Protein 6G00 (pdb70)

Radius of gyration: 19.4 Å; Cα contacts (8 Å, |Δi|>4): 869; chains: 1; bounding box: 45×53×47 Å

Sequence (393 aa):
GAVATGEYRNLFAEIGKSEIDIQQRKIDEAFQHLFYGDAKDAAVYYQAGGNENGPLAYVYDVNSNDVRSEGMSYGMMITVQMDKKAEFDAIWNWAKTYMMYQDSPTHPAFGYFAWSMRRDGVANDDMPAPDGEEYFVTALYFAAARWGNGEGIFNYQQEADTILSRMRHRQVITGPTNRRGVMTATNLFHPEEAQVRFTPDINNADHTDASYHLPSFYEIWARVAPQEDRAFWAKAADVSRDYFAKAAHPVTALTPDYGNFDGTPWAASWRPESVDFRYDAWRSVMNWSMDYAWWGKDSGAPARSDKLLAFFETQEGKMMNHLYSLDGKPLGGGPTLGLISMNATAAMAATDPRWHNFVEKLWQQQPPTGQYRYYDGVLYLMALLHCAGEYKAWIPD

Secondary structure (DSSP, 8-state):
-HHHH-----HHHHTT--HHHHHHHHHHHHHHHHHS-TTTT--EEEEEEETTEEEEEEEETTTTEEEHHHHHHHHHHHHHTT-HHHHHHHHHHIIIIIB---TTSTTTT-B-SEEETTS-EEE-S--HHHHHHHHHHHHHHHHHH---SGGG-HHHHHHHHHHHHHHPPPEEE--BTBSEEE--SB-TTT--B-S--BGGG-S-B-GGG--HHHHHHHHHHS-GGGHHHHHHHHHHHHHHHHHHS-TTT----SSB-TTS-B--BTTBGGGGSB-TTGGGHHHHHHHHHHHH---TTHHHHHHHHHHHHHHTTTS--SEE-TTS-EEE----HHHHHHHHHGGGT--STTHHHHHHHHHT-----STTHHHHHHHHHHHHHHHTT--------

B-factor: mean 15.18, std 6.17, range [8.15, 49.48]

InterPro domains:
  IPR002037 Glycoside hydrolase, family 8 [PF01270] (106-423)
  IPR002037 Glycoside hydrolase, family 8 [PR00735] (107-120)
  IPR002037 Glycoside hydrolase, family 8 [PR00735] (168-186)
  IPR002037 Glycoside hydrolase, family 8 [PR00735] (315-324)
  IPR002037 Glycoside hydrolase, family 8 [PR00735] (411-425)
  IPR008928 Six-hairpin glycosidase superfamily [SSF48208] (43-432)
  IPR012341 Six-hairpin glycosidase-like superfamily [G3DSA:1.50.10.10] (38-426)

Nearest PDB structures (foldseek):
  6g09-assembly1_A  TM=1.002E+00  e=4.594E-72  Teredinibacter turnerae T7901
  6g0n-assembly1_A  TM=1.002E+00  e=1.537E-71  Teredinibacter turnerae T7901
  6sud-assembly2_B  TM=9.566E-01  e=4.449E-37  Paenibacillus barcinonensis
  6shy-assembly2_B  TM=9.570E-01  e=2.226E-36  Paenibacillus barcinonensis
  6srd-assembly2_B  TM=9.561E-01  e=2.462E-36  Paenibacillus barcinonensis

CATH classification: 1.50.10.10

Structure (mmCIF, N/CA/C/O backbone):
data_6G00
#
_entry.id   6G00
#
_cell.length_a   61.540
_cell.length_b   72.995
_cell.length_c   90.866
_cell.angle_alpha   90.00
_cell.angle_beta   90.00
_cell.angle_gamma   90.00
#
_symmetry.space_group_name_H-M   'P 21 21 21'
#
loop_
_entity.id
_entity.type
_entity.pdbx_description
1 polymer 'Glycoside hydrolase family 8 domain protein'
2 non-polymer 1,2-ETHANEDIOL
3 non-polymer 'SODIUM ION'
4 water water
#
loop_
_atom_site.group_PDB
_atom_site.id
_atom_site.type_symbol
_atom_site.label_atom_id
_atom_site.label_alt_id
_atom_site.label_comp_id
_atom_site.label_asym_id
_atom_site.label_entity_id
_atom_site.label_seq_id
_atom_site.pdbx_PDB_ins_code
_atom_site.Cartn_x
_atom_site.Cartn_y
_atom_site.Cartn_z
_atom_site.occupancy
_atom_site.B_iso_or_equiv
_atom_site.auth_seq_id
_atom_site.auth_comp_id
_atom_site.auth_asym_id
_atom_site.auth_atom_id
_atom_site.pdbx_PDB_model_num
ATOM 1 N N . GLY A 1 5 ? 35.513 10.207 18.554 1.00 23.99 5 GLY A N 1
ATOM 2 C CA . GLY A 1 5 ? 36.006 9.140 17.608 1.00 18.90 5 GLY A CA 1
ATOM 3 C C . GLY A 1 5 ? 34.912 8.776 16.609 1.00 16.89 5 GLY A C 1
ATOM 4 O O . GLY A 1 5 ? 33.742 8.923 16.867 1.00 16.36 5 GLY A O 1
ATOM 5 N N . ALA A 1 6 ? 35.292 8.228 15.470 1.00 13.38 6 ALA A N 1
ATOM 6 C CA . ALA A 1 6 ? 34.348 7.816 14.444 1.00 13.14 6 ALA A CA 1
ATOM 7 C C . ALA A 1 6 ? 33.399 6.741 14.893 1.00 13.45 6 ALA A C 1
ATOM 8 O O . ALA A 1 6 ? 32.239 6.718 14.442 1.00 13.91 6 ALA A O 1
ATOM 10 N N . VAL A 1 7 ? 33.816 5.854 15.777 1.00 13.52 7 VAL A N 1
ATOM 11 C CA . VAL A 1 7 ? 32.905 4.798 16.184 1.00 15.45 7 VAL A CA 1
ATOM 12 C C . VAL A 1 7 ? 31.701 5.415 16.963 1.00 17.02 7 VAL A C 1
ATOM 13 O O . VAL A 1 7 ? 30.528 5.074 16.701 1.00 20.20 7 VAL A O 1
ATOM 17 N N . ALA A 1 8 ? 31.982 6.347 17.856 1.00 17.10 8 ALA A N 1
ATOM 18 C CA . ALA A 1 8 ? 30.914 6.997 18.645 1.00 19.70 8 ALA A CA 1
ATOM 19 C C . ALA A 1 8 ? 29.963 7.832 17.815 1.00 21.03 8 ALA A C 1
ATOM 20 O O . ALA A 1 8 ? 28.764 7.857 18.121 1.00 22.28 8 ALA A O 1
ATOM 22 N N . THR A 1 9 ? 30.498 8.570 16.840 1.00 20.06 9 THR A N 1
ATOM 23 C CA . THR A 1 9 ? 29.695 9.450 15.998 1.00 21.31 9 THR A CA 1
ATOM 24 C C . THR A 1 9 ? 29.100 8.736 14.805 1.00 23.86 9 THR A C 1
ATOM 25 O O . THR A 1 9 ? 28.105 9.200 14.246 1.00 24.81 9 THR A O 1
ATOM 29 N N . GLY A 1 10 ? 29.723 7.630 14.358 1.00 18.89 10 GLY A N 1
ATOM 30 C CA . GLY A 1 10 ? 29.378 6.986 13.090 1.00 21.74 10 GLY A CA 1
ATOM 31 C C . GLY A 1 10 ? 29.851 7.755 11.868 1.00 20.37 10 GLY A C 1
ATOM 32 O O . GLY A 1 10 ? 29.532 7.365 10.759 1.00 22.64 10 GLY A O 1
ATOM 33 N N . GLU A 1 11 ? 30.663 8.793 12.046 1.00 18.39 11 GLU A N 1
ATOM 34 C CA . GLU A 1 11 ? 31.090 9.688 10.985 1.00 19.35 11 GLU A CA 1
ATOM 35 C C . GLU A 1 11 ? 32.547 9.389 10.745 1.00 17.87 11 GLU A C 1
ATOM 36 O O . GLU A 1 11 ? 33.399 9.807 11.529 1.00 20.62 11 GLU A O 1
ATOM 38 N N . TYR A 1 12 ? 32.857 8.684 9.658 1.00 14.88 12 TYR A N 1
ATOM 39 C CA . TYR A 1 12 ? 34.206 8.415 9.287 1.00 14.25 12 TYR A CA 1
ATOM 40 C C . TYR A 1 12 ? 34.678 9.439 8.274 1.00 14.84 12 TYR A C 1
ATOM 41 O O . TYR A 1 12 ? 33.967 9.735 7.310 1.00 17.70 12 TYR A O 1
ATOM 50 N N . ARG A 1 13 ? 35.900 9.906 8.418 1.00 13.88 13 ARG A N 1
ATOM 51 C CA . ARG A 1 13 ? 36.389 10.940 7.533 1.00 14.10 13 ARG A CA 1
ATOM 52 C C . ARG A 1 13 ? 36.715 10.388 6.154 1.00 13.66 13 ARG A C 1
ATOM 53 O O . ARG A 1 13 ? 37.380 9.399 6.022 1.00 14.31 13 ARG A O 1
ATOM 61 N N . ASN A 1 14 ? 36.247 11.114 5.136 1.00 13.20 14 ASN A N 1
ATOM 62 C CA . ASN A 1 14 ? 36.586 10.832 3.775 1.00 13.10 14 ASN A CA 1
ATOM 63 C C . ASN A 1 14 ? 37.681 11.824 3.414 1.00 12.79 14 ASN A C 1
ATOM 64 O O . ASN A 1 14 ? 37.434 12.986 2.995 1.00 13.49 14 ASN A O 1
ATOM 69 N N . LEU A 1 15 ? 38.928 11.382 3.557 1.00 13.04 15 LEU A N 1
ATOM 70 C CA . LEU A 1 15 ? 40.089 12.243 3.394 1.00 13.26 15 LEU A CA 1
ATOM 71 C C . LEU A 1 15 ? 40.258 12.620 1.943 1.00 13.95 15 LEU A C 1
ATOM 72 O O . LEU A 1 15 ? 40.728 13.741 1.662 1.00 14.04 15 LEU A O 1
ATOM 77 N N . PHE A 1 16 ? 39.865 11.732 1.009 1.00 13.25 16 PHE A N 1
ATOM 78 C CA . PHE A 1 16 ? 39.860 12.112 -0.390 1.00 12.23 16 PHE A CA 1
ATOM 79 C C . PHE A 1 16 ? 38.887 13.226 -0.684 1.00 13.36 16 PHE A C 1
ATOM 80 O O . PHE A 1 16 ? 39.264 14.153 -1.421 1.00 13.86 16 PHE A O 1
ATOM 88 N N . ALA A 1 17 ? 37.720 13.201 -0.074 1.00 13.09 17 ALA A N 1
ATOM 89 C CA . ALA A 1 17 ? 36.785 14.292 -0.281 1.00 14.55 17 ALA A CA 1
ATOM 90 C C . ALA A 1 17 ? 37.314 15.581 0.354 1.00 15.02 17 ALA A C 1
ATOM 91 O O . ALA A 1 17 ? 37.138 16.666 -0.230 1.00 15.68 17 ALA A O 1
ATOM 93 N N . GLU A 1 18 ? 38.000 15.487 1.492 1.00 14.32 18 GLU A N 1
ATOM 94 C CA . GLU A 1 18 ? 38.561 16.670 2.123 1.00 15.51 18 GLU A CA 1
ATOM 95 C C . GLU A 1 18 ? 39.647 17.316 1.294 1.00 17.94 18 GLU A C 1
ATOM 96 O O . GLU A 1 18 ? 39.867 18.536 1.459 1.00 21.70 18 GLU A O 1
ATOM 102 N N . ILE A 1 19 ? 40.325 16.588 0.410 1.00 15.52 19 ILE A N 1
ATOM 103 C CA . ILE A 1 19 ? 41.295 17.188 -0.495 1.00 17.02 19 ILE A CA 1
ATOM 104 C C . ILE A 1 19 ? 40.687 17.473 -1.886 1.00 16.57 19 ILE A C 1
ATOM 105 O O . ILE A 1 19 ? 41.418 17.815 -2.827 1.00 19.75 19 ILE A O 1
ATOM 110 N N . GLY A 1 20 ? 39.391 17.319 -2.012 1.00 16.86 20 GLY A N 1
ATOM 111 C CA . GLY A 1 20 ? 38.672 17.833 -3.196 1.00 16.92 20 GLY A CA 1
ATOM 112 C C . GLY A 1 20 ? 38.258 16.835 -4.225 1.00 17.89 20 GLY A C 1
ATOM 113 O O . GLY A 1 20 ? 37.892 17.215 -5.352 1.00 18.18 20 GLY A O 1
ATOM 114 N N . LYS A 1 21 ? 38.358 15.529 -3.938 1.00 15.63 21 LYS A N 1
ATOM 115 C CA . LYS A 1 21 ? 37.911 14.532 -4.916 1.00 15.13 21 LYS A CA 1
ATOM 116 C C . LYS A 1 21 ? 36.416 14.286 -4.852 1.00 14.85 21 LYS A C 1
ATOM 117 O O . LYS A 1 21 ? 35.817 14.277 -3.769 1.00 16.83 21 LYS A O 1
ATOM 123 N N . SER A 1 22 ? 35.790 14.075 -5.997 1.00 14.75 22 SER A N 1
ATOM 124 C CA . SER A 1 22 ? 34.381 13.775 -6.009 1.00 15.74 22 SER A CA 1
ATOM 125 C C . SER A 1 22 ? 34.079 12.351 -5.601 1.00 15.41 22 SER A C 1
ATOM 126 O O . SER A 1 22 ? 34.864 11.439 -5.804 1.00 15.84 22 SER A O 1
ATOM 129 N N . GLU A 1 23 ? 32.887 12.153 -5.082 1.00 17.11 23 GLU A N 1
ATOM 130 C CA . GLU A 1 23 ? 32.532 10.834 -4.625 1.00 17.93 23 GLU A CA 1
ATOM 131 C C . GLU A 1 23 ? 32.532 9.832 -5.795 1.00 17.44 23 GLU A C 1
ATOM 132 O O . GLU A 1 23 ? 32.943 8.693 -5.605 1.00 16.76 23 GLU A O 1
ATOM 138 N N . ILE A 1 24 ? 32.125 10.233 -6.981 1.00 16.74 24 ILE A N 1
ATOM 139 C CA . ILE A 1 24 ? 32.133 9.310 -8.112 1.00 17.63 24 ILE A CA 1
ATOM 140 C C . ILE A 1 24 ? 33.581 8.896 -8.398 1.00 15.00 24 ILE A C 1
ATOM 141 O O . ILE A 1 24 ? 33.846 7.718 -8.633 1.00 14.34 24 ILE A O 1
ATOM 146 N N . ASP A 1 25 ? 34.522 9.834 -8.374 1.00 13.94 25 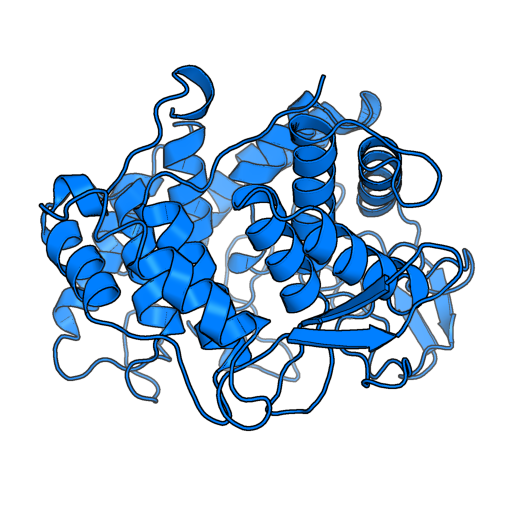ASP A N 1
ATOM 147 C CA . ASP A 1 25 ? 35.884 9.455 -8.689 1.00 13.55 25 ASP A CA 1
ATOM 148 C C . ASP A 1 25 ? 36.496 8.574 -7.568 1.00 12.13 25 ASP A C 1
ATOM 149 O O . ASP A 1 25 ? 37.296 7.687 -7.886 1.00 11.74 25 ASP A O 1
ATOM 154 N N . ILE A 1 26 ? 36.128 8.833 -6.331 1.00 11.65 26 ILE A N 1
ATOM 155 C CA . ILE A 1 26 ? 36.589 8.052 -5.212 1.00 12.39 26 ILE A CA 1
ATOM 156 C C . ILE A 1 26 ? 36.083 6.623 -5.376 1.00 11.86 26 ILE A C 1
ATOM 157 O O . ILE A 1 26 ? 36.870 5.614 -5.259 1.00 12.06 26 ILE A O 1
ATOM 162 N N . GLN A 1 27 ? 34.799 6.482 -5.693 1.00 13.07 27 GLN A N 1
ATOM 163 C CA A GLN A 1 27 ? 34.254 5.145 -5.869 0.50 14.20 27 GLN A CA 1
ATOM 164 C CA B GLN A 1 27 ? 34.232 5.142 -5.912 0.50 14.19 27 GLN A CA 1
ATOM 165 C C . GLN A 1 27 ? 34.912 4.434 -7.041 1.00 14.25 27 GLN A C 1
ATOM 166 O O . GLN A 1 27 ? 35.185 3.243 -6.957 1.00 13.73 27 GLN A O 1
ATOM 177 N N . ARG A 1 28 ? 35.196 5.151 -8.128 1.00 13.34 28 ARG A N 1
ATOM 178 C CA . ARG A 1 28 ? 35.864 4.532 -9.256 1.00 13.37 28 ARG A CA 1
ATOM 179 C C . ARG A 1 28 ? 37.298 4.037 -8.869 1.00 12.36 28 ARG A C 1
ATOM 180 O O . ARG A 1 28 ? 37.753 2.991 -9.332 1.00 12.34 28 ARG A O 1
ATOM 188 N N . LYS A 1 29 ? 38.003 4.808 -8.038 1.00 11.15 29 LYS A N 1
ATOM 189 C CA . LYS A 1 29 ? 39.346 4.479 -7.585 1.00 11.88 29 LYS A CA 1
ATOM 190 C C . LYS A 1 29 ? 39.348 3.169 -6.816 1.00 11.61 29 LYS A C 1
ATOM 191 O O . LYS A 1 29 ? 40.147 2.254 -7.075 1.00 11.29 29 LYS A O 1
ATOM 197 N N . ILE A 1 30 ? 38.364 3.027 -5.927 1.00 11.58 30 ILE A N 1
ATOM 198 C CA . ILE A 1 30 ? 38.270 1.817 -5.128 1.00 12.31 30 ILE A CA 1
ATOM 199 C C . ILE A 1 30 ? 37.876 0.658 -6.001 1.00 11.87 30 ILE A C 1
ATOM 200 O O . ILE A 1 30 ? 38.427 -0.437 -5.885 1.00 11.40 30 ILE A O 1
ATOM 205 N N . ASP A 1 31 ? 36.885 0.871 -6.888 1.00 11.78 31 ASP A N 1
ATOM 206 C CA . ASP A 1 31 ? 36.404 -0.168 -7.745 1.00 13.17 31 ASP A CA 1
ATOM 207 C C . ASP A 1 31 ? 37.480 -0.688 -8.669 1.00 12.84 31 ASP A C 1
ATOM 208 O O . ASP A 1 31 ? 37.582 -1.899 -8.851 1.00 13.30 31 ASP A O 1
ATOM 211 N N . GLU A 1 32 ? 38.320 0.206 -9.205 1.00 11.35 32 GLU A N 1
ATOM 212 C CA . GLU A 1 32 ? 39.398 -0.228 -10.070 1.00 12.87 32 GLU A CA 1
ATOM 213 C C . GLU A 1 32 ? 40.442 -1.010 -9.311 1.00 11.81 32 GLU A C 1
ATOM 214 O O . GLU A 1 32 ? 40.993 -1.984 -9.822 1.00 11.88 32 GLU A O 1
ATOM 220 N N . ALA A 1 33 ? 40.721 -0.608 -8.074 1.00 11.58 33 ALA A N 1
ATOM 221 C CA . ALA A 1 33 ? 41.730 -1.340 -7.292 1.00 11.52 33 ALA A CA 1
ATOM 222 C C . ALA A 1 33 ? 41.227 -2.758 -7.020 1.00 10.98 33 ALA A C 1
ATOM 223 O O . ALA A 1 33 ? 41.945 -3.755 -7.181 1.00 10.74 33 ALA A O 1
ATOM 225 N N . PHE A 1 34 ? 39.983 -2.842 -6.582 1.00 10.82 34 PHE A N 1
ATOM 226 C CA . PHE A 1 34 ? 39.390 -4.126 -6.312 1.00 11.35 34 PHE A CA 1
ATOM 227 C C . PHE A 1 34 ? 39.332 -5.010 -7.569 1.00 11.50 34 PHE A C 1
ATOM 228 O O . PHE A 1 34 ? 39.677 -6.181 -7.553 1.00 11.72 34 PHE A O 1
ATOM 236 N N . GLN A 1 35 ? 38.880 -4.441 -8.664 1.00 11.42 35 GLN A N 1
ATOM 237 C CA . GLN A 1 35 ? 38.776 -5.202 -9.860 1.00 12.85 35 GLN A CA 1
ATOM 238 C C . GLN A 1 35 ? 40.101 -5.722 -10.349 1.00 11.49 35 GLN A C 1
ATOM 239 O O . GLN A 1 35 ? 40.193 -6.885 -10.808 1.00 12.64 35 GLN A O 1
ATOM 245 N N . HIS A 1 36 ? 41.139 -4.911 -10.290 1.00 11.38 36 HIS A N 1
ATOM 246 C CA . HIS A 1 36 ? 42.488 -5.324 -10.699 1.00 12.43 36 HIS A CA 1
ATOM 247 C C . HIS A 1 36 ? 43.011 -6.444 -9.792 1.00 12.20 36 HIS A C 1
ATOM 248 O O . HIS A 1 36 ? 43.477 -7.486 -10.255 1.00 12.61 36 HIS A O 1
ATOM 255 N N . LEU A 1 37 ? 42.980 -6.201 -8.481 1.00 10.75 37 LEU A N 1
ATOM 256 C CA . LEU A 1 37 ? 43.560 -7.155 -7.533 1.00 11.56 37 LEU A CA 1
ATOM 257 C C . LEU A 1 37 ? 42.806 -8.456 -7.421 1.00 10.11 37 LEU A C 1
ATOM 258 O O . LEU A 1 37 ? 43.394 -9.521 -7.166 1.00 10.65 37 LEU A O 1
ATOM 263 N N . PHE A 1 38 ? 41.478 -8.387 -7.540 1.00 9.78 38 PHE A N 1
ATOM 264 C CA . PHE A 1 38 ? 40.685 -9.600 -7.392 1.00 10.80 38 PHE A CA 1
ATOM 265 C C . PHE A 1 38 ? 40.380 -10.295 -8.713 1.00 10.64 38 PHE A C 1
ATOM 266 O O . PHE A 1 38 ? 40.275 -11.506 -8.727 1.00 12.53 38 PHE A O 1
ATOM 274 N N . TYR A 1 39 ? 40.216 -9.521 -9.788 1.00 10.82 39 TYR A N 1
ATOM 275 C CA . TYR A 1 39 ? 39.715 -10.057 -11.052 1.00 11.51 39 TYR A CA 1
ATOM 276 C C . TYR A 1 39 ? 40.524 -9.614 -12.243 1.00 12.02 39 TYR A C 1
ATOM 277 O O . TYR A 1 39 ? 40.063 -9.788 -13.378 1.00 13.98 39 TYR A O 1
ATOM 286 N N . GLY A 1 40 ? 41.740 -9.120 -12.045 1.00 11.97 40 GLY A N 1
ATOM 287 C CA . GLY A 1 40 ? 42.597 -8.653 -13.091 1.00 12.72 40 GLY A CA 1
ATOM 288 C C . GLY A 1 40 ? 43.326 -9.774 -13.771 1.00 13.69 40 GLY A C 1
ATOM 289 O O . GLY A 1 40 ? 43.151 -10.948 -13.492 1.00 13.85 40 GLY A O 1
ATOM 290 N N . ASP A 1 41 ? 44.196 -9.344 -14.687 1.00 15.13 41 ASP A N 1
ATOM 291 C CA . ASP A 1 41 ? 45.061 -10.270 -15.404 1.00 17.02 41 ASP A CA 1
ATOM 292 C C . ASP A 1 41 ? 45.767 -11.182 -14.416 1.00 15.29 41 ASP A C 1
ATOM 293 O O . ASP A 1 41 ? 46.438 -10.715 -13.498 1.00 13.39 41 ASP A O 1
ATOM 298 N N . ALA A 1 42 ? 45.579 -12.471 -14.556 1.00 15.59 42 ALA A N 1
ATOM 299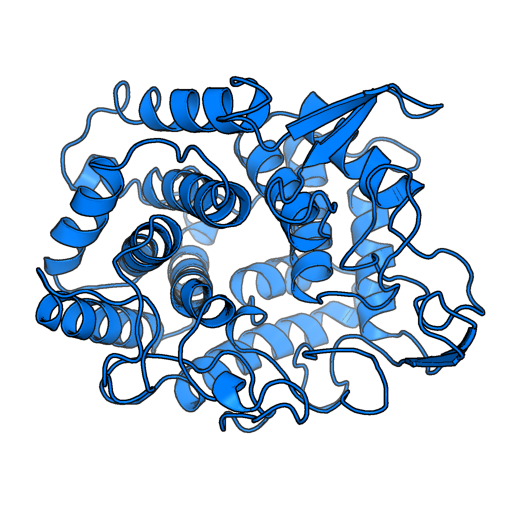 C CA . ALA A 1 42 ? 46.158 -13.452 -13.644 1.00 16.63 42 ALA A CA 1
ATOM 300 C C . ALA A 1 42 ? 47.677 -13.449 -13.499 1.00 17.16 42 ALA A C 1
ATOM 301 O O . ALA A 1 42 ? 48.188 -13.749 -12.426 1.00 18.91 42 ALA A O 1
ATOM 303 N N . LYS A 1 43 ? 48.392 -13.121 -14.555 1.00 17.46 43 LYS A N 1
ATOM 304 C CA . LYS A 1 43 ? 49.846 -13.106 -14.543 1.00 19.02 43 LYS A CA 1
ATOM 305 C C . LYS A 1 43 ? 50.415 -11.755 -14.056 1.00 19.52 43 LYS A C 1
ATOM 306 O O . LYS A 1 43 ? 51.534 -11.716 -13.543 1.00 24.56 43 LYS A O 1
ATOM 308 N N . ASP A 1 44 ? 49.695 -10.662 -14.211 1.00 16.64 44 ASP A N 1
ATOM 309 C CA . ASP A 1 44 ? 50.285 -9.375 -13.985 1.00 17.12 44 ASP A CA 1
ATOM 310 C C . ASP A 1 44 ? 49.570 -8.507 -12.966 1.00 14.60 44 ASP A C 1
ATOM 311 O O . ASP A 1 44 ? 50.147 -7.526 -12.519 1.00 15.67 44 ASP A O 1
ATOM 316 N N . ALA A 1 45 ? 48.307 -8.789 -12.640 1.00 12.69 45 ALA A N 1
ATOM 317 C CA . ALA A 1 45 ? 47.501 -7.873 -11.845 1.00 11.79 45 ALA A CA 1
ATOM 318 C C . ALA A 1 45 ? 46.818 -8.501 -10.642 1.00 11.58 45 ALA A C 1
ATOM 319 O O . ALA A 1 45 ? 46.830 -7.920 -9.556 1.00 12.41 45 ALA A O 1
ATOM 321 N N . ALA A 1 46 ? 46.187 -9.642 -10.814 1.00 11.10 46 ALA A N 1
ATOM 322 C CA . ALA A 1 46 ? 45.427 -10.217 -9.742 1.00 10.37 46 ALA A CA 1
ATOM 323 C C . ALA A 1 46 ? 46.305 -10.854 -8.663 1.00 10.67 46 ALA A C 1
ATOM 324 O O . ALA A 1 46 ? 47.421 -11.349 -8.923 1.00 11.42 46 ALA A O 1
ATOM 326 N N . VAL A 1 47 ? 45.771 -10.864 -7.444 1.00 10.57 47 VAL A N 1
ATOM 327 C CA . VAL A 1 47 ? 46.382 -11.589 -6.323 1.00 11.21 47 VAL A CA 1
ATOM 328 C C . VAL A 1 47 ? 45.378 -12.546 -5.741 1.00 11.61 47 VAL A C 1
ATOM 329 O O . VAL A 1 47 ? 45.684 -13.172 -4.751 1.00 12.22 47 VAL A O 1
ATOM 333 N N . TYR A 1 48 ? 44.227 -12.704 -6.369 1.00 12.37 48 TYR A N 1
ATOM 334 C CA . TYR A 1 48 ? 43.126 -13.535 -5.896 1.00 11.81 48 TYR A CA 1
ATOM 335 C C . TYR A 1 48 ? 42.917 -14.612 -6.881 1.00 12.35 48 TYR A C 1
ATOM 336 O O . TYR A 1 48 ? 42.975 -14.369 -8.080 1.00 14.23 48 TYR A O 1
ATOM 345 N N . TYR A 1 49 ? 42.733 -15.833 -6.410 1.00 11.01 49 TYR A N 1
ATOM 346 C CA . TYR A 1 49 ? 42.614 -16.987 -7.244 1.00 11.47 49 TYR A CA 1
ATOM 347 C C . TYR A 1 49 ? 41.423 -17.812 -6.793 1.00 11.95 49 TYR A C 1
ATOM 348 O O . TYR A 1 49 ? 41.347 -18.197 -5.607 1.00 11.45 49 TYR A O 1
ATOM 357 N N . GLN A 1 50 ? 40.511 -18.084 -7.713 1.00 12.12 50 GLN A N 1
ATOM 358 C CA . GLN A 1 50 ? 39.391 -18.947 -7.434 1.00 12.41 50 GLN A CA 1
ATOM 359 C C . GLN A 1 50 ? 39.803 -20.398 -7.550 1.00 14.22 50 GLN A C 1
ATOM 360 O O . GLN A 1 50 ? 40.191 -20.836 -8.629 1.00 15.77 50 GLN A O 1
ATOM 366 N N . ALA A 1 51 ? 39.662 -21.137 -6.455 1.00 12.83 51 ALA A N 1
ATOM 367 C CA . ALA A 1 51 ? 40.283 -22.434 -6.224 1.00 14.60 51 ALA A CA 1
ATOM 368 C C . ALA A 1 51 ? 39.271 -23.559 -6.035 1.00 13.87 51 ALA A C 1
ATOM 369 O O . ALA A 1 51 ? 39.381 -24.346 -5.092 1.00 15.10 51 ALA A O 1
ATOM 371 N N . GLY A 1 52 ? 38.268 -23.612 -6.880 1.00 12.15 52 GLY A N 1
ATOM 372 C CA . GLY A 1 52 ? 37.264 -24.639 -6.780 1.00 12.10 52 GLY A CA 1
ATOM 373 C C . GLY A 1 52 ? 36.336 -24.425 -5.617 1.00 12.05 52 GLY A C 1
ATOM 374 O O . GLY A 1 52 ? 35.973 -23.295 -5.303 1.00 12.80 52 GLY A O 1
ATOM 375 N N . GLY A 1 53 ? 35.932 -25.532 -5.010 1.00 11.97 53 GLY A N 1
ATOM 376 C CA . GLY A 1 53 ? 34.972 -25.465 -3.926 1.00 11.74 53 GLY A CA 1
ATOM 377 C C . GLY A 1 53 ? 34.944 -26.743 -3.136 1.00 12.38 53 GLY A C 1
ATOM 378 O O . GLY A 1 53 ? 35.549 -27.754 -3.505 1.00 13.45 53 GLY A O 1
ATOM 379 N N . ASN A 1 54 ? 34.215 -26.716 -2.038 1.00 11.06 54 ASN A N 1
ATOM 380 C CA . ASN A 1 54 ? 34.059 -27.902 -1.185 1.00 11.54 54 ASN A CA 1
ATOM 381 C C . ASN A 1 54 ? 32.641 -27.907 -0.626 1.00 11.50 54 ASN A C 1
ATOM 382 O O . ASN A 1 54 ? 31.763 -27.259 -1.174 1.00 12.32 54 ASN A O 1
ATOM 387 N N . GLU A 1 55 ? 32.422 -28.629 0.454 1.00 12.18 55 GLU A N 1
ATOM 388 C CA . GLU A 1 55 ? 31.112 -28.684 1.092 1.00 14.28 55 GLU A CA 1
ATOM 389 C C . GLU A 1 55 ? 30.572 -27.334 1.577 1.00 13.82 55 GLU A C 1
ATOM 390 O O . GLU A 1 55 ? 29.358 -27.160 1.704 1.00 14.81 55 GLU A O 1
ATOM 396 N N . ASN A 1 56 ? 31.472 -26.372 1.770 1.00 13.09 56 ASN A N 1
ATOM 397 C CA . ASN A 1 56 ? 31.102 -25.044 2.191 1.00 12.54 56 ASN A CA 1
ATOM 398 C C . ASN A 1 56 ? 30.826 -24.092 1.033 1.00 13.59 56 ASN A C 1
ATOM 399 O O . ASN A 1 56 ? 30.520 -22.894 1.282 1.00 17.08 56 ASN A O 1
ATOM 404 N N . GLY A 1 57 ? 30.957 -24.539 -0.213 1.00 12.02 57 GLY A N 1
ATOM 405 C CA . GLY A 1 57 ? 30.884 -23.684 -1.341 1.00 12.21 57 GLY A CA 1
ATOM 406 C C . GLY A 1 57 ? 32.257 -23.288 -1.862 1.00 11.16 57 GLY A C 1
ATOM 407 O O . GLY A 1 57 ? 33.270 -23.960 -1.619 1.00 12.08 57 GLY A O 1
ATOM 408 N N . PRO A 1 58 ? 32.325 -22.205 -2.636 1.00 12.26 58 PRO A N 1
ATOM 409 C CA . PRO A 1 58 ? 33.563 -21.792 -3.272 1.00 11.98 58 PRO A CA 1
ATOM 410 C C . PRO A 1 58 ? 34.726 -21.578 -2.296 1.00 11.81 58 PRO A C 1
ATOM 411 O O . PRO A 1 58 ? 34.532 -21.196 -1.125 1.00 11.45 58 PRO A O 1
ATOM 415 N N . LEU A 1 59 ? 35.899 -21.866 -2.825 1.00 10.90 59 LEU A N 1
ATOM 416 C CA . LEU A 1 59 ? 37.208 -21.656 -2.218 1.00 10.81 59 LEU A CA 1
ATOM 417 C C . LEU A 1 59 ? 37.960 -20.627 -3.015 1.00 10.94 59 LEU A C 1
ATOM 418 O O . LEU A 1 59 ? 37.906 -20.658 -4.287 1.00 11.03 59 LEU A O 1
ATOM 423 N N . ALA A 1 60 ? 38.712 -19.757 -2.356 1.00 10.60 60 ALA A N 1
ATOM 424 C CA . ALA A 1 60 ? 39.588 -18.828 -3.041 1.00 10.43 60 ALA A CA 1
ATOM 425 C C . ALA A 1 60 ? 40.662 -18.402 -2.125 1.00 10.55 60 ALA A C 1
ATOM 426 O O . ALA A 1 60 ? 40.538 -18.543 -0.912 1.00 10.46 60 ALA A O 1
ATOM 428 N N . TYR A 1 61 ? 41.704 -17.848 -2.687 1.00 11.09 61 TYR A N 1
ATOM 429 C CA . TYR A 1 61 ? 42.743 -17.305 -1.853 1.00 11.55 61 TYR A CA 1
ATOM 430 C C . TYR A 1 61 ? 43.394 -16.136 -2.464 1.00 11.96 61 TYR A C 1
ATOM 431 O O . TYR A 1 61 ? 43.401 -15.934 -3.642 1.00 11.49 61 TYR A O 1
ATOM 440 N N . VAL A 1 62 ? 43.941 -15.310 -1.573 1.00 12.91 62 VAL A N 1
ATOM 441 C CA . VAL A 1 62 ? 44.818 -14.237 -1.897 1.00 13.03 62 VAL A CA 1
ATOM 442 C C . VAL A 1 62 ? 46.209 -14.829 -1.779 1.00 14.16 62 VAL A C 1
ATOM 443 O O . VAL A 1 62 ? 46.520 -15.514 -0.806 1.00 16.81 62 VAL A O 1
ATOM 447 N N . TYR A 1 63 ? 47.099 -14.554 -2.702 1.00 13.35 63 TYR A N 1
ATOM 448 C CA . TYR A 1 63 ? 48.407 -15.128 -2.584 1.00 15.37 63 TYR A CA 1
ATOM 449 C C . TYR A 1 63 ? 49.502 -14.194 -2.977 1.00 13.18 63 TYR A C 1
ATOM 450 O O . TYR A 1 63 ? 49.326 -13.198 -3.670 1.00 11.60 63 TYR A O 1
ATOM 459 N N . ASP A 1 64 ? 50.675 -14.474 -2.407 1.00 11.74 64 ASP A N 1
ATOM 460 C CA . ASP A 1 64 ? 51.884 -13.803 -2.832 1.00 15.28 64 ASP A CA 1
ATOM 461 C C . ASP A 1 64 ? 52.312 -14.390 -4.161 1.00 16.56 64 ASP A C 1
ATOM 462 O O . ASP A 1 64 ? 52.840 -15.513 -4.269 1.00 15.64 64 ASP A O 1
ATOM 467 N N . VAL A 1 65 ? 52.099 -13.602 -5.202 1.00 16.66 65 VAL A N 1
ATOM 468 C CA . VAL A 1 65 ? 52.396 -14.023 -6.569 1.00 16.72 65 VAL A CA 1
ATOM 469 C C . VAL A 1 65 ? 53.908 -14.141 -6.797 1.00 16.71 65 VAL A C 1
ATOM 470 O O . VAL A 1 65 ? 54.321 -14.802 -7.765 1.00 18.70 65 VAL A O 1
ATOM 474 N N . ASN A 1 66 ? 54.727 -13.534 -5.922 1.00 16.91 66 ASN A N 1
ATOM 475 C CA . ASN A 1 66 ? 56.156 -13.613 -6.090 1.00 15.94 66 ASN A CA 1
ATOM 476 C C . ASN A 1 66 ? 56.659 -14.996 -5.726 1.00 16.91 66 ASN A C 1
ATOM 477 O O . ASN A 1 66 ? 57.013 -15.773 -6.638 1.00 18.83 66 ASN A O 1
ATOM 482 N N . SER A 1 67 ? 56.521 -15.338 -4.436 1.00 17.46 67 SER A N 1
ATOM 483 C CA . SER A 1 67 ? 56.915 -16.655 -3.935 1.00 17.83 67 SER A CA 1
ATOM 484 C C . SER A 1 67 ? 55.973 -17.756 -4.373 1.00 17.08 67 SER A C 1
ATOM 485 O O . SER A 1 67 ? 56.274 -18.974 -4.233 1.00 18.76 67 SER A O 1
ATOM 488 N N . ASN A 1 68 ? 54.767 -17.367 -4.805 1.00 15.11 68 ASN A N 1
ATOM 489 C CA . ASN A 1 68 ? 53.713 -18.309 -5.211 1.00 16.66 68 ASN A CA 1
ATOM 490 C C . ASN A 1 68 ? 53.168 -19.062 -4.030 1.00 18.35 68 ASN A C 1
ATOM 491 O O . ASN A 1 68 ? 52.729 -20.219 -4.168 1.00 22.06 68 ASN A O 1
ATOM 496 N N . ASP A 1 69 ? 53.165 -18.412 -2.881 1.00 17.67 69 ASP A N 1
ATOM 497 C CA . ASP A 1 69 ? 52.677 -19.021 -1.639 1.00 17.85 69 ASP A CA 1
ATOM 498 C C . ASP A 1 69 ? 51.521 -18.184 -1.163 1.00 16.17 69 ASP A C 1
ATOM 499 O O . ASP A 1 69 ? 51.464 -16.973 -1.406 1.00 15.51 69 ASP A O 1
ATOM 504 N N . VAL A 1 70 ? 50.602 -18.864 -0.501 1.00 15.38 70 VAL A N 1
ATOM 505 C CA . VAL A 1 70 ? 49.455 -18.254 0.215 1.00 13.00 70 VAL A CA 1
ATOM 506 C C . VAL A 1 70 ? 49.985 -17.793 1.599 1.00 13.59 70 VAL A C 1
ATOM 507 O O . VAL A 1 70 ? 50.601 -18.570 2.301 1.00 13.98 70 VAL A O 1
ATOM 511 N N . ARG A 1 71 ? 49.736 -16.564 1.987 1.00 13.56 71 ARG A N 1
ATOM 512 C CA . ARG A 1 71 ? 50.163 -16.044 3.273 1.00 13.50 71 ARG A CA 1
ATOM 513 C C . ARG A 1 71 ? 48.935 -15.794 4.150 1.00 11.86 71 ARG A C 1
ATOM 514 O O . ARG A 1 71 ? 47.939 -15.246 3.679 1.00 11.03 71 ARG A O 1
ATOM 522 N N . SER A 1 72 ? 49.007 -16.175 5.417 1.00 10.71 72 SER A N 1
ATOM 523 C CA . SER A 1 72 ? 47.891 -15.914 6.308 1.00 10.66 72 SER A CA 1
ATOM 524 C C . SER A 1 72 ? 47.547 -14.451 6.391 1.00 10.39 72 SER A C 1
ATOM 525 O O . SER A 1 72 ? 46.347 -14.099 6.417 1.00 10.65 72 SER A O 1
ATOM 528 N N . GLU A 1 73 ? 48.547 -13.576 6.343 1.00 11.53 73 GLU A N 1
ATOM 529 C CA . GLU A 1 73 ? 48.251 -12.130 6.433 1.00 11.75 73 GLU A CA 1
ATOM 530 C C . GLU A 1 73 ? 47.407 -11.695 5.270 1.00 11.14 73 GLU A C 1
ATOM 531 O O . GLU A 1 73 ? 46.393 -11.009 5.419 1.00 11.80 73 GLU A O 1
ATOM 537 N N . GLY A 1 74 ? 47.789 -12.100 4.065 1.00 11.38 74 GLY A N 1
ATOM 538 C CA . GLY A 1 74 ? 47.020 -11.725 2.880 1.00 10.97 74 GLY A CA 1
ATOM 539 C C . GLY A 1 74 ? 45.633 -12.229 2.855 1.00 9.96 74 GLY A C 1
ATOM 540 O O . GLY A 1 74 ? 44.711 -11.527 2.416 1.00 10.14 74 GLY A O 1
ATOM 541 N N . MET A 1 75 ? 45.425 -13.438 3.381 1.00 9.65 75 MET A N 1
ATOM 542 C CA . MET A 1 75 ? 44.079 -13.982 3.526 1.00 9.51 75 MET A CA 1
ATOM 543 C C . MET A 1 75 ? 43.248 -13.138 4.456 1.00 9.33 75 MET A C 1
ATOM 544 O O . MET A 1 75 ? 42.108 -12.794 4.171 1.00 9.38 75 MET A O 1
ATOM 549 N N . SER A 1 76 ? 43.850 -12.780 5.593 1.00 9.16 76 SER A N 1
ATOM 550 C CA . SER A 1 76 ? 43.140 -11.992 6.588 1.00 9.69 76 SER A CA 1
ATOM 551 C C . SER A 1 76 ? 42.873 -10.571 6.087 1.00 9.22 76 SER A C 1
ATOM 552 O O . SER A 1 76 ? 41.790 -10.036 6.340 1.00 9.69 76 SER A O 1
ATOM 555 N N . TYR A 1 77 ? 43.780 -9.976 5.331 1.00 9.32 77 TYR A N 1
ATOM 556 C CA . TYR A 1 77 ? 43.527 -8.667 4.735 1.00 10.07 77 TYR A CA 1
ATOM 557 C C . TYR A 1 77 ? 42.464 -8.776 3.666 1.00 9.78 77 TYR A C 1
ATOM 558 O O . TYR A 1 77 ? 41.661 -7.874 3.510 1.00 10.18 77 TYR A O 1
ATOM 567 N N . GLY A 1 78 ? 42.481 -9.866 2.884 1.00 10.22 78 GLY A N 1
ATOM 568 C CA . GLY A 1 78 ? 41.440 -10.099 1.934 1.00 10.05 78 GLY A CA 1
ATOM 569 C C . GLY A 1 78 ? 40.071 -10.151 2.543 1.00 9.74 78 GLY A C 1
ATOM 570 O O . GLY A 1 78 ? 39.117 -9.594 2.008 1.00 10.42 78 GLY A O 1
ATOM 571 N N . MET A 1 79 ? 39.979 -10.848 3.663 1.00 8.94 79 MET A N 1
ATOM 572 C CA . MET A 1 79 ? 38.709 -10.874 4.420 1.00 9.60 79 MET A CA 1
ATOM 573 C C . MET A 1 79 ? 38.333 -9.492 4.918 1.00 9.69 79 MET A C 1
ATOM 574 O O . MET A 1 79 ? 37.159 -9.072 4.846 1.00 9.72 79 MET A O 1
ATOM 579 N N . MET A 1 80 ? 39.294 -8.731 5.462 1.00 8.97 80 MET A N 1
ATOM 580 C CA . MET A 1 80 ? 38.951 -7.405 5.923 1.00 9.49 80 MET A CA 1
ATOM 581 C C . MET A 1 80 ? 38.499 -6.495 4.770 1.00 8.99 80 MET A C 1
ATOM 582 O O . MET A 1 80 ? 37.460 -5.806 4.862 1.00 9.91 80 MET A O 1
ATOM 587 N N . ILE A 1 81 ? 39.197 -6.546 3.650 1.00 8.86 81 ILE A N 1
ATOM 588 C CA . ILE A 1 81 ? 38.816 -5.731 2.495 1.00 9.65 81 ILE A CA 1
ATOM 589 C C . ILE A 1 81 ? 37.384 -6.098 2.065 1.00 9.51 81 ILE A C 1
ATOM 590 O O . ILE A 1 81 ? 36.546 -5.223 1.810 1.00 10.07 81 ILE A O 1
ATOM 595 N N . THR A 1 82 ? 37.129 -7.399 1.895 1.00 8.77 82 THR A N 1
ATOM 596 C CA . THR A 1 82 ? 35.848 -7.836 1.408 1.00 9.74 82 THR A CA 1
ATOM 597 C C . THR A 1 82 ? 34.692 -7.560 2.337 1.00 10.40 82 THR A C 1
ATOM 598 O O . THR A 1 82 ? 33.632 -7.150 1.892 1.00 10.51 82 THR A O 1
ATOM 602 N N . VAL A 1 83 ? 34.887 -7.696 3.663 1.00 9.78 83 VAL A N 1
ATOM 603 C CA . VAL A 1 83 ? 33.785 -7.260 4.533 1.00 10.08 83 VAL A CA 1
ATOM 604 C C . VAL A 1 83 ? 33.549 -5.767 4.468 1.00 10.04 83 VAL A C 1
ATOM 605 O O . VAL A 1 83 ? 32.394 -5.306 4.448 1.00 10.22 83 VAL A O 1
ATOM 609 N N . GLN A 1 84 ? 34.612 -4.979 4.429 1.00 9.74 84 GLN A N 1
ATOM 610 C CA . GLN A 1 84 ? 34.448 -3.522 4.290 1.00 10.66 84 GLN A CA 1
ATOM 611 C C . GLN A 1 84 ? 33.745 -3.129 3.028 1.00 10.87 84 GLN A C 1
ATOM 612 O O . GLN A 1 84 ? 32.963 -2.172 2.996 1.00 12.25 84 GLN A O 1
ATOM 618 N N . MET A 1 85 ? 33.948 -3.911 1.972 1.00 10.18 85 MET A N 1
ATOM 619 C CA . MET A 1 85 ? 33.345 -3.610 0.680 1.00 11.13 85 MET A CA 1
ATOM 620 C C . MET A 1 85 ? 32.007 -4.347 0.485 1.00 11.16 85 MET A C 1
ATOM 621 O O . MET A 1 85 ? 31.450 -4.282 -0.665 1.00 12.16 85 MET A O 1
ATOM 626 N N . ASP A 1 86 ? 31.500 -5.060 1.512 1.00 11.07 86 ASP A N 1
ATOM 627 C CA . ASP A 1 86 ? 30.238 -5.789 1.405 1.00 11.68 86 ASP A CA 1
ATOM 628 C C . ASP A 1 86 ? 30.258 -6.908 0.350 1.00 12.66 86 ASP A C 1
ATOM 629 O O . ASP A 1 86 ? 29.252 -7.129 -0.347 1.00 13.66 86 ASP A O 1
ATOM 634 N N . LYS A 1 87 ? 31.412 -7.534 0.184 1.00 10.85 87 LYS A N 1
ATOM 635 C CA . LYS A 1 87 ? 31.621 -8.608 -0.806 1.00 11.42 87 LYS A CA 1
ATOM 636 C C . LYS A 1 87 ? 31.581 -9.946 -0.095 1.00 11.60 87 LYS A C 1
ATOM 637 O O . LYS A 1 87 ? 32.624 -10.596 0.142 1.00 11.87 87 LYS A O 1
ATOM 643 N N . LYS A 1 88 ? 30.384 -10.403 0.287 1.00 10.57 88 LYS A N 1
ATOM 644 C CA . LYS A 1 88 ? 30.227 -11.632 1.045 1.00 11.05 88 LYS A CA 1
ATOM 645 C C . LYS A 1 88 ? 30.718 -12.870 0.328 1.00 10.23 88 LYS A C 1
ATOM 646 O O . LYS A 1 88 ? 31.305 -13.729 0.934 1.00 10.97 88 LYS A O 1
ATOM 652 N N . ALA A 1 89 ? 30.482 -12.954 -0.969 1.00 11.06 89 ALA A N 1
ATOM 653 C CA . ALA A 1 89 ? 30.899 -14.145 -1.691 1.00 10.78 89 ALA A CA 1
ATOM 654 C C . ALA A 1 89 ? 32.392 -14.383 -1.653 1.00 10.43 89 ALA A C 1
ATOM 655 O O . ALA A 1 89 ? 32.854 -15.505 -1.387 1.00 10.85 89 ALA A O 1
ATOM 657 N N . GLU A 1 90 ? 33.128 -13.312 -1.900 1.00 9.83 90 GLU A N 1
ATOM 658 C CA . GLU A 1 90 ? 34.592 -13.369 -1.837 1.00 9.76 90 GLU A CA 1
ATOM 659 C C . GLU A 1 90 ? 35.087 -13.600 -0.419 1.00 8.85 90 GLU A C 1
ATOM 660 O O . GLU A 1 90 ? 35.984 -14.424 -0.216 1.00 9.74 90 GLU A O 1
ATOM 666 N N . PHE A 1 91 ? 34.488 -12.910 0.540 1.00 8.56 91 PHE A N 1
ATOM 667 C CA . PHE A 1 91 ? 34.845 -13.160 1.942 1.00 9.08 91 PHE A CA 1
ATOM 668 C C . PHE A 1 91 ? 34.704 -14.602 2.302 1.00 9.63 91 PHE A C 1
ATOM 669 O O . PHE A 1 91 ? 35.605 -15.200 2.875 1.00 9.47 91 PHE A O 1
ATOM 677 N N . ASP A 1 92 ? 33.560 -15.183 1.961 1.00 9.64 92 ASP A N 1
ATOM 678 C CA . ASP A 1 92 ? 33.259 -16.558 2.345 1.00 10.29 92 ASP A CA 1
ATOM 679 C C . ASP A 1 92 ? 34.222 -17.518 1.657 1.00 10.19 92 ASP A C 1
ATOM 680 O O . ASP A 1 92 ? 34.660 -18.514 2.293 1.00 10.28 92 ASP A O 1
ATOM 685 N N . ALA A 1 93 ? 34.569 -17.225 0.403 1.00 9.61 93 ALA A N 1
ATOM 686 C CA . ALA A 1 93 ? 35.492 -18.070 -0.362 1.00 12.13 93 ALA A CA 1
ATOM 687 C C . ALA A 1 93 ? 36.896 -18.107 0.293 1.00 10.25 93 ALA A C 1
ATOM 688 O O . ALA A 1 93 ? 37.518 -19.159 0.426 1.00 9.88 93 ALA A O 1
ATOM 690 N N . ILE A 1 94 ? 37.353 -16.922 0.643 1.00 9.06 94 ILE A N 1
ATOM 691 C CA . ILE A 1 94 ? 38.680 -16.765 1.292 1.00 8.97 94 ILE A CA 1
ATOM 692 C C . ILE A 1 94 ? 38.669 -17.460 2.641 1.00 9.25 94 ILE A C 1
ATOM 693 O O . ILE A 1 94 ? 39.575 -18.222 2.968 1.00 9.20 94 ILE A O 1
ATOM 698 N N . TRP A 1 95 ? 37.648 -17.184 3.415 1.00 8.62 95 TRP A N 1
ATOM 699 C CA . TRP A 1 95 ? 37.539 -17.813 4.743 1.00 9.25 95 TRP A CA 1
ATOM 700 C C . TRP A 1 95 ? 37.495 -19.317 4.672 1.00 8.77 95 TRP A C 1
ATOM 701 O O . TRP A 1 95 ? 38.144 -20.023 5.420 1.00 9.51 95 TRP A O 1
ATOM 712 N N . ASN A 1 96 ? 36.749 -19.849 3.700 1.00 8.81 96 ASN A N 1
ATOM 713 C CA . ASN A 1 96 ? 36.679 -21.269 3.498 1.00 9.49 96 ASN A CA 1
ATOM 714 C C . ASN A 1 96 ? 38.046 -21.853 3.246 1.00 8.22 96 ASN A C 1
ATOM 715 O O . ASN A 1 96 ? 38.436 -22.844 3.850 1.00 9.46 96 ASN A O 1
ATOM 720 N N . TRP A 1 97 ? 38.848 -21.203 2.411 1.00 8.15 97 TRP A N 1
ATOM 721 C CA . TRP A 1 97 ? 40.204 -21.781 2.150 1.00 8.54 97 TRP A CA 1
ATOM 722 C C . TRP A 1 97 ? 41.095 -21.659 3.404 1.00 8.80 97 TRP A C 1
ATOM 723 O O . TRP A 1 97 ? 41.792 -22.597 3.760 1.00 8.95 97 TRP A O 1
ATOM 734 N N . ALA A 1 98 ? 41.026 -20.501 4.074 1.00 9.75 98 ALA A N 1
ATOM 735 C CA . ALA A 1 98 ? 41.790 -20.352 5.313 1.00 10.08 98 ALA A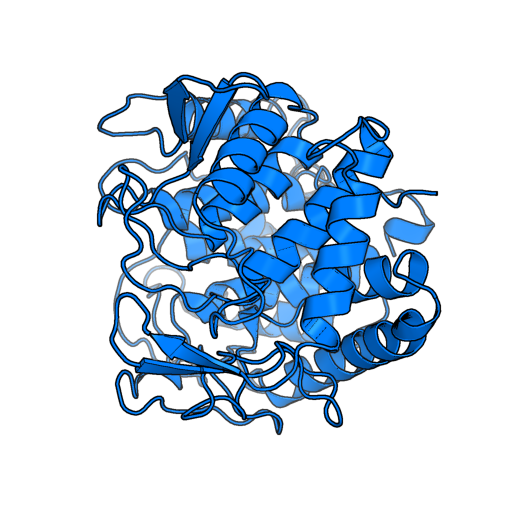 CA 1
ATOM 736 C C . ALA A 1 98 ? 41.440 -21.361 6.343 1.00 10.72 98 ALA A C 1
ATOM 737 O O . ALA A 1 98 ? 42.309 -22.008 6.922 1.00 11.29 98 ALA A O 1
ATOM 739 N N . LYS A 1 99 ? 40.149 -21.531 6.598 1.00 11.04 99 LYS A N 1
ATOM 740 C CA . LYS A 1 99 ? 39.753 -22.421 7.647 1.00 13.15 99 LYS A CA 1
ATOM 741 C C . LYS A 1 99 ? 39.964 -23.862 7.225 1.00 12.65 99 LYS A C 1
ATOM 742 O O . LYS A 1 99 ? 40.335 -24.722 8.068 1.00 15.44 99 LYS A O 1
ATOM 748 N N . THR A 1 100 ? 39.783 -24.199 5.953 1.00 11.83 100 THR A N 1
ATOM 749 C CA . THR A 1 100 ? 39.941 -25.568 5.456 1.00 13.21 100 THR A CA 1
ATOM 750 C C . THR A 1 100 ? 41.398 -26.000 5.453 1.00 14.49 100 THR A C 1
ATOM 751 O O . THR A 1 100 ? 41.693 -27.088 5.927 1.00 16.07 100 THR A O 1
ATOM 755 N N . TYR A 1 101 ? 42.285 -25.173 4.895 1.00 12.39 101 TYR A N 1
ATOM 756 C CA . TYR A 1 101 ? 43.661 -25.584 4.578 1.00 11.99 101 TYR A CA 1
ATOM 757 C C . TYR A 1 101 ? 44.689 -24.995 5.536 1.00 12.37 101 TYR A C 1
ATOM 758 O O . TYR A 1 101 ? 45.720 -25.645 5.783 1.00 13.53 101 TYR A O 1
ATOM 767 N N . MET A 1 102 ? 44.451 -23.810 6.089 1.00 11.46 102 MET A N 1
ATOM 768 C CA A MET A 1 102 ? 45.521 -23.114 6.865 0.50 11.28 102 MET A CA 1
ATOM 769 C CA B MET A 1 102 ? 45.514 -23.105 6.872 0.50 11.51 102 MET A CA 1
ATOM 770 C C . MET A 1 102 ? 45.406 -23.295 8.363 1.00 12.02 102 MET A C 1
ATOM 771 O O . MET A 1 102 ? 46.412 -23.273 9.057 1.00 11.26 102 MET A O 1
ATOM 780 N N . TYR A 1 103 ? 44.183 -23.461 8.865 1.00 11.16 103 TYR A N 1
ATOM 781 C CA . TYR A 1 103 ? 43.928 -23.492 10.318 1.00 12.23 103 TYR A CA 1
ATOM 782 C C . TYR A 1 103 ? 44.269 -24.896 10.874 1.00 13.32 103 TYR A C 1
ATOM 783 O O . TYR A 1 103 ? 43.821 -25.907 10.349 1.00 14.97 103 TYR A O 1
ATOM 792 N N . GLN A 1 104 ? 45.061 -24.933 11.946 1.00 12.19 104 GLN A N 1
ATOM 793 C CA . GLN A 1 104 ? 45.412 -26.180 12.592 1.00 12.39 104 GLN A CA 1
ATOM 794 C C . GLN A 1 104 ? 44.392 -26.557 13.658 1.00 13.47 104 GLN A C 1
ATOM 795 O O . GLN A 1 104 ? 44.293 -25.893 14.696 1.00 13.01 104 GLN A O 1
ATOM 801 N N . ASP A 1 105 ? 43.665 -27.644 13.433 1.00 16.54 105 ASP A N 1
ATOM 802 C CA . ASP A 1 105 ? 42.574 -28.022 14.352 1.00 19.16 105 ASP A CA 1
ATOM 803 C C . ASP A 1 105 ? 42.940 -29.167 15.276 1.00 19.05 105 ASP A C 1
ATOM 804 O O . ASP A 1 105 ? 42.111 -29.535 16.076 1.00 22.88 105 ASP A O 1
ATOM 809 N N . SER A 1 106 ? 44.144 -29.722 15.170 1.00 17.19 106 SER A N 1
ATOM 810 C CA . SER A 1 106 ? 44.536 -30.871 16.032 1.00 18.40 106 SER A CA 1
ATOM 811 C C . SER A 1 106 ? 45.033 -30.341 17.390 1.00 19.35 106 SER A C 1
ATOM 812 O O . SER A 1 106 ? 46.018 -29.601 17.426 1.00 16.27 106 SER A O 1
ATOM 815 N N . PRO A 1 107 ? 44.380 -30.723 18.503 1.00 19.62 107 PRO A N 1
ATOM 816 C CA . PRO A 1 107 ? 44.786 -30.210 19.812 1.00 20.89 107 PRO A CA 1
ATOM 817 C C . PRO A 1 107 ? 46.147 -30.690 20.303 1.00 18.53 107 PRO A C 1
ATOM 818 O O . PRO A 1 107 ? 46.618 -30.158 21.293 1.00 20.74 107 PRO A O 1
ATOM 822 N N . THR A 1 108 ? 46.766 -31.654 19.640 1.00 18.49 108 THR A N 1
ATOM 823 C CA . THR A 1 108 ? 48.102 -32.126 19.962 1.00 18.56 108 THR A CA 1
ATOM 824 C C . THR A 1 108 ? 49.196 -31.580 19.056 1.00 17.57 108 THR A C 1
ATOM 825 O O . THR A 1 108 ? 50.363 -31.952 19.136 1.00 17.15 108 THR A O 1
ATOM 829 N N . HIS A 1 109 ? 48.810 -30.710 18.107 1.00 15.42 109 HIS A N 1
ATOM 830 C CA . HIS A 1 109 ? 49.774 -30.096 17.188 1.00 14.18 109 HIS A CA 1
ATOM 831 C C . HIS A 1 109 ? 50.180 -28.768 17.784 1.00 12.79 109 HIS A C 1
ATOM 832 O O . HIS A 1 109 ? 49.343 -28.044 18.324 1.00 12.21 109 HIS A O 1
ATOM 839 N N . PRO A 1 110 ? 51.473 -28.444 17.742 1.00 12.18 110 PRO A N 1
ATOM 840 C CA . PRO A 1 110 ? 51.919 -27.200 18.354 1.00 12.73 110 PRO A CA 1
ATOM 841 C C . PRO A 1 110 ? 51.362 -25.927 17.804 1.00 11.89 110 PRO A C 1
ATOM 842 O O . PRO A 1 110 ? 51.356 -24.918 18.468 1.00 11.99 110 PRO A O 1
ATOM 846 N N . ALA A 1 111 ? 50.872 -25.991 16.584 1.00 11.68 111 ALA A N 1
ATOM 847 C CA . ALA A 1 111 ? 50.167 -24.866 15.968 1.00 11.12 111 ALA A CA 1
ATOM 848 C C . ALA A 1 111 ? 48.664 -24.835 16.201 1.00 10.70 111 ALA A C 1
ATOM 849 O O . ALA A 1 111 ? 47.990 -24.054 15.555 1.00 11.29 111 ALA A O 1
ATOM 851 N N . PHE A 1 112 ? 48.136 -25.704 17.056 1.00 10.46 112 PHE A N 1
ATOM 852 C CA . PHE A 1 112 ? 46.692 -25.718 17.385 1.00 11.58 112 PHE A CA 1
ATOM 853 C C . PHE A 1 112 ? 46.107 -24.350 17.569 1.00 11.46 112 PHE A C 1
ATOM 854 O O . PHE A 1 112 ? 46.553 -23.582 18.404 1.00 11.03 112 PHE A O 1
ATOM 862 N N . GLY A 1 113 ? 45.042 -24.060 16.790 1.00 11.91 113 GLY A N 1
ATOM 863 C CA . GLY A 1 113 ? 44.363 -22.799 16.847 1.00 12.57 113 GLY A CA 1
ATOM 864 C C . GLY A 1 113 ? 44.935 -21.713 15.982 1.00 12.79 113 GLY A C 1
ATOM 865 O O . GLY A 1 113 ? 44.470 -20.565 16.020 1.00 14.45 113 GLY A O 1
ATOM 866 N N . TYR A 1 114 ? 46.024 -21.982 15.273 1.00 11.46 114 TYR A N 1
ATOM 867 C CA . TYR A 1 114 ? 46.646 -20.960 14.496 1.00 11.22 114 TYR A CA 1
ATOM 868 C C . TYR A 1 114 ? 46.598 -21.297 12.992 1.00 10.68 114 TYR A C 1
ATOM 869 O O . TYR A 1 114 ? 46.517 -22.454 12.585 1.00 11.78 114 TYR A O 1
ATOM 878 N N . PHE A 1 115 ? 46.713 -20.230 12.210 1.00 10.67 115 PHE A N 1
ATOM 879 C CA . PHE A 1 115 ? 46.750 -20.329 10.772 1.00 10.08 115 PHE A CA 1
ATOM 880 C C . PHE A 1 115 ? 48.212 -20.296 10.289 1.00 9.97 115 PHE A C 1
ATOM 881 O O . PHE A 1 115 ? 48.961 -19.373 10.574 1.00 10.77 115 PHE A O 1
ATOM 889 N N . ALA A 1 116 ? 48.591 -21.259 9.459 1.00 9.96 116 ALA A N 1
ATOM 890 C CA . ALA A 1 116 ? 49.938 -21.345 8.929 1.00 10.96 116 ALA A CA 1
ATOM 891 C C . ALA A 1 116 ? 50.298 -20.074 8.183 1.00 11.15 116 ALA A C 1
ATOM 892 O O . ALA A 1 116 ? 49.577 -19.650 7.305 1.00 11.37 116 ALA A O 1
ATOM 894 N N . TRP A 1 117 ? 51.452 -19.467 8.485 1.00 10.91 117 TRP A N 1
ATOM 895 C CA . TRP A 1 117 ? 51.753 -18.155 7.895 1.00 10.96 117 TRP A CA 1
ATOM 896 C C . TRP A 1 117 ? 52.073 -18.257 6.417 1.00 11.12 117 TRP A C 1
ATOM 897 O O . TRP A 1 117 ? 51.796 -17.335 5.671 1.00 11.93 117 TRP A O 1
ATOM 908 N N . SER A 1 118 ? 52.647 -19.375 6.009 1.00 11.34 118 SER A N 1
ATOM 909 C CA . SER A 1 118 ? 53.082 -19.542 4.636 1.00 11.61 118 SER A CA 1
ATOM 910 C C . SER A 1 118 ? 52.678 -20.954 4.179 1.00 11.31 118 SER A C 1
ATOM 911 O O . SER A 1 118 ? 53.113 -21.941 4.770 1.00 11.22 118 SER A O 1
ATOM 914 N N . MET A 1 119 ? 51.843 -21.026 3.140 1.00 10.95 119 MET A N 1
ATOM 915 C CA . MET A 1 119 ? 51.329 -22.312 2.643 1.00 11.71 119 MET A CA 1
ATOM 916 C C . MET A 1 119 ? 51.419 -22.347 1.110 1.00 12.30 119 MET A C 1
ATOM 917 O O . MET A 1 119 ? 51.140 -21.371 0.463 1.00 14.76 119 MET A O 1
ATOM 922 N N . ARG A 1 120 ? 51.784 -23.478 0.576 1.00 11.45 120 ARG A N 1
ATOM 923 C CA . ARG A 1 120 ? 51.833 -23.612 -0.856 1.00 12.20 120 ARG A CA 1
ATOM 924 C C . ARG A 1 120 ? 50.382 -23.671 -1.358 1.00 13.68 120 ARG A C 1
ATOM 925 O O . ARG A 1 120 ? 49.434 -24.004 -0.623 1.00 12.68 120 ARG A O 1
ATOM 933 N N . ARG A 1 121 ? 50.236 -23.462 -2.662 1.00 14.21 121 ARG A N 1
ATOM 934 C CA . ARG A 1 121 ? 48.885 -23.411 -3.271 1.00 14.05 121 ARG A CA 1
ATOM 935 C C . ARG A 1 121 ? 48.171 -24.714 -3.330 1.00 16.44 121 ARG A C 1
ATOM 936 O O . ARG A 1 121 ? 46.912 -24.738 -3.489 1.00 19.49 121 ARG A O 1
ATOM 944 N N . ASP A 1 122 ? 48.872 -25.797 -3.067 1.00 15.45 122 ASP A N 1
ATOM 945 C CA . ASP A 1 122 ? 48.263 -27.122 -2.946 1.00 17.96 122 ASP A CA 1
ATOM 946 C C . ASP A 1 122 ? 47.822 -27.472 -1.528 1.00 18.70 122 ASP A C 1
ATOM 947 O O . ASP A 1 122 ? 47.508 -28.639 -1.227 1.00 20.70 122 ASP A O 1
ATOM 952 N N . GLY A 1 123 ? 47.954 -26.503 -0.605 1.00 17.25 123 GLY A N 1
ATOM 953 C CA . GLY A 1 123 ? 47.721 -26.746 0.793 1.00 16.74 123 GLY A CA 1
ATOM 954 C C . GLY A 1 123 ? 48.790 -27.329 1.669 1.00 16.67 123 GLY A C 1
ATOM 955 O O . GLY A 1 123 ? 48.504 -27.659 2.849 1.00 19.47 123 GLY A O 1
ATOM 956 N N . VAL A 1 124 ? 49.991 -27.492 1.148 1.00 16.07 124 VAL A N 1
ATOM 957 C CA . VAL A 1 124 ? 51.089 -28.015 1.933 1.00 15.96 124 VAL A CA 1
ATOM 958 C C . VAL A 1 124 ? 51.699 -26.822 2.678 1.00 14.93 124 VAL A C 1
ATOM 959 O O . VAL A 1 124 ? 52.148 -25.869 2.028 1.00 15.30 124 VAL A O 1
ATOM 963 N N . ALA A 1 125 ? 51.740 -26.850 4.005 1.00 13.47 125 ALA A N 1
ATOM 964 C CA . ALA A 1 125 ? 52.341 -25.729 4.748 1.00 12.87 125 ALA A CA 1
ATOM 965 C C . ALA A 1 125 ? 53.839 -25.671 4.521 1.00 13.00 125 ALA A C 1
ATOM 966 O O . ALA A 1 125 ? 54.504 -26.699 4.582 1.00 14.94 125 ALA A O 1
ATOM 968 N N . ASN A 1 126 ? 54.351 -24.469 4.300 1.00 12.09 126 ASN A N 1
ATOM 969 C CA . ASN A 1 126 ? 55.774 -24.222 4.413 1.00 12.37 126 ASN A CA 1
ATOM 970 C C . ASN A 1 126 ? 56.164 -24.095 5.887 1.00 13.74 126 ASN A C 1
ATOM 971 O O . ASN A 1 126 ? 57.251 -24.528 6.300 1.00 15.52 126 ASN A O 1
ATOM 976 N N . ASP A 1 127 ? 55.290 -23.495 6.681 1.00 13.10 127 ASP A N 1
ATOM 977 C CA . ASP A 1 127 ? 55.551 -23.241 8.099 1.00 14.00 127 ASP A CA 1
ATOM 978 C C . ASP A 1 127 ? 54.213 -23.177 8.758 1.00 12.68 127 ASP A C 1
ATOM 979 O O . ASP A 1 127 ? 53.354 -22.388 8.343 1.00 12.53 127 ASP A O 1
ATOM 984 N N . ASP A 1 128 ? 54.009 -24.008 9.771 1.00 12.21 128 ASP A N 1
ATOM 985 C CA . ASP A 1 128 ? 52.750 -24.076 10.485 1.00 12.40 128 ASP A CA 1
ATOM 986 C C . ASP A 1 128 ? 52.598 -22.972 11.509 1.00 12.21 128 ASP A C 1
ATOM 987 O O . ASP A 1 128 ? 51.492 -22.739 11.986 1.00 12.46 128 ASP A O 1
ATOM 992 N N . MET A 1 129 ? 53.706 -22.311 11.881 1.00 11.45 129 MET A N 1
ATOM 993 C CA . MET A 1 129 ? 53.608 -21.202 12.819 1.00 12.76 129 MET A CA 1
ATOM 994 C C . MET A 1 129 ? 52.859 -20.036 12.205 1.00 12.47 129 MET A C 1
ATOM 995 O O . MET A 1 129 ? 52.950 -19.844 10.988 1.00 11.93 129 MET A O 1
ATOM 10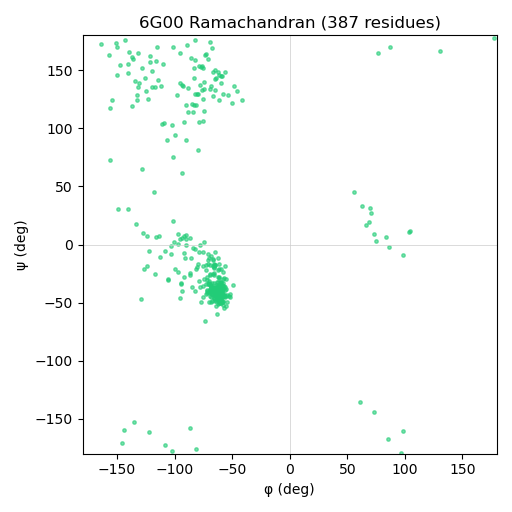00 N N . PRO A 1 130 ? 52.129 -19.259 13.005 1.00 11.57 130 PRO A N 1
ATOM 1001 C CA . PRO A 1 130 ? 51.369 -18.115 12.508 1.00 11.47 130 PRO A CA 1
ATOM 1002 C C . PRO A 1 130 ? 52.155 -16.856 12.408 1.00 12.67 130 PRO A C 1
ATOM 1003 O O . PRO A 1 130 ? 53.219 -16.748 13.036 1.00 14.68 130 PRO A O 1
ATOM 1007 N N . ALA A 1 131 ? 51.641 -15.934 11.616 1.00 12.00 131 ALA A N 1
ATOM 1008 C CA . ALA A 1 131 ? 52.083 -14.516 11.587 1.00 13.43 131 ALA A CA 1
ATOM 1009 C C . ALA A 1 131 ? 50.922 -13.893 12.397 1.00 12.87 131 ALA A C 1
ATOM 1010 O O . ALA A 1 131 ? 49.825 -13.733 11.876 1.00 13.76 131 ALA A O 1
ATOM 1012 N N . PRO A 1 132 ? 51.142 -13.559 13.680 1.00 12.00 132 PRO A N 1
ATOM 1013 C CA . PRO A 1 132 ? 50.021 -13.246 14.546 1.00 11.54 132 PRO A CA 1
ATOM 1014 C C . PRO A 1 132 ? 49.110 -12.115 14.078 1.00 10.42 132 PRO A C 1
ATOM 1015 O O . PRO A 1 132 ? 47.922 -12.139 14.498 1.00 10.52 132 PRO A O 1
ATOM 1019 N N . ASP A 1 133 ? 49.562 -11.122 13.333 1.00 10.91 133 ASP A N 1
ATOM 1020 C CA . ASP A 1 133 ? 48.635 -10.140 12.841 1.00 11.35 133 ASP A CA 1
ATOM 1021 C C . ASP A 1 133 ? 47.564 -10.750 11.928 1.00 10.92 133 ASP A C 1
ATOM 1022 O O . ASP A 1 133 ? 46.440 -10.201 11.846 1.00 11.12 133 ASP A O 1
ATOM 1027 N N . GLY A 1 134 ? 47.880 -11.859 11.254 1.00 11.04 134 GLY A N 1
ATOM 1028 C CA . GLY A 1 134 ? 46.857 -12.591 10.518 1.00 10.54 134 GLY A CA 1
ATOM 1029 C C . GLY A 1 134 ? 45.702 -13.012 11.403 1.00 10.20 134 GLY A C 1
ATOM 1030 O O . GLY A 1 134 ? 44.571 -12.659 11.130 1.00 9.72 134 GLY A O 1
ATOM 1031 N N . GLU A 1 135 ? 45.973 -13.717 12.490 1.00 9.65 135 GLU A N 1
ATOM 1032 C CA . GLU A 1 135 ? 44.964 -14.071 13.434 1.00 9.92 135 GLU A CA 1
ATOM 1033 C C . GLU A 1 135 ? 44.162 -12.824 13.872 1.00 9.74 135 GLU A C 1
ATOM 1034 O O . GLU A 1 135 ? 42.963 -12.862 14.016 1.00 9.86 135 GLU A O 1
ATOM 1040 N N . GLU A 1 136 ? 44.868 -11.740 14.167 1.00 9.12 136 GLU A N 1
ATOM 1041 C CA . GLU A 1 136 ? 44.197 -10.548 14.670 1.00 8.78 136 GLU A CA 1
ATOM 1042 C C . GLU A 1 136 ? 43.218 -9.986 13.648 1.00 8.75 136 GLU A C 1
ATOM 1043 O O . GLU A 1 136 ? 42.095 -9.620 14.015 1.00 9.05 136 GLU A O 1
ATOM 1049 N N . TYR A 1 137 ? 43.647 -9.942 12.375 1.00 8.82 137 TYR A N 1
ATOM 1050 C CA . TYR A 1 137 ? 42.724 -9.508 11.319 1.00 8.98 137 TYR A CA 1
ATOM 1051 C C . TYR A 1 137 ? 41.624 -10.522 11.079 1.00 9.18 137 TYR A C 1
ATOM 1052 O O . TYR A 1 137 ? 40.471 -10.135 10.807 1.00 9.20 137 TYR A O 1
ATOM 1061 N N . PHE A 1 138 ? 41.937 -11.814 11.114 1.00 9.30 138 PHE A N 1
ATOM 1062 C CA . PHE A 1 138 ? 40.883 -12.846 10.930 1.00 9.50 138 PHE A CA 1
ATOM 1063 C C . PHE A 1 138 ? 39.756 -12.654 11.921 1.00 9.37 138 PHE A C 1
ATOM 1064 O O . PHE A 1 138 ? 38.560 -12.624 11.563 1.00 10.06 138 PHE A O 1
ATOM 1072 N N . VAL A 1 139 ? 40.106 -12.574 13.211 1.00 9.17 139 VAL A N 1
ATOM 1073 C CA . VAL A 1 139 ? 39.068 -12.467 14.222 1.00 10.05 139 VAL A CA 1
ATOM 1074 C C . VAL A 1 139 ? 38.221 -11.216 14.034 1.00 9.30 139 VAL A C 1
ATOM 1075 O O . VAL A 1 139 ? 37.008 -11.251 14.132 1.00 9.14 139 VAL A O 1
ATOM 1079 N N . THR A 1 140 ? 38.863 -10.089 13.761 1.00 8.59 140 THR A N 1
ATOM 1080 C CA . THR A 1 140 ? 38.182 -8.827 13.667 1.00 8.54 140 THR A CA 1
ATOM 1081 C C . THR A 1 140 ? 37.294 -8.867 12.422 1.00 9.17 140 THR A C 1
ATOM 1082 O O . THR A 1 140 ? 36.148 -8.438 12.484 1.00 8.93 140 THR A O 1
ATOM 1086 N N . ALA A 1 141 ? 37.838 -9.355 11.304 1.00 8.84 141 ALA A N 1
ATOM 1087 C CA . ALA A 1 141 ? 37.007 -9.453 10.097 1.00 8.88 141 ALA A CA 1
ATOM 1088 C C . ALA A 1 141 ? 35.806 -10.338 10.282 1.00 9.04 141 ALA A C 1
ATOM 1089 O O . ALA A 1 141 ? 34.744 -10.044 9.730 1.00 9.44 141 ALA A O 1
ATOM 1091 N N . LEU A 1 142 ? 35.956 -11.4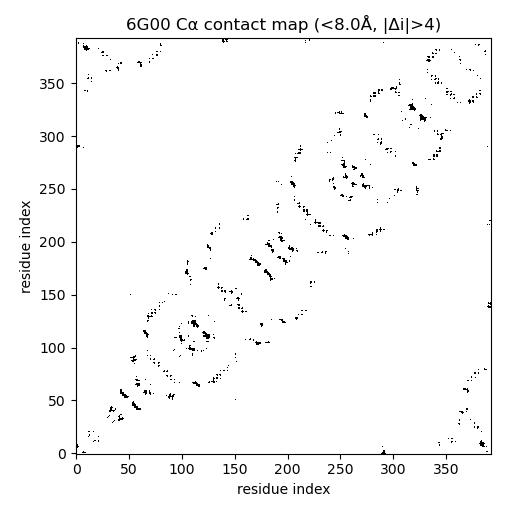26 11.016 1.00 9.04 142 LEU A N 1
ATOM 1092 C CA . LEU A 1 142 ? 34.855 -12.284 11.351 1.00 9.58 142 LEU A CA 1
ATOM 1093 C C . LEU A 1 142 ? 33.804 -11.585 12.199 1.00 9.77 142 LEU A C 1
ATOM 1094 O O . LEU A 1 142 ? 32.599 -11.717 11.928 1.00 9.50 142 LEU A O 1
ATOM 1099 N N . TYR A 1 143 ? 34.208 -10.834 13.209 1.00 9.17 143 TYR A N 1
ATOM 1100 C CA . TYR A 1 143 ? 33.202 -10.072 13.955 1.00 9.51 143 TYR A CA 1
ATOM 1101 C C . TYR A 1 143 ? 32.486 -9.070 13.055 1.00 9.58 143 TYR A C 1
ATOM 1102 O O . TYR A 1 143 ? 31.288 -8.885 13.201 1.00 9.92 143 TYR A O 1
ATOM 1111 N N . PHE A 1 144 ? 33.227 -8.435 12.157 1.00 8.78 144 PHE A N 1
ATOM 1112 C CA . PHE A 1 144 ? 32.607 -7.462 11.251 1.00 8.85 144 PHE A CA 1
ATOM 1113 C C . PHE A 1 144 ? 31.623 -8.153 10.291 1.00 9.50 144 PHE A C 1
ATOM 1114 O O . PHE A 1 144 ? 30.568 -7.586 9.981 1.00 10.27 144 PHE A O 1
ATOM 1122 N N . ALA A 1 145 ? 31.973 -9.350 9.838 1.00 9.36 145 ALA A N 1
ATOM 1123 C CA . ALA A 1 145 ? 31.086 -10.139 9.009 1.00 10.24 145 ALA A CA 1
ATOM 1124 C C . ALA A 1 145 ? 29.807 -10.479 9.731 1.00 10.48 145 ALA A C 1
ATOM 1125 O O . ALA A 1 145 ? 28.698 -10.347 9.176 1.00 11.24 145 ALA A O 1
ATOM 1127 N N . ALA A 1 146 ? 29.908 -10.889 10.980 1.00 11.15 146 ALA A N 1
ATOM 1128 C CA . ALA A 1 146 ? 28.712 -11.118 11.804 1.00 11.44 146 ALA A CA 1
ATOM 1129 C C . ALA A 1 146 ? 27.868 -9.886 11.858 1.00 12.05 146 ALA A C 1
ATOM 1130 O O . ALA A 1 146 ? 26.635 -9.938 11.656 1.00 12.56 146 ALA A O 1
ATOM 1132 N N . ALA A 1 147 ? 28.482 -8.742 12.075 1.00 11.19 147 ALA A N 1
ATOM 1133 C CA . ALA A 1 147 ? 27.708 -7.507 12.152 1.00 12.55 147 ALA A CA 1
ATOM 1134 C C . ALA A 1 147 ? 27.047 -7.113 10.851 1.00 13.94 147 ALA A C 1
ATOM 1135 O O . ALA A 1 147 ? 25.904 -6.630 10.865 1.00 14.55 147 ALA A O 1
ATOM 1137 N N . ARG A 1 148 ? 27.730 -7.291 9.735 1.00 11.53 148 ARG A N 1
ATOM 1138 C CA . ARG A 1 148 ? 27.168 -6.804 8.451 1.00 11.98 148 ARG A CA 1
ATOM 1139 C C . ARG A 1 148 ? 26.181 -7.772 7.869 1.00 13.35 148 ARG A C 1
ATOM 1140 O O . ARG A 1 148 ? 25.194 -7.327 7.246 1.00 14.65 148 ARG A O 1
ATOM 1148 N N . TRP A 1 149 ? 26.464 -9.064 7.961 1.00 12.22 149 TRP A N 1
ATOM 1149 C CA . TRP A 1 149 ? 25.695 -10.074 7.209 1.00 12.24 149 TRP A CA 1
ATOM 1150 C C . TRP A 1 149 ? 24.877 -10.977 8.106 1.00 12.93 149 TRP A C 1
ATOM 1151 O O . TRP A 1 149 ? 24.071 -11.770 7.593 1.00 15.26 149 TRP A O 1
ATOM 1162 N N . GLY A 1 150 ? 25.109 -10.904 9.422 1.00 12.21 150 GLY A N 1
ATOM 1163 C CA . GLY A 1 150 ? 24.550 -11.891 10.331 1.00 12.76 150 GLY A CA 1
ATOM 1164 C C . GLY A 1 150 ? 25.287 -13.208 10.293 1.00 12.45 150 GLY A C 1
ATOM 1165 O O . GLY A 1 150 ? 26.064 -13.470 9.371 1.00 13.60 150 GLY A O 1
ATOM 1166 N N . ASN A 1 151 ? 25.055 -14.045 11.288 1.00 12.05 151 ASN A N 1
ATOM 1167 C CA . ASN A 1 151 ? 25.745 -15.305 11.376 1.00 12.28 151 ASN A CA 1
ATOM 1168 C C . ASN A 1 151 ? 25.030 -16.391 10.638 1.00 13.98 151 ASN A C 1
ATOM 1169 O O . ASN A 1 151 ? 23.801 -16.517 10.726 1.00 14.42 151 ASN A O 1
ATOM 1174 N N . GLY A 1 152 ? 25.791 -17.138 9.886 1.00 12.59 152 GLY A N 1
ATOM 1175 C CA . GLY A 1 152 ? 25.396 -18.412 9.311 1.00 12.70 152 GLY A CA 1
ATOM 1176 C C . GLY A 1 152 ? 25.666 -19.540 10.310 1.00 12.88 152 GLY A C 1
ATOM 1177 O O . GLY A 1 152 ? 25.757 -19.292 11.534 1.00 13.74 152 GLY A O 1
ATOM 1178 N N . GLU A 1 153 ? 25.787 -20.762 9.798 1.00 12.55 153 GLU A N 1
ATOM 1179 C CA . GLU A 1 153 ? 26.184 -21.903 10.609 1.00 14.11 153 GLU A CA 1
ATOM 1180 C C . GLU A 1 153 ? 27.516 -22.487 10.190 1.00 13.47 153 GLU A C 1
ATOM 1181 O O . GLU A 1 153 ? 28.104 -22.135 9.166 1.00 12.64 153 GLU A O 1
ATOM 1187 N N . GLY A 1 154 ? 28.036 -23.395 11.019 1.00 14.21 154 GLY A N 1
ATOM 1188 C CA . GLY A 1 154 ? 29.292 -23.995 10.699 1.00 13.01 154 GLY A CA 1
ATOM 1189 C C . GLY A 1 154 ? 30.368 -22.966 10.615 1.00 12.94 154 GLY A C 1
ATOM 1190 O O . GLY A 1 154 ? 30.488 -22.087 11.509 1.00 13.85 154 GLY A O 1
ATOM 1191 N N . ILE A 1 155 ? 31.199 -23.061 9.574 1.00 12.62 155 ILE A N 1
ATOM 1192 C CA . ILE A 1 155 ? 32.300 -22.077 9.453 1.00 13.45 155 ILE A CA 1
ATOM 1193 C C . ILE A 1 155 ? 31.787 -20.680 9.216 1.00 12.80 155 ILE A C 1
ATOM 1194 O O . ILE A 1 155 ? 32.481 -19.729 9.434 1.00 12.42 155 ILE A O 1
ATOM 1199 N N . PHE A 1 156 ? 30.539 -20.540 8.764 1.00 12.13 156 PHE A N 1
ATOM 1200 C CA . PHE A 1 156 ? 29.982 -19.228 8.546 1.00 11.91 156 PHE A CA 1
ATOM 1201 C C . PHE A 1 156 ? 29.236 -18.656 9.741 1.00 12.05 156 PHE A C 1
ATOM 1202 O O . PHE A 1 156 ? 28.555 -17.632 9.591 1.00 11.67 156 PHE A O 1
ATOM 1210 N N . ASN A 1 157 ? 29.301 -19.339 10.897 1.00 11.82 157 ASN A N 1
ATOM 1211 C CA . ASN A 1 157 ? 28.879 -18.683 12.130 1.00 11.61 157 ASN A CA 1
ATOM 1212 C C . ASN A 1 157 ? 30.071 -17.804 12.546 1.00 11.08 157 ASN A C 1
ATOM 1213 O O . ASN A 1 157 ? 30.912 -18.174 13.372 1.00 11.51 157 ASN A O 1
ATOM 1218 N N . TYR A 1 158 ? 30.133 -16.652 11.906 1.00 10.97 158 TYR A N 1
ATOM 1219 C CA . TYR A 1 158 ? 31.296 -15.823 11.961 1.00 10.44 158 TYR A CA 1
ATOM 1220 C C . TYR A 1 158 ? 31.645 -15.451 13.410 1.00 10.81 158 TYR A C 1
ATOM 1221 O O . TYR A 1 158 ? 32.824 -15.507 13.814 1.00 10.05 158 TYR A O 1
ATOM 1230 N N . GLN A 1 159 ? 30.624 -15.121 14.173 1.00 10.85 159 GLN A N 1
ATOM 1231 C CA . GLN A 1 159 ? 30.818 -14.703 15.555 1.00 11.24 159 GLN A CA 1
ATOM 1232 C C . GLN A 1 159 ? 31.302 -15.795 16.465 1.00 11.34 159 GLN A C 1
ATOM 1233 O O . GLN A 1 159 ? 32.223 -15.587 17.307 1.00 11.20 159 GLN A O 1
ATOM 1239 N N . GLN A 1 160 ? 30.760 -16.984 16.290 1.00 11.24 160 GLN A N 1
ATOM 1240 C CA . GLN A 1 160 ? 31.232 -18.128 17.073 1.00 13.28 160 GLN A CA 1
ATOM 1241 C C . GLN A 1 160 ? 32.682 -18.513 16.700 1.00 12.27 160 GLN A C 1
ATOM 1242 O O . GLN A 1 160 ? 33.520 -18.879 17.544 1.00 11.94 160 GLN A O 1
ATOM 1248 N N . GLU A 1 161 ? 32.998 -18.472 15.398 1.00 11.90 161 GLU A N 1
ATOM 1249 C CA . GLU A 1 161 ? 34.364 -18.727 14.976 1.00 12.04 161 GLU A CA 1
ATOM 1250 C C . GLU A 1 161 ? 35.346 -17.715 15.593 1.00 11.55 161 GLU A C 1
ATOM 1251 O O . GLU A 1 161 ? 36.399 -18.106 16.134 1.00 11.52 161 GLU A O 1
ATOM 1257 N N . ALA A 1 162 ? 35.014 -16.450 15.518 1.00 10.73 162 ALA A N 1
ATOM 1258 C CA . ALA A 1 162 ? 35.838 -15.395 16.108 1.00 11.02 162 ALA A CA 1
ATOM 1259 C C . ALA A 1 162 ? 36.024 -15.635 17.604 1.00 11.76 162 ALA A C 1
ATOM 1260 O O . ALA A 1 162 ? 37.132 -15.553 18.109 1.00 11.46 162 ALA A O 1
ATOM 1262 N N . ASP A 1 163 ? 34.933 -15.882 18.296 1.00 11.25 163 ASP A N 1
ATOM 1263 C CA . ASP A 1 163 ? 34.987 -16.059 19.766 1.00 12.10 163 ASP A CA 1
ATOM 1264 C C . ASP A 1 163 ? 35.925 -17.195 20.093 1.00 11.87 163 ASP A C 1
ATOM 1265 O O . ASP A 1 163 ? 36.760 -17.054 21.023 1.00 12.16 163 ASP A O 1
ATOM 1270 N N . THR A 1 164 ? 35.774 -18.344 19.426 1.00 11.88 164 THR A N 1
ATOM 1271 C CA . THR A 1 164 ? 36.566 -19.522 19.734 1.00 12.55 164 THR A CA 1
ATOM 1272 C C . THR A 1 164 ? 38.029 -19.260 19.405 1.00 11.60 164 THR A C 1
ATOM 1273 O O . THR A 1 164 ? 38.960 -19.557 20.186 1.00 11.64 164 THR A O 1
ATOM 1277 N N . ILE A 1 165 ? 38.275 -18.700 18.239 1.00 11.45 165 ILE A N 1
ATOM 1278 C CA . ILE A 1 165 ? 39.636 -18.475 17.796 1.00 10.95 165 ILE A CA 1
ATOM 1279 C C . ILE A 1 165 ? 40.329 -17.486 18.712 1.00 10.42 165 ILE A C 1
ATOM 1280 O O . ILE A 1 165 ? 41.486 -17.724 19.114 1.00 10.84 165 ILE A O 1
ATOM 1285 N N . LEU A 1 166 ? 39.638 -16.442 19.108 1.00 10.16 166 LEU A N 1
ATOM 1286 C CA . LEU A 1 166 ? 40.226 -15.424 19.957 1.00 10.61 166 LEU A CA 1
ATOM 1287 C C . LEU A 1 166 ? 40.462 -15.934 21.368 1.00 10.74 166 LEU A C 1
ATOM 1288 O O . LEU A 1 166 ? 41.518 -15.683 21.922 1.00 11.18 166 LEU A O 1
ATOM 1293 N N . SER A 1 167 ? 39.530 -16.686 21.903 1.00 10.83 167 SER A N 1
ATOM 1294 C CA . SER A 1 167 ? 39.719 -17.273 23.216 1.00 11.53 167 SER A CA 1
ATOM 1295 C C . SER A 1 167 ? 40.950 -18.157 23.211 1.00 11.60 167 SER A C 1
ATOM 1296 O O . SER A 1 167 ? 41.767 -18.082 24.149 1.00 12.14 167 SER A O 1
ATOM 1299 N N . ARG A 1 168 ? 41.143 -18.943 22.157 1.00 11.37 168 ARG A N 1
ATOM 1300 C CA . ARG A 1 168 ? 42.274 -19.836 22.102 1.00 12.44 168 ARG A CA 1
ATOM 1301 C C . ARG A 1 168 ? 43.589 -19.087 21.920 1.00 12.50 168 ARG A C 1
ATOM 1302 O O . ARG A 1 168 ? 44.676 -19.469 22.415 1.00 12.37 168 ARG A O 1
ATOM 1310 N N . MET A 1 169 ? 43.572 -17.973 21.186 1.00 11.02 169 MET A N 1
ATOM 1311 C CA . MET A 1 169 ? 44.756 -17.150 21.086 1.00 12.26 169 MET A CA 1
ATOM 1312 C C . MET A 1 169 ? 45.282 -16.723 22.443 1.00 11.92 169 MET A C 1
ATOM 1313 O O . MET A 1 169 ? 46.507 -16.615 22.652 1.00 12.42 169 MET A O 1
ATOM 1318 N N . ARG A 1 170 ? 44.384 -16.422 23.345 1.00 11.31 170 ARG A N 1
ATOM 1319 C CA . ARG A 1 170 ? 44.763 -16.064 24.700 1.00 10.86 170 ARG A CA 1
ATOM 1320 C C . ARG A 1 170 ? 45.154 -17.287 25.544 1.00 11.44 170 ARG A C 1
ATOM 1321 O O . ARG A 1 170 ? 46.160 -17.264 26.241 1.00 11.91 170 ARG A O 1
ATOM 1329 N N . HIS A 1 171 ? 44.305 -18.289 25.512 1.00 10.55 171 HIS A N 1
ATOM 1330 C CA . HIS A 1 171 ? 44.376 -19.372 26.501 1.00 11.81 171 HIS A CA 1
ATOM 1331 C C . HIS A 1 171 ? 45.129 -20.600 26.038 1.00 13.07 171 HIS A C 1
ATOM 1332 O O . HIS A 1 171 ? 45.211 -21.578 26.834 1.00 13.39 171 HIS A O 1
ATOM 1339 N N . ARG A 1 172 ? 45.654 -20.600 24.807 1.00 12.44 172 ARG A N 1
ATOM 1340 C CA . ARG A 1 172 ? 46.453 -21.715 24.296 1.00 13.61 172 ARG A CA 1
ATOM 1341 C C . ARG A 1 172 ? 47.536 -22.138 25.299 1.00 13.01 172 ARG A C 1
ATOM 1342 O O . ARG A 1 172 ? 48.192 -21.301 25.881 1.00 13.27 172 ARG A O 1
ATOM 1350 N N . GLN A 1 173 ? 47.667 -23.448 25.458 1.00 13.92 173 GLN A N 1
ATOM 1351 C CA . GLN A 1 173 ? 48.681 -24.021 26.294 1.00 14.81 173 GLN A CA 1
ATOM 1352 C C . GLN A 1 173 ? 49.963 -24.258 25.498 1.00 13.21 173 GLN A C 1
ATOM 1353 O O . GLN A 1 173 ? 50.016 -24.114 24.248 1.00 13.47 173 GLN A O 1
ATOM 1359 N N . VAL A 1 174 ? 51.040 -24.628 26.189 1.00 12.39 174 VAL A N 1
ATOM 1360 C CA . VAL A 1 174 ? 52.252 -25.020 25.538 1.00 12.55 174 VAL A CA 1
ATOM 1361 C C . VAL A 1 174 ? 52.083 -26.413 24.962 1.00 12.22 174 VAL A C 1
ATOM 1362 O O . VAL A 1 174 ? 51.668 -27.343 25.686 1.00 12.99 174 VAL A O 1
ATOM 1366 N N . ILE A 1 175 ? 52.337 -26.572 23.668 1.00 11.81 175 ILE A N 1
ATOM 1367 C CA . ILE A 1 175 ? 52.210 -27.851 22.977 1.00 12.03 175 ILE A CA 1
ATOM 1368 C C . ILE A 1 175 ? 53.469 -28.101 22.184 1.00 11.86 175 ILE A C 1
ATOM 1369 O O . ILE A 1 175 ? 53.940 -27.223 21.503 1.00 12.01 175 ILE A O 1
ATOM 1374 N N . THR A 1 176 ? 53.959 -29.350 22.188 1.00 12.42 176 THR A N 1
ATOM 1375 C CA . THR A 1 176 ? 55.093 -29.782 21.430 1.00 13.62 176 THR A CA 1
ATOM 1376 C C . THR A 1 176 ? 54.715 -30.895 20.461 1.00 13.33 176 THR A C 1
ATOM 1377 O O . THR A 1 176 ? 54.037 -31.841 20.874 1.00 15.70 176 THR A O 1
ATOM 1381 N N . GLY A 1 177 ? 55.172 -30.819 19.241 1.00 12.51 177 GLY A N 1
ATOM 1382 C CA . GLY A 1 177 ? 54.982 -31.934 18.309 1.00 13.50 177 GLY A CA 1
ATOM 1383 C C . GLY A 1 177 ? 55.493 -31.686 16.930 1.00 15.53 177 GLY A C 1
ATOM 1384 O O . GLY A 1 177 ? 56.008 -30.636 16.651 1.00 14.43 177 GLY A O 1
ATOM 1385 N N . PRO A 1 178 ? 55.401 -32.680 16.035 1.00 16.36 178 PRO A N 1
ATOM 1386 C CA . PRO A 1 178 ? 55.854 -32.550 14.663 1.00 17.16 178 PRO A CA 1
ATOM 1387 C C . PRO A 1 178 ? 55.151 -31.458 13.897 1.00 16.12 178 PRO A C 1
ATOM 1388 O O . PRO A 1 178 ? 53.955 -31.212 14.085 1.00 17.35 178 PRO A O 1
ATOM 1392 N N . THR A 1 179 ? 55.905 -30.830 13.018 1.00 17.59 179 THR A N 1
ATOM 1393 C CA . THR A 1 179 ? 55.391 -29.845 12.082 1.00 16.78 179 THR A CA 1
ATOM 1394 C C . THR A 1 179 ? 56.138 -30.005 10.770 1.00 19.04 179 THR A C 1
ATOM 1395 O O . THR A 1 179 ? 57.134 -30.771 10.642 1.00 19.71 179 THR A O 1
ATOM 1399 N N . ASN A 1 180 ? 55.722 -29.220 9.792 1.00 18.66 180 ASN A N 1
ATOM 1400 C CA . ASN A 1 180 ? 56.427 -29.237 8.533 1.00 19.75 180 ASN A CA 1
ATOM 1401 C C . ASN A 1 180 ? 57.858 -28.688 8.587 1.00 20.37 180 ASN A C 1
ATOM 1402 O O . ASN A 1 180 ? 58.652 -28.952 7.659 1.00 21.87 180 ASN A O 1
ATOM 1407 N N . ARG A 1 181 ? 58.227 -28.025 9.694 1.00 19.00 181 ARG A N 1
ATOM 1408 C CA A ARG A 1 181 ? 59.606 -27.585 9.887 0.50 19.16 181 ARG A CA 1
ATOM 1409 C CA B ARG A 1 181 ? 59.593 -27.562 9.922 0.50 18.73 181 ARG A CA 1
ATOM 1410 C C . ARG A 1 181 ? 60.331 -28.388 10.964 1.00 19.85 181 ARG A C 1
ATOM 1411 O O . ARG A 1 181 ? 61.372 -27.946 11.484 1.00 23.78 181 ARG A O 1
ATOM 1426 N N . GLY A 1 182 ? 59.820 -29.575 11.260 1.00 19.89 182 GLY A N 1
ATOM 1427 C CA . GLY A 1 182 ? 60.382 -30.404 12.340 1.00 19.30 182 GLY A CA 1
ATOM 1428 C C . GLY A 1 182 ? 59.618 -30.228 13.639 1.00 19.17 182 GLY A C 1
ATOM 1429 O O . GLY A 1 182 ? 58.616 -29.492 13.688 1.00 18.08 182 GLY A O 1
ATOM 1430 N N . VAL A 1 183 ? 60.042 -30.915 14.683 1.00 17.53 183 VAL A N 1
ATOM 1431 C CA . VAL A 1 183 ? 59.365 -30.801 15.957 1.00 16.63 183 VAL A CA 1
ATOM 1432 C C . VAL A 1 183 ? 59.509 -29.381 16.494 1.00 15.32 183 VAL A C 1
ATOM 1433 O O . VAL A 1 183 ? 60.573 -28.775 16.464 1.00 16.87 183 VAL A O 1
ATOM 1437 N N . MET A 1 184 ? 58.393 -28.831 16.945 1.00 14.84 184 MET A N 1
ATOM 1438 C CA . MET A 1 184 ? 58.378 -27.476 17.486 1.00 13.83 184 MET A CA 1
ATOM 1439 C C . MET A 1 184 ? 57.564 -27.459 18.745 1.00 13.20 184 MET A C 1
ATOM 1440 O O . MET A 1 184 ? 56.683 -28.307 18.974 1.00 14.27 184 MET A O 1
ATOM 1445 N N . THR A 1 185 ? 57.790 -26.437 19.565 1.00 12.50 185 THR A N 1
ATOM 1446 C CA . THR A 1 185 ? 56.977 -26.179 20.758 1.00 12.00 185 THR A CA 1
ATOM 1447 C C . THR A 1 185 ? 56.469 -24.754 20.643 1.00 12.29 185 THR A C 1
ATOM 1448 O O . THR A 1 185 ? 57.217 -23.829 20.317 1.00 12.49 185 THR A O 1
ATOM 1452 N N . ALA A 1 186 ? 55.175 -24.564 20.869 1.00 11.70 186 ALA A N 1
ATOM 1453 C CA . ALA A 1 186 ? 54.614 -23.208 20.792 1.00 10.96 186 ALA A CA 1
ATOM 1454 C C . ALA A 1 186 ? 53.655 -22.963 21.927 1.00 11.46 186 ALA A C 1
ATOM 1455 O O . ALA A 1 186 ? 53.147 -23.898 22.543 1.00 11.02 186 ALA A O 1
ATOM 1457 N N . THR A 1 187 ? 53.382 -21.702 22.191 1.00 10.23 187 THR A N 1
ATOM 1458 C CA . THR A 1 187 ? 52.601 -21.220 23.295 1.00 10.59 187 THR A CA 1
ATOM 1459 C C . THR A 1 187 ? 51.415 -20.387 22.794 1.00 10.35 187 THR A C 1
ATOM 1460 O O . THR A 1 187 ? 51.031 -20.519 21.636 1.00 11.09 187 THR A O 1
ATOM 1464 N N . ASN A 1 188 ? 50.855 -19.592 23.670 1.00 10.00 188 ASN A N 1
ATOM 1465 C CA . ASN A 1 188 ? 49.761 -18.643 23.340 1.00 10.14 188 ASN A CA 1
ATOM 1466 C C . ASN A 1 188 ? 50.266 -17.498 22.445 1.00 11.02 188 ASN A C 1
ATOM 1467 O O . ASN A 1 188 ? 51.458 -17.372 22.170 1.00 9.31 188 ASN A O 1
ATOM 1472 N N . LEU A 1 189 ? 49.358 -16.673 21.993 1.00 10.07 189 LEU A N 1
ATOM 1473 C CA . LEU A 1 189 ? 49.706 -15.630 21.002 1.00 11.04 189 LEU A CA 1
ATOM 1474 C C . LEU A 1 189 ? 49.829 -14.251 21.622 1.00 10.55 189 LEU A C 1
ATOM 1475 O O . LEU A 1 189 ? 50.351 -13.333 20.996 1.00 10.47 189 LEU A O 1
ATOM 1480 N N . PHE A 1 190 ? 49.458 -14.123 22.888 1.00 10.08 190 PHE A N 1
ATOM 1481 C CA . PHE A 1 190 ? 49.580 -12.868 23.660 1.00 11.27 190 PHE A CA 1
ATOM 1482 C C . PHE A 1 190 ? 50.221 -13.209 24.973 1.00 11.06 190 PHE A C 1
ATOM 1483 O O . PHE A 1 190 ? 49.867 -14.206 25.579 1.00 10.97 190 PHE A O 1
ATOM 1491 N N . HIS A 1 191 ? 51.178 -12.395 25.374 1.00 10.50 191 HIS A N 1
ATOM 1492 C CA . HIS A 1 191 ? 51.813 -12.615 26.675 1.00 10.87 191 HIS A CA 1
ATOM 1493 C C . HIS A 1 191 ? 50.814 -12.377 27.769 1.00 11.09 191 HIS A C 1
ATOM 1494 O O . HIS A 1 191 ? 50.187 -11.347 27.790 1.00 11.59 191 HIS A O 1
ATOM 1501 N N . PRO A 1 192 ? 50.645 -13.343 28.714 1.00 11.22 192 PRO A N 1
ATOM 1502 C CA . PRO A 1 192 ? 49.558 -13.198 29.683 1.00 11.65 192 PRO A CA 1
ATOM 1503 C C . PRO A 1 192 ? 49.746 -12.065 30.685 1.00 11.76 192 PRO A C 1
ATOM 1504 O O . PRO A 1 192 ? 48.751 -11.611 31.223 1.00 13.22 192 PRO A O 1
ATOM 1508 N N . GLU A 1 193 ? 50.970 -11.695 30.954 1.00 12.13 193 GLU A N 1
ATOM 1509 C CA . GLU A 1 193 ? 51.204 -10.619 31.920 1.00 12.75 193 GLU A CA 1
ATOM 1510 C C . GLU A 1 193 ? 51.329 -9.283 31.260 1.00 13.81 193 GLU A C 1
ATOM 1511 O O . GLU A 1 193 ? 50.818 -8.280 31.763 1.00 15.51 193 GLU A O 1
ATOM 1517 N N . GLU A 1 194 ? 52.010 -9.239 30.113 1.00 11.74 194 GLU A N 1
ATOM 1518 C CA . GLU A 1 194 ? 52.249 -7.993 29.403 1.00 12.41 194 GLU A CA 1
ATOM 1519 C C . GLU A 1 194 ? 51.032 -7.575 28.547 1.00 12.98 194 GLU A C 1
ATOM 1520 O O . GLU A 1 194 ? 50.917 -6.410 28.140 1.00 12.32 194 GLU A O 1
ATOM 1526 N N . ALA A 1 195 ? 50.169 -8.531 28.228 1.00 11.62 195 ALA A N 1
ATOM 1527 C CA . ALA A 1 195 ? 49.017 -8.257 27.360 1.00 11.80 195 ALA A CA 1
ATOM 1528 C C . ALA A 1 195 ? 49.440 -7.664 26.039 1.00 11.32 195 ALA A C 1
ATOM 1529 O O . ALA A 1 195 ? 48.809 -6.704 25.578 1.00 11.11 195 ALA A O 1
ATOM 1531 N N . GLN A 1 196 ? 50.466 -8.251 25.432 1.00 9.90 196 GLN A N 1
ATOM 1532 C CA . GLN A 1 196 ? 50.969 -7.846 24.135 1.00 10.28 196 GLN A CA 1
ATOM 1533 C C . GLN A 1 196 ? 50.990 -9.048 23.227 1.00 9.77 196 GLN A C 1
ATOM 1534 O O . GLN A 1 196 ? 51.329 -10.180 23.643 1.00 9.89 196 GLN A O 1
ATOM 1540 N N . VAL A 1 197 ? 50.675 -8.812 21.945 1.00 9.19 197 VAL A N 1
ATOM 1541 C CA . VAL A 1 197 ? 50.794 -9.840 20.935 1.00 9.37 197 VAL A CA 1
ATOM 1542 C C . VAL A 1 197 ? 52.277 -10.193 20.796 1.00 9.69 197 VAL A C 1
ATOM 1543 O O . VAL A 1 197 ? 53.151 -9.356 20.903 1.00 9.87 197 VAL A O 1
ATOM 1547 N N . ARG A 1 198 ? 52.546 -11.469 20.584 1.00 9.29 198 ARG A N 1
ATOM 1548 C CA . ARG A 1 198 ? 53.856 -11.970 20.293 1.00 9.49 198 ARG A CA 1
ATOM 1549 C C . ARG A 1 198 ? 54.201 -11.830 18.809 1.00 9.40 198 ARG A C 1
ATOM 1550 O O . ARG A 1 198 ? 53.343 -11.864 17.948 1.00 9.60 198 ARG A O 1
ATOM 1558 N N . PHE A 1 199 ? 55.482 -11.708 18.531 1.00 9.12 199 PHE A N 1
ATOM 1559 C CA . PHE A 1 199 ? 55.982 -11.854 17.181 1.00 9.84 199 PHE A CA 1
ATOM 1560 C C . PHE A 1 199 ? 55.684 -13.300 16.717 1.00 9.58 199 PHE A C 1
ATOM 1561 O O . PHE A 1 199 ? 55.332 -13.536 15.541 1.00 10.34 199 PHE A O 1
ATOM 1569 N N . THR A 1 200 ? 55.914 -14.285 17.583 1.00 8.99 200 THR A N 1
ATOM 1570 C CA . THR A 1 200 ? 55.726 -15.697 17.268 1.00 9.18 200 THR A CA 1
ATOM 1571 C C . THR A 1 200 ? 55.354 -16.440 18.534 1.00 9.83 200 THR A C 1
ATOM 1572 O O . THR A 1 200 ? 55.873 -16.103 19.613 1.00 9.96 200 THR A O 1
ATOM 1576 N N . PRO A 1 201 ? 54.505 -17.473 18.433 1.00 10.72 201 PRO A N 1
ATOM 1577 C CA . PRO A 1 201 ? 54.285 -18.369 19.596 1.00 9.59 201 PRO A CA 1
ATOM 1578 C C . PRO A 1 201 ? 55.364 -19.431 19.717 1.00 10.58 201 PRO A C 1
ATOM 1579 O O . PRO A 1 201 ? 55.310 -20.180 20.711 1.00 11.09 201 PRO A O 1
ATOM 1583 N N . ASP A 1 202 ? 56.302 -19.511 18.773 1.00 10.51 202 ASP A N 1
ATOM 1584 C CA . ASP A 1 202 ? 57.379 -20.512 18.884 1.00 12.11 202 ASP A CA 1
ATOM 1585 C C . ASP A 1 202 ? 58.159 -20.210 20.138 1.00 12.39 202 ASP A C 1
ATOM 1586 O O . ASP A 1 202 ? 58.625 -19.089 20.367 1.00 12.23 202 ASP A O 1
ATOM 1591 N N . ILE A 1 203 ? 58.276 -21.200 21.015 1.00 12.65 203 ILE A N 1
ATOM 1592 C CA . ILE A 1 203 ? 58.773 -20.974 22.330 1.00 13.26 203 ILE A CA 1
ATOM 1593 C C . ILE A 1 203 ? 60.201 -20.448 22.294 1.00 13.26 203 ILE A C 1
ATOM 1594 O O . ILE A 1 203 ? 60.585 -19.738 23.227 1.00 15.09 203 ILE A O 1
ATOM 1599 N N . ASN A 1 204 ? 60.969 -20.790 21.281 1.00 13.72 204 ASN A N 1
ATOM 1600 C CA . ASN A 1 204 ? 62.354 -20.324 21.203 1.00 16.75 204 ASN A CA 1
ATOM 1601 C C . ASN A 1 204 ? 62.487 -18.802 21.019 1.00 16.17 204 ASN A C 1
ATOM 1602 O O . ASN A 1 204 ? 63.550 -18.243 21.296 1.00 16.07 204 ASN A O 1
ATOM 1607 N N . ASN A 1 205 ? 61.445 -18.133 20.549 1.00 13.22 205 ASN A N 1
ATOM 1608 C CA . ASN A 1 205 ? 61.496 -16.675 20.354 1.00 11.50 205 ASN A CA 1
ATOM 1609 C C . ASN A 1 205 ? 60.170 -16.012 20.769 1.00 11.77 205 ASN A C 1
ATOM 1610 O O . ASN A 1 205 ? 59.825 -14.949 20.266 1.00 10.50 205 ASN A O 1
ATOM 1615 N N . ALA A 1 206 ? 59.479 -16.591 21.734 1.00 10.64 206 ALA A N 1
ATOM 1616 C CA . ALA A 1 206 ? 58.135 -16.148 22.070 1.00 10.50 206 ALA A CA 1
ATOM 1617 C C . ALA A 1 206 ? 58.059 -14.798 22.778 1.00 10.60 206 ALA A C 1
ATOM 1618 O O . ALA A 1 206 ? 57.061 -14.123 22.660 1.00 10.86 206 ALA A O 1
ATOM 1620 N N . ASP A 1 207 ? 59.104 -14.415 23.524 1.00 11.14 207 ASP A N 1
ATOM 1621 C CA . ASP A 1 207 ? 58.983 -13.219 24.350 1.00 11.95 207 ASP A CA 1
ATOM 1622 C C . ASP A 1 207 ? 59.485 -11.965 23.632 1.00 11.00 207 ASP A C 1
ATOM 1623 O O . ASP A 1 207 ? 60.411 -11.281 24.072 1.00 12.38 207 ASP A O 1
ATOM 1628 N N . HIS A 1 208 ? 58.816 -11.665 22.521 1.00 10.07 208 HIS A N 1
ATOM 1629 C CA . HIS A 1 208 ? 59.108 -10.481 21.696 1.00 9.90 208 HIS A CA 1
ATOM 1630 C C . HIS A 1 208 ? 57.821 -10.097 21.047 1.00 9.42 208 HIS A C 1
ATOM 1631 O O . HIS A 1 208 ? 56.808 -10.812 21.154 1.00 9.73 208 HIS A O 1
ATOM 1638 N N . THR A 1 209 ? 57.844 -8.968 20.359 1.00 9.44 209 THR A N 1
ATOM 1639 C CA . THR A 1 209 ? 56.626 -8.428 19.712 1.00 9.39 209 THR A CA 1
ATOM 1640 C C . THR A 1 209 ? 57.043 -7.742 18.411 1.00 9.56 209 THR A C 1
ATOM 1641 O O . THR A 1 209 ? 58.195 -7.926 17.921 1.00 9.21 209 THR A O 1
ATOM 1645 N N . ASP A 1 210 ? 56.091 -7.036 17.795 1.00 9.04 210 ASP A N 1
ATOM 1646 C CA . ASP A 1 210 ? 56.299 -6.397 16.500 1.00 9.17 210 ASP A CA 1
ATOM 1647 C C . ASP A 1 210 ? 55.286 -5.266 16.468 1.00 9.49 210 ASP A C 1
ATOM 1648 O O . ASP A 1 210 ? 54.097 -5.515 16.609 1.00 9.27 210 ASP A O 1
ATOM 1653 N N . ALA A 1 211 ? 55.759 -4.012 16.381 1.00 9.15 211 ALA A N 1
ATOM 1654 C CA . ALA A 1 211 ? 54.873 -2.887 16.512 1.00 9.38 211 ALA A CA 1
ATOM 1655 C C . ALA A 1 211 ? 53.732 -2.932 15.490 1.00 9.12 211 ALA A C 1
ATOM 1656 O O . ALA A 1 211 ? 52.602 -2.605 15.827 1.00 9.69 211 ALA A O 1
ATOM 1658 N N . SER A 1 212 ? 54.000 -3.409 14.287 1.00 9.55 212 SER A N 1
ATOM 1659 C CA . SER A 1 212 ? 52.952 -3.488 13.274 1.00 9.34 212 SER A CA 1
ATOM 1660 C C . SER A 1 212 ? 51.900 -4.542 13.541 1.00 9.29 212 SER A C 1
ATOM 1661 O O . SER A 1 212 ? 50.874 -4.584 12.869 1.00 10.46 212 SER A O 1
ATOM 1664 N N . TYR A 1 213 ? 52.102 -5.392 14.545 1.00 8.56 213 TYR A N 1
ATOM 1665 C CA . TYR A 1 213 ? 51.082 -6.325 14.968 1.00 8.37 213 TYR A CA 1
ATOM 1666 C C . TYR A 1 213 ? 50.190 -5.719 16.094 1.00 8.77 213 TYR A C 1
ATOM 1667 O O . TYR A 1 213 ? 49.179 -6.331 16.493 1.00 9.16 213 TYR A O 1
ATOM 1676 N N . HIS A 1 214 ? 50.594 -4.592 16.660 1.00 8.24 214 HIS A N 1
ATOM 1677 C CA . HIS A 1 214 ? 49.773 -3.937 17.712 1.00 8.62 214 HIS A CA 1
ATOM 1678 C C . HIS A 1 214 ? 48.550 -3.262 17.068 1.00 8.35 214 HIS A C 1
ATOM 1679 O O . HIS A 1 214 ? 48.713 -2.307 16.294 1.00 8.90 214 HIS A O 1
ATOM 1686 N N . LEU A 1 215 ? 47.335 -3.749 17.395 1.00 8.76 215 LEU A N 1
ATOM 1687 C CA . LEU A 1 215 ? 46.107 -3.280 16.769 1.00 9.35 215 LEU A CA 1
ATOM 1688 C C . LEU A 1 215 ? 45.076 -2.880 17.797 1.00 8.84 215 LEU A C 1
ATOM 1689 O O . LEU A 1 215 ? 44.015 -3.471 17.917 1.00 8.76 215 LEU A O 1
ATOM 1694 N N . PRO A 1 216 ? 45.416 -1.809 18.577 1.00 8.66 216 PRO A N 1
ATOM 1695 C CA . PRO A 1 216 ? 44.448 -1.320 19.548 1.00 9.02 216 PRO A CA 1
ATOM 1696 C C . PRO A 1 216 ? 43.100 -0.964 18.988 1.00 9.54 216 PRO A C 1
ATOM 1697 O O . PRO A 1 216 ? 42.098 -1.136 19.660 1.00 9.79 216 PRO A O 1
ATOM 1701 N N . SER A 1 217 ? 43.023 -0.534 17.729 1.00 9.50 217 SER A N 1
ATOM 1702 C CA . SER A 1 217 ? 41.743 -0.268 17.143 1.00 9.81 217 SER A CA 1
ATOM 1703 C C . SER A 1 217 ? 40.826 -1.499 17.137 1.00 9.98 217 SER A C 1
ATOM 1704 O O . SER A 1 217 ? 39.607 -1.362 17.305 1.00 10.83 217 SER A O 1
ATOM 1707 N N . PHE A 1 218 ? 41.431 -2.664 16.950 1.00 9.55 218 PHE A N 1
ATOM 1708 C CA . PHE A 1 218 ? 40.710 -3.915 16.953 1.00 9.62 218 PHE A CA 1
ATOM 1709 C C . PHE A 1 218 ? 40.520 -4.459 18.379 1.00 9.24 218 PHE A C 1
ATOM 1710 O O . PHE A 1 218 ? 39.458 -5.076 18.693 1.00 10.26 218 PHE A O 1
ATOM 1718 N N . TYR A 1 219 ? 41.518 -4.265 19.243 1.00 9.20 219 TYR A N 1
ATOM 1719 C CA . TYR A 1 219 ? 41.369 -4.761 20.625 1.00 9.71 219 TYR A CA 1
ATOM 1720 C C . TYR A 1 219 ? 40.167 -4.110 21.295 1.00 11.07 219 TYR A C 1
ATOM 1721 O O . TYR A 1 219 ? 39.476 -4.754 22.102 1.00 11.30 219 TYR A O 1
ATOM 1730 N N . GLU A 1 220 ? 39.887 -2.878 20.935 1.00 10.89 220 GLU A N 1
ATOM 1731 C CA . GLU A 1 220 ? 38.681 -2.211 21.445 1.00 11.59 220 GLU A CA 1
ATOM 1732 C C . GLU A 1 220 ? 37.387 -2.894 21.011 1.00 11.93 220 GLU A C 1
ATOM 1733 O O . GLU A 1 220 ? 36.415 -2.891 21.752 1.00 12.61 220 GLU A O 1
ATOM 1739 N N . ILE A 1 221 ? 37.374 -3.498 19.819 1.00 11.04 221 ILE A N 1
ATOM 1740 C CA . ILE A 1 221 ? 36.216 -4.254 19.356 1.00 11.39 221 ILE A CA 1
ATOM 1741 C C . ILE A 1 221 ? 36.101 -5.475 20.245 1.00 11.55 221 ILE A C 1
ATOM 1742 O O . ILE A 1 221 ? 35.034 -5.815 20.747 1.00 11.71 221 ILE A O 1
ATOM 1747 N N . TRP A 1 222 ? 37.213 -6.167 20.417 1.00 9.76 222 TRP A N 1
ATOM 1748 C CA . TRP A 1 222 ? 37.221 -7.393 21.190 1.00 10.17 222 TRP A CA 1
ATOM 1749 C C . TRP A 1 222 ? 36.840 -7.127 22.640 1.00 10.04 222 TRP A C 1
ATOM 1750 O O . TRP A 1 222 ? 36.190 -7.957 23.269 1.00 11.68 222 TRP A O 1
ATOM 1761 N N . ALA A 1 223 ? 37.242 -5.996 23.174 1.00 10.50 223 ALA A N 1
ATOM 1762 C CA . ALA A 1 223 ? 36.888 -5.622 24.562 1.00 10.71 223 ALA A CA 1
ATOM 1763 C C . ALA A 1 223 ? 35.369 -5.479 24.718 1.00 12.06 223 ALA A C 1
ATOM 1764 O O . ALA A 1 223 ? 34.862 -5.496 25.857 1.00 12.62 223 ALA A O 1
ATOM 1766 N N . ARG A 1 224 ? 34.681 -5.256 23.611 1.00 11.63 224 ARG A N 1
ATOM 1767 C CA . ARG A 1 224 ? 33.226 -5.115 23.610 1.00 12.64 224 ARG A CA 1
ATOM 1768 C C . ARG A 1 224 ? 32.502 -6.372 23.307 1.00 13.52 224 ARG A C 1
ATOM 1769 O O . ARG A 1 224 ? 31.384 -6.552 23.867 1.00 15.27 224 ARG A O 1
ATOM 1777 N N . VAL A 1 225 ? 33.034 -7.245 22.448 1.00 12.75 225 VAL A N 1
ATOM 1778 C CA . VAL A 1 225 ? 32.267 -8.372 21.951 1.00 13.58 225 VAL A CA 1
ATOM 1779 C C . VAL A 1 225 ? 32.871 -9.756 22.211 1.00 13.48 225 VAL A C 1
ATOM 1780 O O . VAL A 1 225 ? 32.214 -10.763 21.985 1.00 14.92 225 VAL A O 1
ATOM 1784 N N . ALA A 1 226 ? 34.087 -9.852 22.753 1.00 13.25 226 ALA A N 1
ATOM 1785 C CA . ALA A 1 226 ? 34.678 -11.144 23.004 1.00 14.20 226 ALA A CA 1
ATOM 1786 C C . ALA A 1 226 ? 33.954 -11.889 24.082 1.00 14.57 226 ALA A C 1
ATOM 1787 O O . ALA A 1 226 ? 33.170 -11.292 24.820 1.00 15.14 226 ALA A O 1
ATOM 1789 N N . PRO A 1 227 ? 34.264 -13.166 24.246 1.00 16.43 227 PRO A N 1
ATOM 1790 C CA . PRO A 1 227 ? 33.846 -13.883 25.490 1.00 16.97 227 PRO A CA 1
ATOM 1791 C C . PRO A 1 227 ? 34.122 -13.063 26.732 1.00 17.78 227 PRO A C 1
ATOM 1792 O O . PRO A 1 227 ? 35.204 -12.462 26.879 1.00 15.84 227 PRO A O 1
ATOM 1796 N N . GLN A 1 228 ? 33.122 -12.975 27.613 1.00 16.89 228 GLN A N 1
ATOM 1797 C CA . GLN A 1 228 ? 33.129 -11.967 28.652 1.00 18.94 228 GLN A CA 1
ATOM 1798 C C . GLN A 1 228 ? 34.394 -12.062 29.508 1.00 16.13 228 GLN A C 1
ATOM 1799 O O . GLN A 1 228 ? 34.947 -11.004 29.891 1.00 16.91 228 GLN A O 1
ATOM 1805 N N . GLU A 1 229 ? 34.837 -13.290 29.808 1.00 14.68 229 GLU A N 1
ATOM 1806 C CA . GLU A 1 229 ? 35.986 -13.516 30.669 1.00 17.45 229 GLU A CA 1
ATOM 1807 C C . GLU A 1 229 ? 37.277 -12.929 30.139 1.00 15.74 229 GLU A C 1
ATOM 1808 O O . GLU A 1 229 ? 38.230 -12.748 30.899 1.00 16.77 229 GLU A O 1
ATOM 1814 N N . ASP A 1 230 ? 37.337 -12.589 28.847 1.00 13.19 230 ASP A N 1
ATOM 1815 C CA . ASP A 1 230 ? 38.548 -12.067 28.286 1.00 12.65 230 ASP A CA 1
ATOM 1816 C C . ASP A 1 230 ? 38.478 -10.564 27.959 1.00 11.65 230 ASP A C 1
ATOM 1817 O O . ASP A 1 230 ? 39.497 -9.970 27.533 1.00 11.91 230 ASP A O 1
ATOM 1822 N N . ARG A 1 231 ? 37.315 -9.926 28.115 1.00 12.20 231 ARG A N 1
ATOM 1823 C CA . ARG A 1 231 ? 37.182 -8.542 27.700 1.00 11.86 231 ARG A CA 1
ATOM 1824 C C . ARG A 1 231 ? 38.145 -7.584 28.389 1.00 11.95 231 ARG A C 1
ATOM 1825 O O . ARG A 1 231 ? 38.698 -6.656 27.761 1.00 11.69 231 ARG A O 1
ATOM 1833 N N . ALA A 1 232 ? 38.364 -7.815 29.674 1.00 11.27 232 ALA A N 1
ATOM 1834 C CA . ALA A 1 232 ? 39.284 -6.916 30.406 1.00 12.10 232 ALA A CA 1
ATOM 1835 C C . ALA A 1 232 ? 40.732 -7.054 29.915 1.00 10.73 232 ALA A C 1
ATOM 1836 O O . ALA A 1 232 ? 41.454 -6.067 29.895 1.00 11.41 232 ALA A O 1
ATOM 1838 N N . PHE A 1 233 ? 41.122 -8.254 29.503 1.00 10.65 233 PHE A N 1
ATOM 1839 C CA . PHE A 1 233 ? 42.434 -8.488 28.895 1.00 10.47 233 PHE A CA 1
ATOM 1840 C C . PHE A 1 233 ? 42.581 -7.746 27.578 1.00 10.57 233 PHE A C 1
ATOM 1841 O O . PHE A 1 233 ? 43.586 -7.093 27.347 1.00 10.60 233 PHE A O 1
ATOM 1849 N N . TRP A 1 234 ? 41.546 -7.780 26.728 1.00 10.42 234 TRP A N 1
ATOM 1850 C CA . TRP A 1 234 ? 41.671 -7.060 25.474 1.00 10.46 234 TRP A CA 1
ATOM 1851 C C . TRP A 1 234 ? 41.656 -5.539 25.687 1.00 10.75 234 TRP A C 1
ATOM 1852 O O . TRP A 1 234 ? 42.333 -4.794 24.998 1.00 10.96 234 TRP A O 1
ATOM 1863 N N . ALA A 1 235 ? 40.902 -5.049 26.697 1.00 10.27 235 ALA A N 1
ATOM 1864 C CA . ALA A 1 235 ? 40.954 -3.654 27.035 1.00 10.86 235 ALA A CA 1
ATOM 1865 C C . ALA A 1 235 ? 42.348 -3.252 27.494 1.00 10.62 235 ALA A C 1
ATOM 1866 O O . ALA A 1 235 ? 42.836 -2.195 27.135 1.00 12.01 235 ALA A O 1
ATOM 1868 N N . LYS A 1 236 ? 42.963 -4.085 28.331 1.00 10.45 236 LYS A N 1
ATOM 1869 C CA . LYS A 1 236 ? 44.356 -3.852 28.740 1.00 10.87 236 LYS A CA 1
ATOM 1870 C C . LYS A 1 236 ? 45.270 -3.821 27.517 1.00 10.23 236 LYS A C 1
ATOM 1871 O O . LYS A 1 236 ? 46.098 -2.924 27.388 1.00 10.24 236 LYS A O 1
ATOM 1877 N N . ALA A 1 237 ? 45.087 -4.788 26.593 1.00 10.07 237 ALA A N 1
ATOM 1878 C CA . ALA A 1 237 ? 45.940 -4.823 25.411 1.00 10.22 237 ALA A CA 1
ATOM 1879 C C . ALA A 1 237 ? 45.834 -3.512 24.606 1.00 9.75 237 ALA A C 1
ATOM 1880 O O . ALA A 1 237 ? 46.836 -2.997 24.071 1.00 9.22 237 ALA A O 1
ATOM 1882 N N . ALA A 1 238 ? 44.638 -2.965 24.503 1.00 9.86 238 ALA A N 1
ATOM 1883 C CA . ALA A 1 238 ? 44.470 -1.706 23.816 1.00 10.37 238 ALA A CA 1
ATOM 1884 C C . ALA A 1 238 ? 45.266 -0.584 24.487 1.00 11.25 238 ALA A C 1
ATOM 1885 O O . ALA A 1 238 ? 45.952 0.192 23.830 1.00 12.05 238 ALA A O 1
ATOM 1887 N N . ASP A 1 239 ? 45.163 -0.497 25.799 1.00 11.37 239 ASP A N 1
ATOM 1888 C CA . ASP A 1 239 ? 45.917 0.533 26.499 1.00 12.98 239 ASP A CA 1
ATOM 1889 C C . ASP A 1 239 ? 47.419 0.316 26.381 1.00 11.20 239 ASP A C 1
ATOM 1890 O O . ASP A 1 239 ? 48.188 1.274 26.160 1.00 11.68 239 ASP A O 1
ATOM 1895 N N . VAL A 1 240 ? 47.859 -0.914 26.544 1.00 9.70 240 VAL A N 1
ATOM 1896 C CA . VAL A 1 240 ? 49.254 -1.254 26.429 1.00 10.22 240 VAL A CA 1
ATOM 1897 C C . VAL A 1 240 ? 49.796 -0.853 25.057 1.00 10.21 240 VAL A C 1
ATOM 1898 O O . VAL A 1 240 ? 50.896 -0.312 24.982 1.00 10.30 240 VAL A O 1
ATOM 1902 N N . SER A 1 241 ? 49.055 -1.140 23.976 1.00 10.13 241 SER A N 1
ATOM 1903 C CA . SER A 1 241 ? 49.565 -0.834 22.658 1.00 10.23 241 SER A CA 1
ATOM 1904 C C . SER A 1 241 ? 49.772 0.668 22.417 1.00 10.16 241 SER A C 1
ATOM 1905 O O . SER A 1 241 ? 50.717 1.079 21.736 1.00 11.11 241 SER A O 1
ATOM 1908 N N . ARG A 1 242 ? 48.911 1.486 22.989 1.00 10.48 242 ARG A N 1
ATOM 1909 C CA . ARG A 1 242 ? 49.078 2.945 22.853 1.00 11.14 242 ARG A CA 1
ATOM 1910 C C . ARG A 1 242 ? 50.345 3.405 23.535 1.00 11.53 242 ARG A C 1
ATOM 1911 O O . ARG A 1 242 ? 51.115 4.192 22.976 1.00 13.11 242 ARG A O 1
ATOM 1919 N N . ASP A 1 243 ? 50.637 2.827 24.695 1.00 12.07 243 ASP A N 1
ATOM 1920 C CA . ASP A 1 243 ? 51.924 3.114 25.334 1.00 13.23 243 ASP A CA 1
ATOM 1921 C C . ASP A 1 243 ? 53.076 2.521 24.583 1.00 12.11 243 ASP A C 1
ATOM 1922 O O . ASP A 1 243 ? 54.179 3.101 24.489 1.00 12.76 243 ASP A O 1
ATOM 1927 N N . TYR A 1 244 ? 52.840 1.362 23.992 1.00 11.37 244 TYR A N 1
ATOM 1928 C CA . TYR A 1 244 ? 53.886 0.696 23.192 1.00 11.20 244 TYR A CA 1
ATOM 1929 C C . TYR A 1 244 ? 54.327 1.539 22.026 1.00 11.02 244 TYR A C 1
ATOM 1930 O O . TYR A 1 244 ? 55.507 1.747 21.835 1.00 11.44 244 TYR A O 1
ATOM 1939 N N . PHE A 1 245 ? 53.373 2.115 21.291 1.00 10.42 245 PHE A N 1
ATOM 1940 C CA . PHE A 1 245 ? 53.763 2.961 20.171 1.00 10.53 245 PHE A CA 1
ATOM 1941 C C . PHE A 1 245 ? 54.537 4.164 20.618 1.00 11.83 245 PHE A C 1
ATOM 1942 O O . PHE A 1 245 ? 55.467 4.600 19.942 1.00 12.54 245 PHE A O 1
ATOM 1950 N N . ALA A 1 246 ? 54.140 4.722 21.760 1.00 11.76 246 ALA A N 1
ATOM 1951 C CA . ALA A 1 246 ? 54.863 5.843 22.322 1.00 12.83 246 ALA A CA 1
ATOM 1952 C C . ALA A 1 246 ? 56.314 5.529 22.637 1.00 14.92 246 ALA A C 1
ATOM 1953 O O . ALA A 1 246 ? 57.207 6.358 22.425 1.00 19.00 246 ALA A O 1
ATOM 1955 N N . LYS A 1 247 ? 56.554 4.352 23.135 1.00 13.93 247 LYS A N 1
ATOM 1956 C CA . LYS A 1 247 ? 57.921 3.875 23.409 1.00 15.44 247 LYS A CA 1
ATOM 1957 C C . LYS A 1 247 ? 58.696 3.376 22.209 1.00 16.40 247 LYS A C 1
ATOM 1958 O O . LYS A 1 247 ? 59.919 3.490 22.192 1.00 20.41 247 LYS A O 1
ATOM 1964 N N . ALA A 1 248 ? 58.009 2.808 21.214 1.00 12.74 248 ALA A N 1
ATOM 1965 C CA . ALA A 1 248 ? 58.687 2.088 20.136 1.00 12.45 248 ALA A CA 1
ATOM 1966 C C . ALA A 1 248 ? 59.010 2.961 18.941 1.00 12.00 248 ALA A C 1
ATOM 1967 O O . ALA A 1 248 ? 59.931 2.654 18.190 1.00 12.76 248 ALA A O 1
ATOM 1969 N N . ALA A 1 249 ? 58.208 4.008 18.740 1.00 11.92 249 ALA A N 1
ATOM 1970 C CA . ALA A 1 249 ? 58.423 4.930 17.647 1.00 11.67 249 ALA A CA 1
ATOM 1971 C C . ALA A 1 249 ? 59.573 5.895 17.992 1.00 12.40 249 ALA A C 1
ATOM 1972 O O . ALA A 1 249 ? 59.628 6.416 19.109 1.00 13.34 249 ALA A O 1
ATOM 1974 N N . HIS A 1 250 ? 60.444 6.144 17.034 1.00 11.26 250 HIS A N 1
ATOM 1975 C CA . HIS A 1 250 ? 61.545 7.059 17.292 1.00 11.87 250 HIS A CA 1
ATOM 1976 C C . HIS A 1 250 ? 61.001 8.439 17.663 1.00 13.02 250 HIS A C 1
ATOM 1977 O O . HIS A 1 250 ? 60.049 8.931 17.062 1.00 12.38 250 HIS A O 1
ATOM 1984 N N . PRO A 1 251 ? 61.622 9.110 18.668 1.00 13.06 251 PRO A N 1
ATOM 1985 C CA . PRO A 1 251 ? 60.984 10.357 19.117 1.00 13.81 251 PRO A CA 1
ATOM 1986 C C . PRO A 1 251 ? 61.075 11.526 18.145 1.00 12.84 251 PRO A C 1
ATOM 1987 O O . PRO A 1 251 ? 60.312 12.452 18.314 1.00 15.71 251 PRO A O 1
ATOM 1991 N N . VAL A 1 252 ? 61.953 11.474 17.172 1.00 11.95 252 VAL A N 1
ATOM 1992 C CA . VAL A 1 252 ? 62.031 12.500 16.154 1.00 12.68 252 VAL A CA 1
ATOM 1993 C C . VAL A 1 252 ? 61.257 12.164 14.871 1.00 12.89 252 VAL A C 1
ATOM 1994 O O . VAL A 1 252 ? 60.475 12.999 14.388 1.00 15.14 252 VAL A O 1
ATOM 1998 N N . THR A 1 253 ? 61.416 10.941 14.383 1.00 12.12 253 THR A N 1
ATOM 1999 C CA . THR A 1 253 ? 60.882 10.573 13.084 1.00 12.23 253 THR A CA 1
ATOM 2000 C C . THR A 1 253 ? 59.570 9.803 13.161 1.00 11.48 253 THR A C 1
ATOM 2001 O O . THR A 1 253 ? 58.902 9.615 12.144 1.00 11.17 253 THR A O 1
ATOM 2005 N N . ALA A 1 254 ? 59.289 9.191 14.300 1.00 10.41 254 ALA A N 1
ATOM 2006 C CA . ALA A 1 254 ? 58.156 8.268 14.526 1.00 10.18 254 ALA A CA 1
ATOM 2007 C C . ALA A 1 254 ? 58.291 6.973 13.729 1.00 10.11 254 ALA A C 1
ATOM 2008 O O . ALA A 1 254 ? 57.320 6.217 13.631 1.00 11.04 254 ALA A O 1
ATOM 2010 N N . LEU A 1 255 ? 59.480 6.675 13.231 1.00 9.82 255 LEU A N 1
ATOM 2011 C CA . LEU A 1 255 ? 59.715 5.362 12.625 1.00 10.01 255 LEU A CA 1
ATOM 2012 C C . LEU A 1 255 ? 59.825 4.296 13.696 1.00 10.27 255 LEU A C 1
ATOM 2013 O O . LEU A 1 255 ? 60.406 4.529 14.766 1.00 10.69 255 LEU A O 1
ATOM 2018 N N . THR A 1 256 ? 59.232 3.134 13.419 1.00 9.72 256 THR A N 1
ATOM 2019 C CA . THR A 1 256 ? 59.266 1.976 14.276 1.00 9.44 256 THR A CA 1
ATOM 2020 C C . THR A 1 256 ? 60.115 0.886 13.637 1.00 9.40 256 THR A C 1
ATOM 2021 O O . THR A 1 256 ? 60.298 0.832 12.396 1.00 9.63 256 THR A O 1
ATOM 2025 N N . PRO A 1 257 ? 60.655 -0.010 14.458 1.00 9.66 257 PRO A N 1
ATOM 2026 C CA . PRO A 1 257 ? 61.389 -1.143 13.919 1.00 9.51 257 PRO A CA 1
ATOM 2027 C C . PRO A 1 257 ? 60.423 -2.252 13.507 1.00 9.41 257 PRO A C 1
ATOM 2028 O O . PRO A 1 257 ? 59.287 -2.305 14.006 1.00 9.87 257 PRO A O 1
ATOM 2032 N N . ASP A 1 258 ? 60.864 -3.139 12.627 1.00 9.89 258 ASP A N 1
ATOM 2033 C CA . ASP A 1 258 ? 60.063 -4.286 12.301 1.00 10.49 258 ASP A CA 1
ATOM 2034 C C . ASP A 1 258 ? 59.736 -5.116 13.507 1.00 10.28 258 ASP A C 1
ATOM 2035 O O . ASP A 1 258 ? 58.576 -5.439 13.714 1.00 9.34 258 ASP A O 1
ATOM 2040 N N . TYR A 1 259 ? 60.747 -5.509 14.299 1.00 9.74 259 TYR A N 1
ATOM 2041 C CA . TYR A 1 259 ? 60.469 -6.345 15.461 1.00 9.67 259 TYR A CA 1
ATOM 2042 C C . TYR A 1 259 ? 60.958 -5.652 16.734 1.00 10.15 259 TYR A C 1
ATOM 2043 O O . TYR A 1 259 ? 61.883 -4.812 16.680 1.00 10.69 259 TYR A O 1
ATOM 2052 N N . GLY A 1 260 ? 60.377 -6.041 17.850 1.00 9.40 260 GLY A N 1
ATOM 2053 C CA . GLY A 1 260 ? 60.653 -5.394 19.094 1.00 10.23 260 GLY A CA 1
ATOM 2054 C C . GLY A 1 260 ? 60.532 -6.257 20.303 1.00 9.83 260 GLY A C 1
ATOM 2055 O O . GLY A 1 260 ? 60.171 -7.415 20.245 1.00 10.37 260 GLY A O 1
ATOM 2056 N N . ASN A 1 261 ? 60.997 -5.690 21.405 1.00 10.78 261 ASN A N 1
ATOM 2057 C CA . ASN A 1 261 ? 60.816 -6.307 22.717 1.00 10.51 261 ASN A CA 1
ATOM 2058 C C . ASN A 1 261 ? 59.591 -5.710 23.368 1.00 10.12 261 ASN A C 1
ATOM 2059 O O . ASN A 1 261 ? 59.171 -4.623 23.010 1.00 10.86 261 ASN A O 1
ATOM 2064 N N . PHE A 1 262 ? 59.088 -6.351 24.428 1.00 10.18 262 PHE A N 1
ATOM 2065 C CA . PHE A 1 262 ? 57.893 -5.844 25.112 1.00 10.87 262 PHE A CA 1
ATOM 2066 C C . PHE A 1 262 ? 58.083 -4.439 25.738 1.00 11.44 262 PHE A C 1
ATOM 2067 O O . PHE A 1 262 ? 57.125 -3.708 25.900 1.00 12.66 262 PHE A O 1
ATOM 2075 N N . ASP A 1 263 ? 59.311 -4.128 26.101 1.00 12.39 263 ASP A N 1
ATOM 2076 C CA . ASP A 1 263 ? 59.626 -2.804 26.645 1.00 13.25 263 ASP A CA 1
ATOM 2077 C C . ASP A 1 263 ? 59.749 -1.714 25.631 1.00 13.83 263 ASP A C 1
ATOM 2078 O O . ASP A 1 263 ? 60.001 -0.550 25.992 1.00 15.47 263 ASP A O 1
ATOM 2083 N N . GLY A 1 264 ? 59.564 -2.041 24.348 1.00 13.40 264 GLY A N 1
ATOM 2084 C CA . GLY A 1 264 ? 59.579 -1.050 23.311 1.00 13.29 264 GLY A CA 1
ATOM 2085 C C . GLY A 1 264 ? 60.846 -0.888 22.539 1.00 13.98 264 GLY A C 1
ATOM 2086 O O . GLY A 1 264 ? 60.871 -0.168 21.521 1.00 15.72 264 GLY A O 1
ATOM 2087 N N . THR A 1 265 ? 61.898 -1.534 22.980 1.00 11.98 265 THR A N 1
ATOM 2088 C CA . THR A 1 265 ? 63.155 -1.462 22.288 1.00 12.17 265 THR A CA 1
ATOM 2089 C C . THR A 1 265 ? 63.172 -2.351 21.030 1.00 11.62 265 THR A C 1
ATOM 2090 O O . THR A 1 265 ? 62.412 -3.330 20.966 1.00 12.55 265 THR A O 1
ATOM 2094 N N . PRO A 1 266 ? 63.971 -2.006 20.038 1.00 10.91 266 PRO A N 1
ATOM 2095 C CA . PRO A 1 266 ? 64.071 -2.860 18.846 1.00 11.27 266 PRO A CA 1
ATOM 2096 C C . PRO A 1 266 ? 64.667 -4.208 19.185 1.00 11.44 266 PRO A C 1
ATOM 2097 O O . PRO A 1 266 ? 65.464 -4.330 20.109 1.00 12.54 266 PRO A O 1
ATOM 2101 N N . TRP A 1 267 ? 64.281 -5.236 18.440 1.00 10.65 267 TRP A N 1
ATOM 2102 C CA . TRP A 1 267 ? 64.768 -6.589 18.614 1.00 10.27 267 TRP A CA 1
ATOM 2103 C C . TRP A 1 267 ? 65.362 -7.046 17.296 1.00 11.71 267 TRP A C 1
ATOM 2104 O O . TRP A 1 267 ? 64.690 -7.004 16.278 1.00 11.20 267 TRP A O 1
ATOM 2115 N N . ALA A 1 268 ? 66.619 -7.489 17.354 1.00 10.88 268 ALA A N 1
ATOM 2116 C CA . ALA A 1 268 ? 67.335 -8.103 16.233 1.00 11.83 268 ALA A CA 1
ATOM 2117 C C . ALA A 1 268 ? 67.149 -9.597 16.266 1.00 12.56 268 ALA A C 1
ATOM 2118 O O . ALA A 1 268 ? 67.753 -10.328 17.105 1.00 14.01 268 ALA A O 1
ATOM 2120 N N . ALA A 1 269 ? 66.321 -10.090 15.369 1.00 12.07 269 ALA A N 1
ATOM 2121 C CA . ALA A 1 269 ? 66.109 -11.549 15.264 1.00 12.74 269 ALA A CA 1
ATOM 2122 C C . ALA A 1 269 ? 67.453 -12.213 14.844 1.00 13.51 269 ALA A C 1
ATOM 2123 O O . ALA A 1 269 ? 68.164 -11.689 14.015 1.00 13.74 269 ALA A O 1
ATOM 2125 N N . SER A 1 270 ? 67.763 -13.393 15.364 1.00 13.93 270 SER A N 1
ATOM 2126 C CA . SER A 1 270 ? 69.016 -14.066 15.017 1.00 15.45 270 SER A CA 1
ATOM 2127 C C . SER A 1 270 ? 69.142 -14.355 13.519 1.00 15.76 270 SER A C 1
ATOM 2128 O O . SER A 1 270 ? 70.235 -14.222 12.962 1.00 17.64 270 SER A O 1
ATOM 2131 N N . TRP A 1 271 ? 68.008 -14.631 12.857 1.00 13.10 271 TRP A N 1
ATOM 2132 C CA . TRP A 1 271 ? 67.974 -14.970 11.438 1.00 13.47 271 TRP A CA 1
ATOM 2133 C C . TRP A 1 271 ? 67.776 -13.713 10.570 1.00 13.23 271 TRP A C 1
ATOM 2134 O O . TRP A 1 271 ? 67.745 -13.798 9.335 1.00 14.08 271 TRP A O 1
ATOM 2145 N N . ARG A 1 272 ? 67.520 -12.579 11.210 1.00 12.66 272 ARG A N 1
ATOM 2146 C CA . ARG A 1 272 ? 67.225 -11.316 10.491 1.00 12.81 272 ARG A CA 1
ATOM 2147 C C . ARG A 1 272 ? 67.540 -10.119 11.368 1.00 12.41 272 ARG A C 1
ATOM 2148 O O . ARG A 1 272 ? 66.628 -9.414 11.869 1.00 12.40 272 ARG A O 1
ATOM 2156 N N . PRO A 1 273 ? 68.808 -9.855 11.564 1.00 13.45 273 PRO A N 1
ATOM 2157 C CA . PRO A 1 273 ? 69.168 -8.844 12.547 1.00 13.23 273 PRO A CA 1
ATOM 2158 C C . PRO A 1 273 ? 68.835 -7.417 12.109 1.00 12.37 273 PRO A C 1
ATOM 2159 O O . PRO A 1 273 ? 68.754 -6.533 12.952 1.00 12.65 273 PRO A O 1
ATOM 2163 N N . GLU A 1 274 ? 68.540 -7.252 10.835 1.00 12.75 274 GLU A N 1
ATOM 2164 C CA . GLU A 1 274 ? 68.063 -5.978 10.295 1.00 12.67 274 GLU A CA 1
ATOM 2165 C C . GLU A 1 274 ? 66.614 -5.673 10.667 1.00 10.35 274 GLU A C 1
ATOM 2166 O O . GLU A 1 274 ? 66.116 -4.623 10.306 1.00 10.82 274 GLU A O 1
ATOM 2172 N N . SER A 1 275 ? 65.997 -6.546 11.446 1.00 9.94 275 SER A N 1
ATOM 2173 C CA . SER A 1 275 ? 64.679 -6.287 12.013 1.00 9.70 275 SER A CA 1
ATOM 2174 C C . SER A 1 275 ? 64.599 -5.094 12.969 1.00 9.64 275 SER A C 1
ATOM 2175 O O . SER A 1 275 ? 63.510 -4.641 13.297 1.00 10.26 275 SER A O 1
ATOM 2178 N N . VAL A 1 276 ? 65.749 -4.576 13.373 1.00 9.86 276 VAL A N 1
ATOM 2179 C CA . VAL A 1 276 ? 65.770 -3.398 14.209 1.00 10.16 276 VAL A CA 1
ATOM 2180 C C . VAL A 1 276 ? 65.545 -2.106 13.435 1.00 9.67 276 VAL A C 1
ATOM 2181 O O . VAL A 1 276 ? 65.415 -1.012 14.045 1.00 11.09 276 VAL A O 1
ATOM 2185 N N . ASP A 1 277 ? 65.493 -2.186 12.111 1.00 9.37 277 ASP A N 1
ATOM 2186 C CA . ASP A 1 277 ? 65.238 -1.012 11.277 1.00 10.19 277 ASP A CA 1
ATOM 2187 C C . ASP A 1 277 ? 63.781 -0.973 10.795 1.00 9.89 277 ASP A C 1
ATOM 2188 O O . ASP A 1 277 ? 63.037 -1.933 10.998 1.00 10.29 277 ASP A O 1
ATOM 2193 N N . PHE A 1 278 ? 63.414 0.161 10.219 1.00 9.84 278 PHE A N 1
ATOM 2194 C CA . PHE A 1 278 ? 62.128 0.392 9.604 1.00 8.98 278 PHE A CA 1
ATOM 2195 C C . PHE A 1 278 ? 62.087 -0.246 8.224 1.00 9.73 278 PHE A C 1
ATOM 2196 O O . PHE A 1 278 ? 62.705 0.230 7.310 1.00 10.15 278 PHE A O 1
ATOM 2204 N N . ARG A 1 279 ? 61.381 -1.360 8.118 1.00 9.60 279 ARG A N 1
ATOM 2205 C CA . ARG A 1 279 ? 61.311 -2.104 6.848 1.00 10.07 279 ARG A CA 1
ATOM 2206 C C . ARG A 1 279 ? 59.848 -2.502 6.627 1.00 9.95 279 ARG A C 1
ATOM 2207 O O . ARG A 1 279 ? 58.964 -1.789 7.026 1.00 10.16 279 ARG A O 1
ATOM 2215 N N . TYR A 1 280 ? 59.618 -3.599 5.896 1.00 9.73 280 TYR A N 1
ATOM 2216 C CA . TYR A 1 280 ? 58.330 -3.946 5.335 1.00 10.51 280 TYR A CA 1
ATOM 2217 C C . TYR A 1 280 ? 57.241 -4.079 6.386 1.00 10.44 280 TYR A C 1
ATOM 2218 O O . TYR A 1 280 ? 56.154 -3.643 6.160 1.00 11.36 280 TYR A O 1
ATOM 2227 N N . ASP A 1 281 ? 57.563 -4.628 7.540 1.00 10.30 281 ASP A N 1
ATOM 2228 C CA . ASP A 1 281 ? 56.532 -4.771 8.574 1.00 11.09 281 ASP A CA 1
ATOM 2229 C C . ASP A 1 281 ? 56.137 -3.388 9.100 1.00 10.47 281 ASP A C 1
ATOM 2230 O O . ASP A 1 281 ? 54.954 -3.045 9.219 1.00 9.40 281 ASP A O 1
ATOM 2235 N N . ALA A 1 282 ? 57.177 -2.617 9.434 1.00 9.56 282 ALA A N 1
ATOM 2236 C CA . ALA A 1 282 ? 57.022 -1.335 10.143 1.00 9.45 282 ALA A CA 1
ATOM 2237 C C . ALA A 1 282 ? 56.321 -0.281 9.332 1.00 8.95 282 ALA A C 1
ATOM 2238 O O . ALA A 1 282 ? 55.764 0.614 9.917 1.00 9.49 282 ALA A O 1
ATOM 2240 N N . TRP A 1 283 ? 56.253 -0.444 8.013 1.00 8.92 283 TRP A N 1
ATOM 2241 C CA . TRP A 1 283 ? 55.410 0.467 7.212 1.00 9.20 283 TRP A CA 1
ATOM 2242 C C . TRP A 1 283 ? 54.006 0.618 7.762 1.00 9.66 283 TRP A C 1
ATOM 2243 O O . TRP A 1 283 ? 53.420 1.677 7.652 1.00 9.74 283 TRP A O 1
ATOM 2254 N N . ARG A 1 284 ? 53.452 -0.462 8.340 1.00 8.44 284 ARG A N 1
ATOM 2255 C CA . ARG A 1 284 ? 52.054 -0.512 8.768 1.00 9.53 284 ARG A CA 1
ATOM 2256 C C . ARG A 1 284 ? 51.795 0.178 10.128 1.00 9.48 284 ARG A C 1
ATOM 2257 O O . ARG A 1 284 ? 50.660 0.443 10.441 1.00 9.76 284 ARG A O 1
ATOM 2265 N N . SER A 1 285 ? 52.834 0.378 10.946 1.00 9.10 285 SER A N 1
ATOM 2266 C CA . SER A 1 285 ? 52.607 0.885 12.307 1.00 9.32 285 SER A CA 1
ATOM 2267 C C . SER A 1 285 ? 51.777 2.152 12.352 1.00 9.52 285 SER A C 1
ATOM 2268 O O . SER A 1 285 ? 50.873 2.261 13.173 1.00 9.55 285 SER A O 1
ATOM 2271 N N . VAL A 1 286 ? 52.091 3.089 11.474 1.00 8.99 286 VAL A N 1
ATOM 2272 C CA . VAL A 1 286 ? 51.353 4.350 11.441 1.00 9.69 286 VAL A CA 1
ATOM 2273 C C . VAL A 1 286 ? 49.859 4.148 11.158 1.00 9.36 286 VAL A C 1
ATOM 2274 O O . VAL A 1 286 ? 49.023 4.862 11.673 1.00 9.39 286 VAL A O 1
ATOM 2278 N N . MET A 1 287 ? 49.527 3.194 10.294 1.00 9.07 287 MET A N 1
ATOM 2279 C CA . MET A 1 287 ? 48.117 2.913 10.006 1.00 9.77 287 MET A CA 1
ATOM 2280 C C . MET A 1 287 ? 47.467 2.453 11.268 1.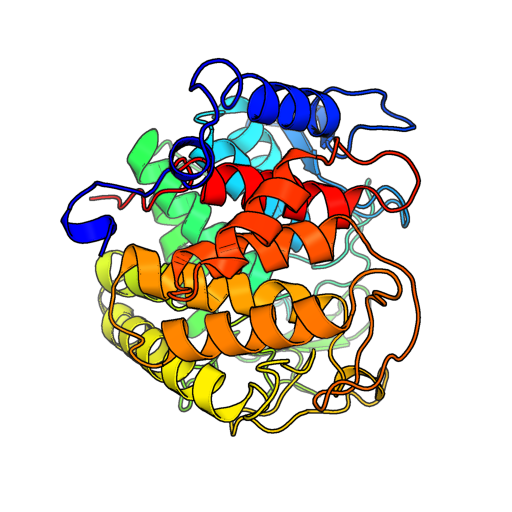00 9.29 287 MET A C 1
ATOM 2281 O O . MET A 1 287 ? 46.364 2.837 11.608 1.00 9.40 287 MET A O 1
ATOM 2286 N N . ASN A 1 288 ? 48.146 1.580 12.017 1.00 9.20 288 ASN A N 1
ATOM 2287 C CA . ASN A 1 288 ? 47.551 0.998 13.217 1.00 9.77 288 ASN A CA 1
ATOM 2288 C C . ASN A 1 288 ? 47.203 2.057 14.241 1.00 9.73 288 ASN A C 1
ATOM 2289 O O . ASN A 1 288 ? 46.083 2.082 14.765 1.00 9.99 288 ASN A O 1
ATOM 2294 N N . TRP A 1 289 ? 48.159 2.934 14.544 1.00 9.53 289 TRP A N 1
ATOM 2295 C CA . TRP A 1 289 ? 47.858 3.953 15.557 1.00 9.72 289 TRP A CA 1
ATOM 2296 C C . TRP A 1 289 ? 46.937 5.055 15.039 1.00 10.12 289 TRP A C 1
ATOM 2297 O O . TRP A 1 289 ? 46.139 5.639 15.800 1.00 10.30 289 TRP A O 1
ATOM 2308 N N . SER A 1 290 ? 47.020 5.335 13.744 1.00 9.12 290 SER A N 1
ATOM 2309 C CA . SER A 1 290 ? 46.158 6.369 13.192 1.00 9.91 290 SER A CA 1
ATOM 2310 C C . SER A 1 290 ? 44.717 5.924 13.118 1.00 10.08 290 SER A C 1
ATOM 2311 O O . SER A 1 290 ? 43.797 6.698 13.376 1.00 11.07 290 SER A O 1
ATOM 2314 N N . MET A 1 291 ? 44.517 4.676 12.709 1.00 10.80 291 MET A N 1
ATOM 2315 C CA . MET A 1 291 ? 43.208 4.070 12.737 1.00 10.32 291 MET A CA 1
ATOM 2316 C C . MET A 1 291 ? 42.628 4.057 14.140 1.00 10.44 291 MET A C 1
ATOM 2317 O O . MET A 1 291 ? 41.464 4.436 14.373 1.00 10.06 291 MET A O 1
ATOM 2322 N N . ASP A 1 292 ? 43.448 3.688 15.116 1.00 10.18 292 ASP A N 1
ATOM 2323 C CA . ASP A 1 292 ? 43.005 3.671 16.492 1.00 10.29 292 ASP A CA 1
ATOM 2324 C C . ASP A 1 292 ? 42.532 5.067 16.974 1.00 10.31 292 ASP A C 1
ATOM 2325 O O . ASP A 1 292 ? 41.492 5.194 17.579 1.00 10.54 292 ASP A O 1
ATOM 2330 N N . TYR A 1 293 ? 43.312 6.058 16.662 1.00 10.22 293 TYR A N 1
ATOM 2331 C CA . TYR A 1 293 ? 42.967 7.438 16.999 1.00 10.75 293 TYR A CA 1
ATOM 2332 C C . TYR A 1 293 ? 41.680 7.860 16.325 1.00 10.98 293 TYR A C 1
ATOM 2333 O O . TYR A 1 293 ? 40.802 8.411 16.971 1.00 12.29 293 TYR A O 1
ATOM 2342 N N . ALA A 1 294 ? 41.586 7.622 15.033 1.00 11.81 294 ALA A N 1
ATOM 2343 C CA . ALA A 1 294 ? 40.371 8.017 14.302 1.00 12.23 294 ALA A CA 1
ATOM 2344 C C . ALA A 1 294 ? 39.137 7.344 14.820 1.00 11.56 294 ALA A C 1
ATOM 2345 O O . ALA A 1 294 ? 38.061 7.981 14.883 1.00 11.95 294 ALA A O 1
ATOM 2347 N N . TRP A 1 295 ? 39.229 6.075 15.168 1.00 10.96 295 TRP A N 1
ATOM 2348 C CA . TRP A 1 295 ? 38.067 5.294 15.630 1.00 10.89 295 TRP A CA 1
ATOM 2349 C C . TRP A 1 295 ? 37.662 5.637 17.054 1.00 11.44 295 TRP A C 1
ATOM 2350 O O . TRP A 1 295 ? 36.453 5.783 17.357 1.00 11.24 295 TRP A O 1
ATOM 2361 N N . TRP A 1 296 ? 38.661 5.737 17.929 1.00 11.29 296 TRP A N 1
ATOM 2362 C CA . TRP A 1 296 ? 38.438 5.740 19.377 1.00 11.22 296 TRP A CA 1
ATOM 2363 C C . TRP A 1 296 ? 38.853 7.012 20.098 1.00 12.59 296 TRP A C 1
ATOM 2364 O O . TRP A 1 296 ? 38.356 7.276 21.210 1.00 13.71 296 TRP A O 1
ATOM 2375 N N . GLY A 1 297 ? 39.791 7.760 19.556 1.00 12.95 297 GLY A N 1
ATOM 2376 C CA . GLY A 1 297 ? 40.180 9.016 20.127 1.00 13.67 297 GLY A CA 1
ATOM 2377 C C . GLY A 1 297 ? 40.910 8.899 21.447 1.00 14.51 297 GLY A C 1
ATOM 2378 O O . GLY A 1 297 ? 40.960 9.919 22.187 1.00 17.08 297 GLY A O 1
ATOM 2379 N N . LYS A 1 298 ? 41.474 7.742 21.780 1.00 13.15 298 LYS A N 1
ATOM 2380 C CA . LYS A 1 298 ? 42.103 7.511 23.102 1.00 14.51 298 LYS A CA 1
ATOM 2381 C C . LYS A 1 298 ? 43.603 7.693 23.110 1.00 15.72 298 LYS A C 1
ATOM 2382 O O . LYS A 1 298 ? 44.190 7.992 24.179 1.00 17.92 298 LYS A O 1
ATOM 2388 N N . ASP A 1 299 ? 44.262 7.564 21.970 1.00 13.39 299 ASP A N 1
ATOM 2389 C CA . ASP A 1 299 ? 45.713 7.603 21.921 1.00 15.10 299 ASP A CA 1
ATOM 2390 C C . ASP A 1 299 ? 46.105 9.046 21.710 1.00 14.93 299 ASP A C 1
ATOM 2391 O O . ASP A 1 299 ? 46.260 9.548 20.602 1.00 14.47 299 ASP A O 1
ATOM 2396 N N . SER A 1 300 ? 46.290 9.751 22.809 1.00 15.75 300 SER A N 1
ATOM 2397 C CA . SER A 1 300 ? 46.552 11.177 22.720 1.00 18.02 300 SER A CA 1
ATOM 2398 C C . SER A 1 300 ? 47.896 11.507 22.042 1.00 17.02 300 SER A C 1
ATOM 2399 O O . SER A 1 300 ? 48.048 12.616 21.527 1.00 19.49 300 SER A O 1
ATOM 2402 N N . GLY A 1 301 ? 48.811 10.538 21.930 1.00 14.91 301 GLY A N 1
ATOM 2403 C CA . GLY A 1 301 ? 50.060 10.735 21.240 1.00 15.38 301 GLY A CA 1
ATOM 2404 C C . GLY A 1 301 ? 50.000 10.493 19.725 1.00 14.43 301 GLY A C 1
ATOM 2405 O O . GLY A 1 301 ? 50.945 10.817 19.032 1.00 15.06 301 GLY A O 1
ATOM 2406 N N . ALA A 1 302 ? 48.913 9.920 19.233 1.00 13.79 302 ALA A N 1
ATOM 2407 C CA . ALA A 1 302 ? 48.874 9.504 17.804 1.00 13.72 302 ALA A CA 1
ATOM 2408 C C . ALA A 1 302 ? 48.963 10.707 16.848 1.00 12.89 302 ALA A C 1
ATOM 2409 O O . ALA A 1 302 ? 49.702 10.643 15.889 1.00 12.64 302 ALA A O 1
ATOM 2411 N N . PRO A 1 303 ? 48.254 11.816 17.127 1.00 13.49 303 PRO A N 1
ATOM 2412 C CA . PRO A 1 303 ? 48.408 12.922 16.166 1.00 13.67 303 PRO A CA 1
ATOM 2413 C C . PRO A 1 303 ? 49.830 13.449 16.007 1.00 12.69 303 PRO A C 1
ATOM 2414 O O . PRO A 1 303 ? 50.321 13.648 14.895 1.00 13.37 303 PRO A O 1
ATOM 2418 N N . ALA A 1 304 ? 50.498 13.655 17.115 1.00 13.20 304 ALA A N 1
ATOM 2419 C CA . ALA A 1 304 ? 51.867 14.072 17.025 1.00 13.52 304 ALA A CA 1
ATOM 2420 C C . ALA A 1 304 ? 52.800 13.084 16.338 1.00 12.41 304 ALA A C 1
ATOM 2421 O O . ALA A 1 304 ? 53.727 13.456 15.643 1.00 13.80 304 ALA A O 1
ATOM 2423 N N . ARG A 1 305 ? 52.578 11.811 16.600 1.00 12.29 305 ARG A N 1
ATOM 2424 C CA . ARG A 1 305 ? 53.373 10.796 15.994 1.00 12.36 305 ARG A CA 1
ATOM 2425 C C . ARG A 1 305 ? 53.136 10.771 14.464 1.00 11.30 305 ARG A C 1
ATOM 2426 O O . ARG A 1 305 ? 54.060 10.674 13.726 1.00 11.43 305 ARG A O 1
ATOM 2434 N N . SER A 1 306 ? 51.881 10.829 14.067 1.00 11.24 306 SER A N 1
ATOM 2435 C CA . SER A 1 306 ? 51.588 10.922 12.622 1.00 11.31 306 SER A CA 1
ATOM 2436 C C . SER A 1 306 ? 52.216 12.172 11.987 1.00 11.74 306 SER A C 1
ATOM 2437 O O . SER A 1 306 ? 52.754 12.116 10.925 1.00 11.24 306 SER A O 1
ATOM 2440 N N . ASP A 1 307 ? 52.093 13.300 12.674 1.00 11.96 307 ASP A N 1
ATOM 2441 C CA . AS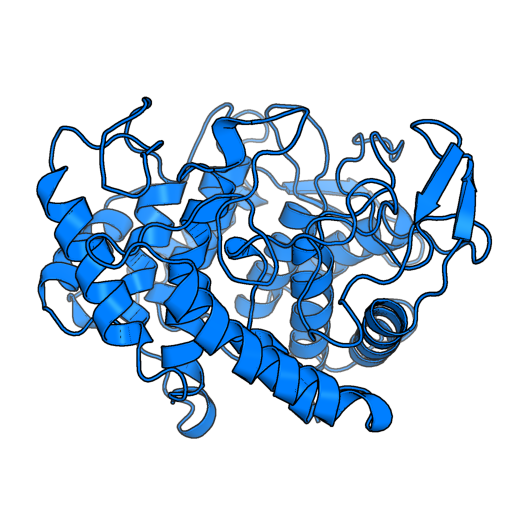P A 1 307 ? 52.746 14.518 12.192 1.00 12.60 307 ASP A CA 1
ATOM 2442 C C . ASP A 1 307 ? 54.250 14.369 12.039 1.00 12.47 307 ASP A C 1
ATOM 2443 O O . ASP A 1 307 ? 54.829 14.825 11.056 1.00 12.33 307 ASP A O 1
ATOM 2448 N N . LYS A 1 308 ? 54.909 13.738 13.015 1.00 12.81 308 LYS A N 1
ATOM 2449 C CA . LYS A 1 308 ? 56.335 13.495 12.912 1.00 12.26 308 LYS A CA 1
ATOM 2450 C C . LYS A 1 308 ? 56.736 12.625 11.749 1.00 11.69 308 LYS A C 1
ATOM 2451 O O . LYS A 1 308 ? 57.715 12.918 11.068 1.00 12.38 308 LYS A O 1
ATOM 2457 N N . LEU A 1 309 ? 55.971 11.545 11.540 1.00 11.51 309 LEU A N 1
ATOM 2458 C CA . LEU A 1 309 ? 56.274 10.644 10.450 1.00 12.52 309 LEU A CA 1
ATOM 2459 C C . LEU A 1 309 ? 56.115 11.364 9.091 1.00 10.67 309 LEU A C 1
ATOM 2460 O O . LEU A 1 309 ? 56.943 11.208 8.212 1.00 11.51 309 LEU A O 1
ATOM 2465 N N . LEU A 1 310 ? 55.037 12.128 8.925 1.00 11.27 310 LEU A N 1
ATOM 2466 C CA . LEU A 1 310 ? 54.834 12.844 7.692 1.00 11.34 310 LEU A CA 1
ATOM 2467 C C . LEU A 1 310 ? 55.892 13.941 7.507 1.00 12.37 310 LEU A C 1
ATOM 2468 O O . LEU A 1 310 ? 56.375 14.133 6.390 1.00 12.31 310 LEU A O 1
ATOM 2473 N N . ALA A 1 311 ? 56.287 14.616 8.590 1.00 11.85 311 ALA A N 1
ATOM 2474 C CA . ALA A 1 311 ? 57.332 15.607 8.454 1.00 12.54 311 ALA A CA 1
ATOM 2475 C C . ALA A 1 311 ? 58.640 14.940 8.004 1.00 13.05 311 ALA A C 1
ATOM 2476 O O . ALA A 1 311 ? 59.393 15.468 7.150 1.00 16.10 311 ALA A O 1
ATOM 2478 N N . PHE A 1 312 ? 58.941 13.757 8.529 1.00 12.06 312 PHE A N 1
ATOM 2479 C CA . PHE A 1 312 ? 60.104 13.059 8.111 1.00 12.70 312 PHE A CA 1
ATOM 2480 C C . PHE A 1 312 ? 60.050 12.707 6.645 1.00 12.83 312 PHE A C 1
ATOM 2481 O O . PHE A 1 312 ? 60.986 12.925 5.881 1.00 12.63 312 PHE A O 1
ATOM 2489 N N . PHE A 1 313 ? 58.944 12.095 6.234 1.00 11.57 313 PHE A N 1
ATOM 2490 C CA . PHE A 1 313 ? 58.846 11.712 4.823 1.00 12.08 313 PHE A CA 1
ATOM 2491 C C . PHE A 1 313 ? 58.803 12.895 3.852 1.00 12.96 313 PHE A C 1
ATOM 2492 O O . PHE A 1 313 ? 59.309 12.739 2.739 1.00 15.30 313 PHE A O 1
ATOM 2500 N N . GLU A 1 314 ? 58.338 14.045 4.305 1.00 14.13 314 GLU A N 1
ATOM 2501 C CA . GLU A 1 314 ? 58.455 15.265 3.479 1.00 16.91 314 GLU A CA 1
ATOM 2502 C C . GLU A 1 314 ? 59.925 15.585 3.180 1.00 17.98 314 GLU A C 1
ATOM 2503 O O . GLU A 1 314 ? 60.229 16.010 2.063 1.00 20.88 314 GLU A O 1
ATOM 2509 N N . THR A 1 315 ? 60.841 15.334 4.105 1.00 16.79 315 THR A N 1
ATOM 2510 C CA . THR A 1 315 ? 62.286 15.533 3.879 1.00 18.40 315 THR A CA 1
ATOM 2511 C C . THR A 1 315 ? 62.878 14.604 2.848 1.00 19.42 315 THR A C 1
ATOM 2512 O O . THR A 1 315 ? 63.944 14.864 2.336 1.00 21.51 315 THR A O 1
ATOM 2516 N N . GLN A 1 316 ? 62.188 13.510 2.530 1.00 17.01 316 GLN A N 1
ATOM 2517 C CA . GLN A 1 316 ? 62.624 12.516 1.574 1.00 19.05 316 GLN A CA 1
ATOM 2518 C C . GLN A 1 316 ? 62.101 12.682 0.173 1.00 20.88 316 GLN A C 1
ATOM 2519 O O . GLN A 1 316 ? 62.388 11.832 -0.687 1.00 20.20 316 GLN A O 1
ATOM 2525 N N . GLU A 1 317 ? 61.369 13.788 -0.077 1.00 23.97 317 GLU A N 1
ATOM 2526 C CA . GLU A 1 317 ? 60.754 14.051 -1.391 1.00 26.75 317 GLU A CA 1
ATOM 2527 C C . GLU A 1 317 ? 61.828 13.960 -2.482 1.00 26.84 317 GLU A C 1
ATOM 2528 O O . GLU A 1 317 ? 62.913 14.525 -2.344 1.00 26.39 317 GLU A O 1
ATOM 2530 N N . GLY A 1 318 ? 61.548 13.165 -3.509 1.00 26.74 318 GLY A N 1
ATOM 2531 C CA . GLY A 1 318 ? 62.524 12.932 -4.596 1.00 28.75 318 GLY A CA 1
ATOM 2532 C C . GLY A 1 318 ? 63.705 12.027 -4.319 1.00 28.65 318 GLY A C 1
ATOM 2533 O O . GLY A 1 318 ? 64.577 11.884 -5.157 1.00 29.41 318 GLY A O 1
ATOM 2534 N N . LYS A 1 319 ? 63.769 11.430 -3.130 1.00 25.70 319 LYS A N 1
ATOM 2535 C CA . LYS A 1 319 ? 64.835 10.486 -2.803 1.00 22.41 319 LYS A CA 1
ATOM 2536 C C . LYS A 1 319 ? 64.349 9.424 -1.825 1.00 18.41 319 LYS A C 1
ATOM 2537 O O . LYS A 1 319 ? 65.132 8.853 -1.034 1.00 19.33 319 LYS A O 1
ATOM 2543 N N . MET A 1 320 ? 63.070 9.142 -1.937 1.00 18.32 320 MET A N 1
ATOM 2544 C CA A MET A 1 320 ? 62.436 8.309 -0.934 0.50 17.98 320 MET A CA 1
ATOM 2545 C CA B MET A 1 320 ? 62.376 8.270 -1.029 0.50 19.62 320 MET A CA 1
ATOM 2546 C C . MET A 1 320 ? 62.971 6.871 -1.112 1.00 17.65 320 MET A C 1
ATOM 2547 O O . MET A 1 320 ? 63.023 6.299 -2.222 1.00 18.15 320 MET A O 1
ATOM 2556 N N . ASN A 1 321 ? 63.369 6.299 0.020 1.00 14.39 321 ASN A N 1
ATOM 2557 C CA . ASN A 1 321 ? 63.753 4.903 0.089 1.00 13.91 321 ASN A CA 1
ATOM 2558 C C . ASN A 1 321 ? 62.562 4.160 0.704 1.00 13.23 321 ASN A C 1
ATOM 2559 O O . ASN A 1 321 ? 61.539 4.770 1.030 1.00 14.46 321 ASN A O 1
ATOM 2564 N N . HIS A 1 322 ? 62.680 2.867 0.916 1.00 12.09 322 HIS A N 1
ATOM 2565 C CA . HIS A 1 322 ? 61.608 2.179 1.649 1.00 11.89 322 HIS A CA 1
ATOM 2566 C C . HIS A 1 322 ? 62.140 1.362 2.837 1.00 12.09 322 HIS A C 1
ATOM 2567 O O . HIS A 1 322 ? 61.371 0.596 3.463 1.00 12.05 322 HIS A O 1
ATOM 2574 N N . LEU A 1 323 ? 63.419 1.560 3.150 1.00 10.88 323 LEU A N 1
ATOM 2575 C CA . LEU A 1 323 ? 64.097 0.924 4.264 1.00 11.21 323 LEU A CA 1
ATOM 2576 C C . LEU A 1 323 ? 64.840 2.059 4.954 1.00 10.95 323 LEU A C 1
ATOM 2577 O O . LEU A 1 323 ? 65.541 2.823 4.287 1.00 11.41 323 LEU A O 1
ATOM 2582 N N . TYR A 1 324 ? 64.663 2.190 6.264 1.00 11.10 324 TYR A N 1
ATOM 2583 C CA . TYR A 1 324 ? 65.259 3.329 7.017 1.00 10.99 324 TYR A CA 1
ATOM 2584 C C . TYR A 1 324 ? 65.776 2.883 8.356 1.00 10.94 324 TYR A C 1
ATOM 2585 O O . TYR A 1 324 ? 65.169 2.047 9.017 1.00 10.90 324 TYR A O 1
ATOM 2594 N N . SER A 1 325 ? 66.854 3.521 8.813 1.00 11.13 325 SER A N 1
ATOM 2595 C CA . SER A 1 325 ? 67.186 3.412 10.237 1.00 12.32 325 SER A CA 1
ATOM 2596 C C . SER A 1 325 ? 66.148 4.199 10.977 1.00 11.28 325 SER A C 1
ATOM 2597 O O . SER A 1 325 ? 65.510 5.068 10.393 1.00 12.15 325 SER A O 1
ATOM 2600 N N . LEU A 1 326 ? 65.969 3.936 12.264 1.00 11.39 326 LEU A N 1
ATOM 2601 C CA . LEU A 1 326 ? 64.906 4.612 12.965 1.00 12.36 326 LEU A CA 1
ATOM 2602 C C . LEU A 1 326 ? 65.128 6.093 13.089 1.00 12.78 326 LEU A C 1
ATOM 2603 O O . LEU A 1 326 ? 64.149 6.815 13.123 1.00 12.99 326 LEU A O 1
ATOM 2608 N N . ASP A 1 327 ? 66.387 6.558 13.062 1.00 13.07 327 ASP A N 1
ATOM 2609 C CA . ASP A 1 327 ? 66.603 8.004 13.072 1.00 16.14 327 ASP A CA 1
ATOM 2610 C C . ASP A 1 327 ? 66.570 8.610 11.682 1.00 15.80 327 ASP A C 1
ATOM 2611 O O . ASP A 1 327 ? 66.801 9.830 11.523 1.00 16.99 327 ASP A O 1
ATOM 2616 N N . GLY A 1 328 ? 66.245 7.838 10.652 1.00 13.81 328 GLY A N 1
ATOM 2617 C CA . GLY A 1 328 ? 65.980 8.404 9.366 1.00 14.15 328 GLY A CA 1
ATOM 2618 C C . GLY A 1 328 ? 67.004 8.286 8.289 1.00 14.15 328 GLY A C 1
ATOM 2619 O O . GLY A 1 328 ? 66.856 8.953 7.232 1.00 15.77 328 GLY A O 1
ATOM 2620 N N . LYS A 1 329 ? 68.023 7.455 8.488 1.00 14.15 329 LYS A N 1
ATOM 2621 C CA . LYS A 1 329 ? 69.028 7.253 7.466 1.00 16.54 329 LYS A CA 1
ATOM 2622 C C . LYS A 1 329 ? 68.480 6.280 6.425 1.00 14.83 329 LYS A C 1
ATOM 2623 O O . LYS A 1 329 ? 67.988 5.221 6.779 1.00 14.20 329 LYS A O 1
ATOM 2629 N N . PRO A 1 330 ? 68.564 6.626 5.159 1.00 15.41 330 PRO A N 1
ATOM 2630 C CA . PRO A 1 330 ? 68.047 5.679 4.096 1.00 15.41 330 PRO A CA 1
ATOM 2631 C C . PRO A 1 330 ? 68.901 4.459 3.991 1.00 16.23 330 PRO A C 1
ATOM 2632 O O . PRO A 1 330 ? 70.125 4.559 4.011 1.00 15.87 330 PRO A O 1
ATOM 2636 N N . LEU A 1 331 ? 68.254 3.283 3.944 1.00 14.06 331 LEU A N 1
ATOM 2637 C CA . LEU A 1 331 ? 68.950 2.011 3.882 1.00 13.89 331 LEU A CA 1
ATOM 2638 C C . LEU A 1 331 ? 68.693 1.248 2.608 1.00 14.55 331 LEU A C 1
ATOM 2639 O O . LEU A 1 331 ? 69.126 0.084 2.481 1.00 15.94 331 LEU A O 1
ATOM 2644 N N . GLY A 1 332 ? 68.005 1.844 1.657 1.00 14.01 332 GLY A N 1
ATOM 2645 C CA . GLY A 1 332 ? 67.861 1.239 0.344 1.00 14.74 332 GLY A CA 1
ATOM 2646 C C . GLY A 1 332 ? 66.437 1.190 -0.153 1.00 14.74 332 GLY A C 1
ATOM 2647 O O . GLY A 1 332 ? 65.433 1.414 0.557 1.00 14.18 332 GLY A O 1
ATOM 2648 N N . GLY A 1 333 ? 66.385 0.905 -1.439 1.00 16.54 333 GLY A N 1
ATOM 2649 C CA . GLY A 1 333 ? 65.143 0.803 -2.142 1.00 17.34 333 GLY A CA 1
ATOM 2650 C C . GLY A 1 333 ? 64.694 2.148 -2.655 1.00 16.64 333 GLY A C 1
ATOM 2651 O O . GLY A 1 333 ? 65.223 3.212 -2.276 1.00 18.16 333 GLY A O 1
ATOM 2652 N N . GLY A 1 334 ? 63.658 2.073 -3.500 1.00 19.10 334 GLY A N 1
ATOM 2653 C CA . GLY A 1 334 ? 62.965 3.243 -3.932 1.00 17.38 334 GLY A CA 1
ATOM 2654 C C . GLY A 1 334 ? 61.607 3.311 -3.318 1.00 17.70 334 GLY A C 1
ATOM 2655 O O . GLY A 1 334 ? 61.268 2.521 -2.441 1.00 17.01 334 GLY A O 1
ATOM 2656 N N . PRO A 1 335 ? 60.812 4.260 -3.753 1.00 17.77 335 PRO A N 1
ATOM 2657 C CA . PRO A 1 335 ? 59.441 4.370 -3.258 1.00 17.51 335 PRO A CA 1
ATOM 2658 C C . PRO A 1 335 ? 58.671 3.099 -3.615 1.00 16.86 335 PRO A C 1
ATOM 2659 O O . PRO A 1 335 ? 58.894 2.445 -4.660 1.00 17.54 335 PRO A O 1
ATOM 2663 N N . THR A 1 336 ? 57.779 2.732 -2.719 1.00 14.63 336 THR A N 1
ATOM 2664 C CA . THR A 1 336 ? 56.894 1.610 -3.014 1.00 13.50 336 THR A CA 1
ATOM 2665 C C . THR A 1 336 ? 55.479 2.040 -2.783 1.00 12.17 336 THR A C 1
ATOM 2666 O O . THR A 1 336 ? 55.156 2.937 -1.983 1.00 10.85 336 THR A O 1
ATOM 2670 N N . LEU A 1 337 ? 54.595 1.410 -3.510 1.00 12.18 337 LEU A N 1
ATOM 2671 C CA . LEU A 1 337 ? 53.186 1.694 -3.360 1.00 11.55 337 LEU A CA 1
ATOM 2672 C C . LEU A 1 337 ? 52.748 1.417 -1.919 1.00 11.30 337 LEU A C 1
ATOM 2673 O O . LEU A 1 337 ? 51.931 2.155 -1.368 1.00 11.92 337 LEU A O 1
ATOM 2678 N N . GLY A 1 338 ? 53.200 0.299 -1.350 1.00 10.65 338 GLY A N 1
ATOM 2679 C CA . GLY A 1 338 ? 52.840 -0.001 0.013 1.00 10.40 338 GLY A CA 1
ATOM 2680 C C . GLY A 1 338 ? 53.172 1.056 1.033 1.00 10.22 338 GLY A C 1
ATOM 2681 O O . GLY A 1 338 ? 52.351 1.404 1.892 1.00 10.90 338 GLY A O 1
ATOM 2682 N N . LEU A 1 339 ? 54.390 1.592 0.915 1.00 10.45 339 LEU A N 1
ATOM 2683 C CA . LEU A 1 339 ? 54.809 2.623 1.866 1.00 11.31 339 LEU A CA 1
ATOM 2684 C C . LEU A 1 339 ? 54.072 3.963 1.614 1.00 11.25 339 LEU A C 1
ATOM 2685 O O . LEU A 1 339 ? 53.621 4.637 2.553 1.00 11.48 339 LEU A O 1
ATOM 2690 N N . ILE A 1 340 ? 53.887 4.337 0.348 1.00 10.08 340 ILE A N 1
ATOM 2691 C CA . ILE A 1 340 ? 53.050 5.492 0.016 1.00 11.15 340 ILE A CA 1
ATOM 2692 C C . ILE A 1 340 ? 51.632 5.376 0.625 1.00 10.82 340 ILE A C 1
ATOM 2693 O O . ILE A 1 340 ? 51.074 6.316 1.176 1.00 10.32 340 ILE A O 1
ATOM 2698 N N . SER A 1 341 ? 51.076 4.174 0.510 1.00 9.51 341 SER A N 1
ATOM 2699 C CA . SER A 1 341 ? 49.750 3.881 0.985 1.00 10.20 341 SER A CA 1
ATOM 2700 C C . SER A 1 341 ? 49.683 4.019 2.518 1.00 10.51 341 SER A C 1
ATOM 2701 O O . SER A 1 341 ? 48.800 4.652 3.039 1.00 9.75 341 SER A O 1
ATOM 2704 N N . MET A 1 342 ? 50.627 3.415 3.216 1.00 9.82 342 MET A N 1
ATOM 2705 C CA . MET A 1 342 ? 50.602 3.470 4.656 1.00 9.88 342 MET A CA 1
ATOM 2706 C C . MET A 1 342 ? 50.838 4.880 5.126 1.00 10.25 342 MET A C 1
ATOM 2707 O O . MET A 1 342 ? 50.170 5.314 6.076 1.00 10.03 342 MET A O 1
ATOM 2712 N N . ASN A 1 343 ? 51.707 5.615 4.477 1.00 10.04 343 ASN A N 1
ATOM 2713 C CA . ASN A 1 343 ? 51.956 6.987 4.892 1.00 10.55 343 ASN A CA 1
ATOM 2714 C C . ASN A 1 343 ? 50.699 7.824 4.772 1.00 10.79 343 ASN A C 1
ATOM 2715 O O . ASN A 1 343 ? 50.401 8.671 5.625 1.00 11.78 343 ASN A O 1
ATOM 2720 N N . ALA A 1 344 ? 49.903 7.588 3.729 1.00 10.33 344 ALA A N 1
ATOM 2721 C CA . ALA A 1 344 ? 48.676 8.317 3.572 1.00 10.66 344 ALA A CA 1
ATOM 2722 C C . ALA A 1 344 ? 47.698 8.098 4.706 1.00 10.50 344 ALA A C 1
ATOM 2723 O O . ALA A 1 344 ? 47.013 8.987 5.153 1.00 10.71 344 ALA A O 1
ATOM 2725 N N . THR A 1 345 ? 47.674 6.884 5.256 1.00 11.38 345 THR A N 1
ATOM 2726 C CA . THR A 1 345 ? 46.812 6.604 6.382 1.00 11.69 345 THR A CA 1
ATOM 2727 C C . THR A 1 345 ? 47.169 7.373 7.640 1.00 11.46 345 THR A C 1
ATOM 2728 O O . THR A 1 345 ? 46.315 7.500 8.502 1.00 11.39 345 THR A O 1
ATOM 2732 N N . ALA A 1 346 ? 48.369 7.913 7.722 1.00 11.07 346 ALA A N 1
ATOM 2733 C CA . ALA A 1 346 ? 48.731 8.822 8.832 1.00 11.27 346 ALA A CA 1
ATOM 2734 C C . ALA A 1 346 ? 47.841 10.000 8.930 1.00 12.02 346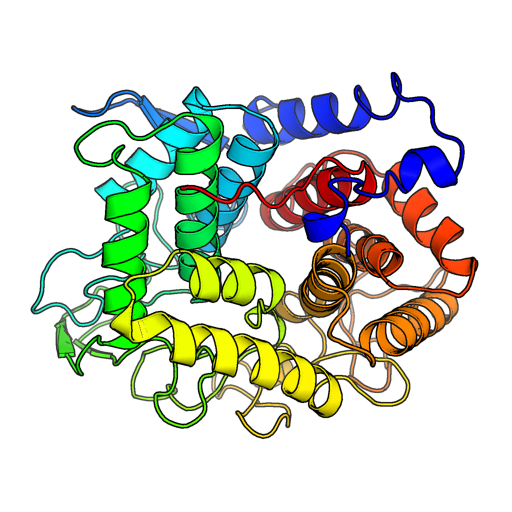 ALA A C 1
ATOM 2735 O O . ALA A 1 346 ? 47.624 10.559 10.036 1.00 11.97 346 ALA A O 1
ATOM 2737 N N . ALA A 1 347 ? 47.203 10.353 7.795 1.00 11.87 347 ALA A N 1
ATOM 2738 C CA . ALA A 1 347 ? 46.259 11.445 7.778 1.00 12.16 347 ALA A CA 1
ATOM 2739 C C . ALA A 1 347 ? 44.989 11.190 8.575 1.00 13.13 347 ALA A C 1
ATOM 2740 O O . ALA A 1 347 ? 44.210 12.109 8.862 1.00 14.98 347 ALA A O 1
ATOM 2742 N N . MET A 1 348 ? 44.720 9.957 8.979 1.00 13.26 348 MET A N 1
ATOM 2743 C CA . MET A 1 348 ? 43.618 9.710 9.911 1.00 13.87 348 MET A CA 1
ATOM 2744 C C . MET A 1 348 ? 43.849 10.339 11.302 1.00 13.58 348 MET A C 1
ATOM 2745 O O . MET A 1 348 ? 42.896 10.489 12.064 1.00 15.39 348 MET A O 1
ATOM 2750 N N . ALA A 1 349 ? 45.096 10.684 11.620 1.00 13.02 349 ALA A N 1
ATOM 2751 C CA . ALA A 1 349 ? 45.406 11.367 12.890 1.00 13.11 349 ALA A CA 1
ATOM 2752 C C . ALA A 1 349 ? 46.181 12.649 12.778 1.00 14.28 349 ALA A C 1
ATOM 2753 O O . ALA A 1 349 ? 46.118 13.427 13.738 1.00 15.60 349 ALA A O 1
ATOM 2755 N N . ALA A 1 350 ? 46.888 12.879 11.686 1.00 14.06 350 ALA A N 1
ATOM 2756 C CA . ALA A 1 350 ? 47.774 14.038 11.565 1.00 15.01 350 ALA A CA 1
ATOM 2757 C C . ALA A 1 350 ? 46.990 15.362 11.663 1.00 15.96 350 ALA A C 1
ATOM 2758 O O . ALA A 1 350 ? 45.866 15.448 11.269 1.00 17.70 350 ALA A O 1
ATOM 2760 N N . THR A 1 351 ? 47.649 16.379 12.204 1.00 17.27 351 THR A N 1
ATOM 2761 C CA . THR A 1 351 ? 47.033 17.727 12.271 1.00 19.60 351 THR A CA 1
ATOM 2762 C C . THR A 1 351 ? 47.631 18.684 11.269 1.00 19.84 351 THR A C 1
ATOM 2763 O O . THR A 1 351 ? 46.948 19.617 10.831 1.00 22.47 351 THR A O 1
ATOM 2767 N N . ASP A 1 352 ? 48.896 18.512 10.910 1.00 17.74 352 ASP A N 1
ATOM 2768 C CA . ASP A 1 352 ? 49.559 19.474 10.035 1.00 18.62 352 ASP A CA 1
ATOM 2769 C C . ASP A 1 352 ? 49.071 19.239 8.626 1.00 20.12 352 ASP A C 1
ATOM 2770 O O . ASP A 1 352 ? 49.098 18.103 8.160 1.00 17.80 352 ASP A O 1
ATOM 2775 N N . PRO A 1 353 ? 48.695 20.326 7.908 1.00 19.70 353 PRO A N 1
ATOM 2776 C CA . PRO A 1 353 ? 48.107 20.195 6.589 1.00 20.20 353 PRO A CA 1
ATOM 2777 C C . PRO A 1 353 ? 48.996 19.608 5.505 1.00 16.86 353 PRO A C 1
ATOM 2778 O O . PRO A 1 353 ? 48.479 19.348 4.418 1.00 16.95 353 PRO A O 1
ATOM 2782 N N . ARG A 1 354 ? 50.283 19.360 5.746 1.00 15.63 354 ARG A N 1
ATOM 2783 C CA . ARG A 1 354 ? 51.066 18.551 4.828 1.00 16.02 354 ARG A CA 1
ATOM 2784 C C . ARG A 1 354 ? 50.464 17.161 4.590 1.00 14.16 354 ARG A C 1
ATOM 2785 O O . ARG A 1 354 ? 50.772 16.553 3.571 1.00 14.47 354 ARG A O 1
ATOM 2793 N N . TRP A 1 355 ? 49.583 16.706 5.477 1.00 14.06 355 TRP A N 1
ATOM 2794 C CA . TRP A 1 355 ? 48.927 15.409 5.204 1.00 12.96 355 TRP A CA 1
ATOM 2795 C C . TRP A 1 355 ? 48.190 15.444 3.899 1.00 13.84 355 TRP A C 1
ATOM 2796 O O . TRP A 1 355 ? 48.058 14.408 3.273 1.00 13.04 355 TRP A O 1
ATOM 2807 N N . HIS A 1 356 ? 47.697 16.609 3.475 1.00 13.79 356 HIS A N 1
ATOM 2808 C CA . HIS A 1 356 ? 47.035 16.693 2.176 1.00 14.75 356 HIS A CA 1
ATOM 2809 C C . HIS A 1 356 ? 47.875 16.118 1.076 1.00 14.69 356 HIS A C 1
ATOM 2810 O O . HIS A 1 356 ? 47.340 15.454 0.153 1.00 15.03 356 HIS A O 1
ATOM 2817 N N . ASN A 1 357 ? 49.189 16.409 1.067 1.00 13.96 357 ASN A N 1
ATOM 2818 C CA . ASN A 1 357 ? 50.085 15.970 0.034 1.00 14.99 357 ASN A CA 1
ATOM 2819 C C . ASN A 1 357 ? 50.242 14.474 0.008 1.00 14.16 357 ASN A C 1
ATOM 2820 O O . ASN A 1 357 ? 50.419 13.875 -1.045 1.00 14.82 357 ASN A O 1
ATOM 2825 N N . PHE A 1 358 ? 50.176 13.860 1.188 1.00 13.37 358 PHE A N 1
ATOM 2826 C CA . PHE A 1 358 ? 50.350 12.397 1.280 1.00 12.59 358 PHE A CA 1
ATOM 2827 C C . PHE A 1 358 ? 49.114 11.675 0.795 1.00 11.90 358 PHE A C 1
ATOM 2828 O O . PHE A 1 358 ? 49.222 10.621 0.138 1.00 11.82 358 PHE A O 1
ATOM 2836 N N . VAL A 1 359 ? 47.939 12.235 1.066 1.00 12.12 359 VAL A N 1
ATOM 2837 C CA . VAL A 1 359 ? 46.698 11.678 0.539 1.00 11.67 359 VAL A CA 1
ATOM 2838 C C . VAL A 1 359 ? 46.632 11.888 -0.981 1.00 12.47 359 VAL A C 1
ATOM 2839 O O . VAL A 1 359 ? 46.269 10.991 -1.702 1.00 12.21 359 VAL A O 1
ATOM 2843 N N . GLU A 1 360 ? 47.069 13.062 -1.468 1.00 12.81 360 GLU A N 1
ATOM 2844 C CA . GLU A 1 360 ? 47.167 13.260 -2.914 1.00 13.66 360 GLU A CA 1
ATOM 2845 C C . GLU A 1 360 ? 48.138 12.317 -3.581 1.00 12.86 360 GLU A C 1
ATOM 2846 O O . GLU A 1 360 ? 47.854 11.744 -4.662 1.00 12.88 360 GLU A O 1
ATOM 2852 N N . LYS A 1 361 ? 49.263 12.019 -2.912 1.00 12.05 361 LYS A N 1
ATOM 2853 C CA . LYS A 1 361 ? 50.209 11.095 -3.470 1.00 12.59 361 LYS A CA 1
ATOM 2854 C C . LYS A 1 361 ? 49.576 9.706 -3.635 1.00 11.66 361 LYS A C 1
ATOM 2855 O O . LYS A 1 361 ? 49.748 9.055 -4.648 1.00 11.61 361 LYS A O 1
ATOM 2861 N N . LEU A 1 362 ? 48.795 9.264 -2.655 1.00 11.87 362 LEU A N 1
ATOM 2862 C CA . LEU A 1 362 ? 48.081 8.010 -2.771 1.00 11.91 362 LEU A CA 1
ATOM 2863 C C . LEU A 1 362 ? 47.084 8.025 -3.925 1.00 11.91 362 LEU A C 1
ATOM 2864 O O . LEU A 1 362 ? 46.993 7.071 -4.673 1.00 12.27 362 LEU A O 1
ATOM 2869 N N . TRP A 1 363 ? 46.384 9.139 -4.038 1.00 11.48 363 TRP A N 1
ATOM 2870 C CA . TRP A 1 363 ? 45.410 9.337 -5.147 1.00 12.12 363 TRP A CA 1
ATOM 2871 C C . TRP A 1 363 ? 46.060 9.178 -6.483 1.00 12.05 363 TRP A C 1
ATOM 2872 O O . TRP A 1 363 ? 45.451 8.590 -7.390 1.00 13.87 363 TRP A O 1
ATOM 2883 N N . GLN A 1 364 ? 47.297 9.626 -6.617 1.00 11.79 364 GLN A N 1
ATOM 2884 C CA . GLN A 1 364 ? 48.026 9.571 -7.887 1.00 14.02 364 GLN A CA 1
ATOM 2885 C C . GLN A 1 364 ? 48.531 8.194 -8.264 1.00 13.64 364 GLN A C 1
ATOM 2886 O O . GLN A 1 364 ? 49.027 8.018 -9.367 1.00 17.03 364 GLN A O 1
ATOM 2892 N N . GLN A 1 365 ? 48.407 7.180 -7.400 1.00 12.53 365 GLN A N 1
ATOM 2893 C CA . GLN A 1 365 ? 48.900 5.881 -7.677 1.00 12.20 365 GLN A CA 1
ATOM 2894 C C . GLN A 1 365 ? 47.907 5.122 -8.519 1.00 13.11 365 GLN A C 1
ATOM 2895 O O . GLN A 1 365 ? 46.801 5.594 -8.782 1.00 15.23 365 GLN A O 1
ATOM 2901 N N . GLN A 1 366 ? 48.291 3.931 -8.914 1.00 13.97 366 GLN A N 1
ATOM 2902 C CA . GLN A 1 366 ? 47.397 3.042 -9.647 1.00 14.23 366 GLN A CA 1
ATOM 2903 C C . GLN A 1 366 ? 47.626 1.624 -9.105 1.00 14.14 366 GLN A C 1
ATOM 2904 O O . GLN A 1 366 ? 48.599 1.382 -8.413 1.00 12.80 366 GLN A O 1
ATOM 2910 N N . PRO A 1 367 ? 46.744 0.705 -9.410 1.00 13.27 367 PRO A N 1
ATOM 2911 C CA . PRO A 1 367 ? 46.920 -0.640 -8.889 1.00 13.16 367 PRO A CA 1
ATOM 2912 C C . PRO A 1 367 ? 48.261 -1.213 -9.339 1.00 13.33 367 PRO A C 1
ATOM 2913 O O . PRO A 1 367 ? 48.732 -0.960 -10.476 1.00 13.90 367 PRO A O 1
ATOM 2917 N N . PRO A 1 368 ? 48.871 -2.004 -8.471 1.00 12.37 368 PRO A N 1
ATOM 2918 C CA . PRO A 1 368 ? 50.211 -2.500 -8.786 1.00 12.77 368 PRO A CA 1
ATOM 2919 C C . PRO A 1 368 ? 50.178 -3.668 -9.767 1.00 13.61 368 PRO A C 1
ATOM 2920 O O . PRO A 1 368 ? 49.186 -4.389 -9.853 1.00 15.09 368 PRO A O 1
ATOM 2924 N N . THR A 1 369 ? 51.262 -3.823 -10.500 1.00 13.59 369 THR A N 1
ATOM 2925 C CA . THR A 1 369 ? 51.433 -4.910 -11.421 1.00 14.34 369 THR A CA 1
ATOM 2926 C C . THR A 1 369 ? 52.805 -5.523 -11.190 1.00 14.97 369 THR A C 1
ATOM 2927 O O . THR A 1 369 ? 53.616 -5.007 -10.453 1.00 15.70 369 THR A O 1
ATOM 2931 N N . GLY A 1 370 ? 53.016 -6.708 -11.712 1.00 14.24 370 GLY A N 1
ATOM 2932 C CA . GLY A 1 370 ? 54.292 -7.334 -11.603 1.00 15.27 370 GLY A CA 1
ATOM 2933 C C . GLY A 1 370 ? 54.513 -8.104 -10.329 1.00 14.84 370 GLY A C 1
ATOM 2934 O O . GLY A 1 370 ? 53.578 -8.381 -9.551 1.00 12.97 370 GLY A O 1
ATOM 2935 N N . GLN A 1 371 ? 55.772 -8.467 -10.095 1.00 13.77 371 GLN A N 1
ATOM 2936 C CA . GLN A 1 371 ? 56.107 -9.487 -9.131 1.00 14.30 371 GLN A CA 1
ATOM 2937 C C . GLN A 1 371 ? 55.863 -9.102 -7.670 1.00 13.26 371 GLN A C 1
ATOM 2938 O O . GLN A 1 371 ? 55.686 -9.989 -6.820 1.00 13.91 371 GLN A O 1
ATOM 2944 N N . TYR A 1 372 ? 55.887 -7.805 -7.339 1.00 12.60 372 TYR A N 1
ATOM 2945 C CA . TYR A 1 372 ? 55.727 -7.354 -5.972 1.00 12.05 372 TYR A CA 1
ATOM 2946 C C . TYR A 1 372 ? 54.342 -6.819 -5.637 1.00 11.58 372 TYR A C 1
ATOM 2947 O O . TYR A 1 372 ? 54.135 -6.164 -4.620 1.00 12.41 372 TYR A O 1
ATOM 2956 N N . ARG A 1 373 ? 53.367 -7.201 -6.437 1.00 9.79 373 ARG A N 1
ATOM 2957 C CA . ARG A 1 373 ? 52.078 -6.580 -6.328 1.00 9.45 373 ARG A CA 1
ATOM 2958 C C . ARG A 1 373 ? 51.252 -7.021 -5.131 1.00 10.04 373 ARG A C 1
ATOM 2959 O O . ARG A 1 373 ? 50.276 -6.364 -4.812 1.00 11.57 373 ARG A O 1
ATOM 2967 N N . TYR A 1 374 ? 51.573 -8.166 -4.522 1.00 10.24 374 TYR A N 1
ATOM 2968 C CA . TYR A 1 374 ? 50.791 -8.661 -3.390 1.00 11.13 374 TYR A CA 1
ATOM 2969 C C . TYR A 1 374 ? 50.842 -7.720 -2.182 1.00 10.78 374 TYR A C 1
ATOM 2970 O O . TYR A 1 374 ? 49.801 -7.208 -1.766 1.00 11.61 374 TYR A O 1
ATOM 2979 N N . TYR A 1 375 ? 52.019 -7.458 -1.648 1.00 10.36 375 TYR A N 1
ATOM 2980 C CA . TYR A 1 375 ? 52.072 -6.654 -0.435 1.00 12.02 375 TYR A CA 1
ATOM 2981 C C . TYR A 1 375 ? 51.736 -5.200 -0.719 1.00 11.94 375 TYR A C 1
ATOM 2982 O O . TYR A 1 375 ? 50.951 -4.583 -0.005 1.00 12.73 375 TYR A O 1
ATOM 2991 N N . ASP A 1 376 ? 52.207 -4.688 -1.839 1.00 12.01 376 ASP A N 1
ATOM 2992 C CA . ASP A 1 376 ? 51.833 -3.349 -2.277 1.00 12.00 376 ASP A CA 1
ATOM 2993 C C . ASP A 1 376 ? 50.334 -3.252 -2.466 1.00 11.04 376 ASP A C 1
ATOM 2994 O O . ASP A 1 376 ? 49.718 -2.268 -2.058 1.00 11.42 376 ASP A O 1
ATOM 2999 N N . GLY A 1 377 ? 49.731 -4.274 -3.074 1.00 11.39 377 GLY A N 1
ATOM 3000 C CA . GLY A 1 377 ? 48.323 -4.210 -3.416 1.00 11.06 377 GLY A CA 1
ATOM 3001 C C . GLY A 1 377 ? 47.387 -4.328 -2.253 1.00 10.55 377 GLY A C 1
ATOM 3002 O O . GLY A 1 377 ? 46.400 -3.612 -2.171 1.00 11.24 377 GLY A O 1
ATOM 3003 N N . VAL A 1 378 ? 47.654 -5.237 -1.322 1.00 10.79 378 VAL A N 1
ATOM 3004 C CA . VAL A 1 378 ? 46.759 -5.328 -0.165 1.00 11.39 378 VAL A CA 1
ATOM 3005 C C . VAL A 1 378 ? 46.834 -4.064 0.703 1.00 10.83 378 VAL A C 1
ATOM 3006 O O . VAL A 1 378 ? 45.830 -3.562 1.168 1.00 11.71 378 VAL A O 1
ATOM 3010 N N . LEU A 1 379 ? 48.023 -3.503 0.822 1.00 11.00 379 LEU A N 1
ATOM 3011 C CA . LEU A 1 379 ? 48.184 -2.249 1.577 1.00 11.07 379 LEU A CA 1
ATOM 3012 C C . LEU A 1 379 ? 47.513 -1.079 0.838 1.00 9.92 379 LEU A C 1
ATOM 3013 O O . LEU A 1 379 ? 46.882 -0.269 1.465 1.00 10.97 379 LEU A O 1
ATOM 3018 N N . TYR A 1 380 ? 47.637 -1.037 -0.488 1.00 10.51 380 TYR A N 1
ATOM 3019 C CA . TYR A 1 380 ? 47.026 0.005 -1.267 1.00 10.03 380 TYR A CA 1
ATOM 3020 C C . TYR A 1 380 ? 45.523 -0.000 -1.094 1.00 10.12 380 TYR A C 1
ATOM 3021 O O . TYR A 1 380 ? 44.941 1.029 -0.847 1.00 9.92 380 TYR A O 1
ATOM 3030 N N . LEU A 1 381 ? 44.888 -1.172 -1.250 1.00 9.72 381 LEU A N 1
ATOM 3031 C CA . LEU A 1 381 ? 43.453 -1.241 -1.165 1.00 11.43 381 LEU A CA 1
ATOM 3032 C C . LEU A 1 381 ? 42.959 -0.940 0.255 1.00 10.64 381 LEU A C 1
ATOM 3033 O O . LEU A 1 381 ? 42.001 -0.198 0.417 1.00 11.24 381 LEU A O 1
ATOM 3038 N N . MET A 1 382 ? 43.657 -1.425 1.281 1.00 10.51 382 MET A N 1
ATOM 3039 C CA . MET A 1 382 ? 43.270 -1.056 2.634 1.00 11.08 382 MET A CA 1
ATOM 3040 C C . MET A 1 382 ? 43.392 0.447 2.827 1.00 11.28 382 MET A C 1
ATOM 3041 O O . MET A 1 382 ? 42.523 1.064 3.452 1.00 10.39 382 MET A O 1
ATOM 3046 N N . ALA A 1 383 ? 44.482 1.034 2.331 1.00 10.21 383 ALA A N 1
ATOM 3047 C CA . ALA A 1 383 ? 44.674 2.486 2.450 1.00 10.31 383 ALA A CA 1
ATOM 3048 C C . ALA A 1 383 ? 43.593 3.267 1.717 1.00 9.78 383 ALA A C 1
ATOM 3049 O O . ALA A 1 383 ? 43.092 4.302 2.241 1.00 10.37 383 ALA A O 1
ATOM 3051 N N . LEU A 1 384 ? 43.241 2.832 0.497 1.00 9.81 384 LEU A N 1
ATOM 3052 C CA . LEU A 1 384 ? 42.138 3.517 -0.181 1.00 10.11 384 LEU A CA 1
ATOM 3053 C C . LEU A 1 384 ? 40.862 3.468 0.624 1.00 10.14 384 LEU A C 1
ATOM 3054 O O . LEU A 1 384 ? 40.209 4.475 0.720 1.00 10.62 384 LEU A O 1
ATOM 3059 N N . LEU A 1 385 ? 40.548 2.336 1.251 1.00 9.53 385 LEU A N 1
ATOM 3060 C CA . LEU A 1 385 ? 39.288 2.240 2.006 1.00 10.01 385 LEU A CA 1
ATOM 3061 C C . LEU A 1 385 ? 39.360 3.157 3.231 1.00 10.09 385 LEU A C 1
ATOM 3062 O O . LEU A 1 385 ? 38.411 3.901 3.514 1.00 10.36 385 LEU A O 1
ATOM 3067 N N . HIS A 1 386 ? 40.512 3.161 3.932 1.00 9.74 386 HIS A N 1
ATOM 3068 C CA . HIS A 1 386 ? 40.645 4.080 5.079 1.00 10.88 386 HIS A CA 1
ATOM 3069 C C . HIS A 1 386 ? 40.477 5.519 4.614 1.00 11.24 386 HIS A C 1
ATOM 3070 O O . HIS A 1 386 ? 39.733 6.269 5.258 1.00 13.38 386 HIS A O 1
ATOM 3077 N N . CYS A 1 387 ? 41.158 5.914 3.554 1.00 10.67 387 CYS A N 1
ATOM 3078 C CA . CYS A 1 387 ? 41.171 7.334 3.139 1.00 11.88 387 CYS A CA 1
ATOM 3079 C C . CYS A 1 387 ? 39.867 7.779 2.527 1.00 13.19 387 CYS A C 1
ATOM 3080 O O . CYS A 1 387 ? 39.576 8.975 2.499 1.00 15.09 387 CYS A O 1
ATOM 3083 N N . ALA A 1 388 ? 39.081 6.852 2.038 1.00 12.56 388 ALA A N 1
ATOM 3084 C CA . ALA A 1 388 ? 37.754 7.160 1.490 1.00 12.57 388 ALA A CA 1
ATOM 3085 C C . ALA A 1 388 ? 36.661 7.241 2.543 1.00 14.46 388 ALA A C 1
ATOM 3086 O O . ALA A 1 388 ? 35.490 7.460 2.184 1.00 14.67 388 ALA A O 1
ATOM 3088 N N . GLY A 1 389 ? 36.971 6.976 3.818 1.00 13.36 389 GLY A N 1
ATOM 3089 C CA . GLY A 1 389 ? 35.947 6.846 4.857 1.00 13.62 389 GLY A CA 1
ATOM 3090 C C . GLY A 1 389 ? 35.102 5.603 4.750 1.00 13.32 389 GLY A C 1
ATOM 3091 O O . GLY A 1 389 ? 33.942 5.613 5.167 1.00 15.03 389 GLY A O 1
ATOM 3092 N N . GLU A 1 390 ? 35.648 4.542 4.164 1.00 12.33 390 GLU A N 1
ATOM 3093 C CA . GLU A 1 390 ? 34.912 3.332 3.912 1.00 13.63 390 GLU A CA 1
ATOM 3094 C C . GLU A 1 390 ? 35.429 2.174 4.727 1.00 13.34 390 GLU A C 1
ATOM 3095 O O . GLU A 1 390 ? 35.013 1.019 4.496 1.00 16.30 390 GLU A O 1
ATOM 3101 N N . TYR A 1 391 ? 36.336 2.408 5.637 1.00 10.50 391 TYR A N 1
ATOM 3102 C CA . TYR A 1 391 ? 36.839 1.320 6.463 1.00 10.51 391 TYR A CA 1
ATOM 3103 C C . TYR A 1 391 ? 36.314 1.570 7.893 1.00 10.42 391 TYR A C 1
ATOM 3104 O O . TYR A 1 391 ? 36.837 2.434 8.621 1.00 11.45 391 TYR A O 1
ATOM 3113 N N . LYS A 1 392 ? 35.304 0.808 8.289 1.00 10.73 392 LYS A N 1
ATOM 3114 C CA . LYS A 1 392 ? 34.550 1.140 9.470 1.00 10.93 392 LYS A CA 1
ATOM 3115 C C . LYS A 1 392 ? 34.591 0.020 10.480 1.00 11.22 392 LYS A C 1
ATOM 3116 O O . LYS A 1 392 ? 34.892 -1.137 10.167 1.00 11.74 392 LYS A O 1
ATOM 3122 N N . ALA A 1 393 ? 34.257 0.356 11.736 1.00 11.52 393 ALA A N 1
ATOM 3123 C CA . ALA A 1 393 ? 34.054 -0.628 12.781 1.00 12.26 393 ALA A CA 1
ATOM 3124 C C . ALA A 1 393 ? 32.625 -1.146 12.686 1.00 13.84 393 ALA A C 1
ATOM 3125 O O . ALA A 1 393 ? 31.659 -0.403 12.891 1.00 16.88 393 ALA A O 1
ATOM 3127 N N . TRP A 1 394 ? 32.464 -2.411 12.363 1.00 12.58 394 TRP A N 1
ATOM 3128 C CA . TRP A 1 394 ? 31.150 -3.065 12.243 1.00 12.71 394 TRP A CA 1
ATOM 3129 C C . TRP A 1 394 ? 30.992 -3.961 13.459 1.00 13.14 394 TRP A C 1
ATOM 3130 O O . TRP A 1 394 ? 31.353 -5.115 13.456 1.00 13.20 394 TRP A O 1
ATOM 3141 N N . ILE A 1 395 ? 30.433 -3.405 14.532 1.00 13.90 395 ILE A N 1
ATOM 3142 C CA . ILE A 1 395 ? 30.436 -4.087 15.813 1.00 13.70 395 ILE A CA 1
ATOM 3143 C C . ILE A 1 395 ? 29.187 -4.956 15.944 1.00 14.31 395 ILE A C 1
ATOM 3144 O O . ILE A 1 395 ? 28.066 -4.437 15.880 1.00 14.71 395 ILE A O 1
ATOM 3149 N N . PRO A 1 396 ? 29.365 -6.257 16.108 1.00 13.68 396 PRO A N 1
ATOM 3150 C CA . PRO A 1 396 ? 28.210 -7.109 16.225 1.00 14.79 396 PRO A CA 1
ATOM 3151 C C . PRO A 1 396 ? 27.510 -6.972 17.594 1.00 17.56 396 PRO A C 1
ATOM 3152 O O . PRO A 1 396 ? 28.063 -6.451 18.517 1.00 16.81 396 PRO A O 1
ATOM 3156 N N . ASP A 1 397 ? 26.270 -7.438 17.646 1.00 22.17 397 ASP A N 1
ATOM 3157 C CA . ASP A 1 397 ? 25.470 -7.534 18.903 1.00 25.95 397 ASP A CA 1
ATOM 3158 C C . ASP A 1 397 ? 26.058 -8.548 19.900 1.00 31.23 397 ASP A C 1
ATOM 3159 O O . ASP A 1 397 ? 26.882 -9.413 19.513 1.00 31.11 397 ASP A O 1
#

Organism: Teredinibacter turnerae (strain ATCC 39867 / T7901) (NCBI:txid377629)

Solvent-accessible surface area: 14369 Å² total; per-residue (Å²): 52,10,36,97,99,50,69,40,105,32,0,0,47,89,38,65,48,57,82,137,74,0,69,124,46,6,51,59,0,2,82,66,2,8,96,24,91,78,90,67,6,6,3,17,100,124,28,59,50,43,158,48,25,96,10,0,6,2,19,11,27,81,53,76,24,0,56,0,29,0,0,0,1,1,0,0,3,0,0,10,35,84,62,100,77,23,0,22,4,0,0,0,8,0,45,60,93,6,28,36,103,39,88,108,33,0,0,28,0,0,0,3,97,6,8,123,71,107,19,62,9,44,26,16,8,7,12,0,1,0,0,0,6,0,0,0,0,0,0,0,0,7,40,74,50,35,74,32,153,58,28,39,45,2,38,95,30,0,31,58,4,0,30,71,1,60,78,9,128,90,27,83,7,102,20,91,170,38,107,35,31,0,10,14,0,0,34,68,131,79,1,7,1,11,29,13,0,22,79,123,37,7,84,35,0,0,2,3,10,0,0,0,0,0,2,5,0,0,19,105,16,1,40,131,133,0,77,82,14,0,47,97,1,0,83,29,1,18,80,5,0,67,135,6,8,43,100,108,5,1,0,1,2,0,17,1,37,29,92,4,66,56,29,50,0,104,137,42,79,70,0,49,24,2,32,94,25,1,5,8,2,2,2,1,0,0,0,0,69,24,3,32,41,117,6,105,29,0,19,55,17,0,27,82,4,0,34,24,9,78,86,12,83,92,130,33,25,24,23,0,15,29,77,11,120,77,75,26,45,33,86,24,21,0,0,13,0,0,2,0,0,0,0,16,5,7,96,53,85,59,17,77,94,29,0,52,97,0,33,112,39,139,23,14,78,26,111,142,6,9,42,22,0,5,0,0,0,1,0,0,3,5,0,2,9,60,4,58,16,68,60,10,173

Foldseek 3Di:
DCQVVVDADQQCVVLPDDPVVLVVQLVQLCCQQAPNDPAWTHQKAWDQADPQGTAMAGDQLQVQKGFLQLLLLQLLLCLLVVNVVSNSNSLCCQVVQFADCDLQAQLHLAGQGIAHPVSHGPGNWHQVLSLLSQLQSLQLCCLPPNADDDSRNSLVSSQVSVVCLQVPAWHWDQDNVGIFIFGHQADNVLLAGFSTRGVVRGQWHFLLSQALLSLCLCLPRHDVVCNVSSVSSSVLSLVLQVQQQDPQQGFGFGIGGSRNQFDQDPVGRSSNWRALSRLQNLLRLLSSCLNPVPNVCNQVSLQSNLVLVVVCVPPDARIAGSVGHHDHHHDALLSLLSNLSSVSRYDDVSNSVSVVVLVPDHQGIDNRRSNSSSSSSVSSCSNRSSNDRSRHD